Protein AF-A0A1I4JPI0-F1 (afdb_monomer)

Sequence (564 aa):
MGVPRERIRWLVPDWEQPRIEQIPATRKHGFILDLTDHGSLPESFYSGLSGYQKEAGEKEAVLIILATPGAWDPGHLASVPHVRLVRPAATEVARAHLQCLAPDRVDWLSGTPLEELLAAATHASDAARLARLVAESESDDRDTVKEEFTGWKRYLQGWFEKHSSAEDLRERALLVAAALLEDVPADVVMEAADQFFKEVGGVLPPGGALAGRDLCQRLDTIEASQIGENISLEAKRHGLPGAVLMHVWQQRPQLRQALLEWASKISAPNGVAERHLRRIAESLVRLSLLPGGATVRSVVSDWIDKGHTRHRRLAVEILESMALHPATGAGVRKQLYDWAHQKNTSEALAAAVAEICAGRLGREYPRVALTRLRLLASRSDGKAREAVASAARTLVGRPEQRVLVLSEIIDWSSSADGSVRQAGASIFLALTDITDQDLLPSLMAGETPDDSASTLARQLLVRGWRAALLEPAVAEAALTSLAAWLDSSELPDDTVLPVVAAVIRGHLGQQGVARLLVGSSNSTELGRARRHKLVDQLIYTQAAPPTELGTGREPTGEETRSAA

Nearest PDB structures (foldseek):
  4wzs-assembly1_C  TM=3.077E-01  e=9.689E-02  Encephalitozoon cuniculi GB-M1
  8rbz-assembly1_g  TM=2.415E-01  e=5.210E-02  Homo sapiens
  5mu7-assembly1_A  TM=1.962E-01  e=9.320E-02  Thermochaetoides thermophila DSM 1495
  8rc4-assembly1_g  TM=1.673E-01  e=7.678E-02  Homo sapiens
  7tdz-assembly1_C  TM=1.644E-01  e=6.231E-01  Xenopus laevis

Solvent-accessible surface area (backbone atoms only — not comparable to full-atom values): 31298 Å² total; per-residue (Å²): 139,78,58,55,76,90,42,50,41,79,53,81,81,90,61,97,62,77,59,54,90,78,56,86,71,50,68,53,25,28,36,37,40,75,41,60,90,46,65,72,66,54,69,68,31,33,50,37,46,56,60,48,51,53,55,16,56,79,31,56,27,46,80,44,77,45,61,38,82,82,28,60,76,47,77,90,51,37,94,72,95,80,79,88,83,75,84,71,57,12,56,58,44,16,42,58,46,14,58,74,72,30,59,88,55,45,65,59,55,65,45,86,65,48,37,73,66,42,36,93,84,35,49,55,68,54,23,42,47,49,25,48,49,65,54,70,48,89,61,99,48,58,63,59,52,47,34,47,71,61,42,36,50,68,61,51,51,53,51,53,59,75,49,61,52,83,83,35,43,59,54,54,24,34,44,53,27,38,29,51,41,58,70,32,46,46,70,45,32,50,54,47,10,56,51,44,25,41,75,76,70,49,77,82,58,85,67,52,92,79,42,79,77,56,68,69,61,51,30,59,71,59,50,36,39,75,60,88,64,19,33,24,35,46,82,66,36,67,66,41,28,63,25,51,53,52,49,49,48,66,78,36,66,85,46,48,61,59,53,51,54,44,56,48,53,33,38,22,86,93,21,74,39,43,91,46,45,68,52,46,32,56,50,49,48,57,51,40,76,40,88,71,15,66,55,51,56,51,53,39,49,47,26,33,71,73,41,56,79,60,34,29,51,50,30,36,55,34,51,38,54,36,38,70,32,86,91,46,8,68,65,42,47,48,52,48,41,51,46,29,65,42,88,82,51,49,56,51,46,38,33,41,47,21,49,33,28,34,38,68,48,20,69,79,37,44,68,61,23,47,56,32,39,48,41,33,41,35,41,91,80,57,68,26,43,66,38,35,36,53,19,50,44,54,40,44,67,37,78,96,38,23,66,60,51,53,51,53,38,40,50,29,25,67,40,89,51,64,48,41,15,53,26,18,27,54,44,50,50,61,60,66,41,79,88,48,78,70,50,48,58,59,72,65,60,45,98,44,100,83,40,69,67,44,55,49,44,53,53,49,50,32,53,36,52,43,35,17,54,72,35,82,93,40,20,68,61,43,51,51,50,54,42,48,57,48,41,39,86,89,58,55,67,91,56,49,52,59,42,53,51,57,40,47,58,92,45,83,83,46,88,60,51,61,51,53,54,73,50,58,98,84,54,36,74,65,19,51,54,48,31,50,54,48,50,53,51,56,54,53,64,70,69,55,73,83,75,78,74,76,82,77,80,76,82,87,84,87,87,82,88,88,84,135

Foldseek 3Di:
DAQPPVQEEEDDDLDPADDLVPDDQAASHEYEYECAVPQAHDLNNLLCVVVVVVSNVVRVYYYHYHYDPRHDDSDPNHDDDDDDDDADQLLVLLLVLLCVQPVPQSCVCPDPPNVVCRDRPHHSVLSNVLSVLSSPDPDPDPVLSVCVSVLVQVVVVVLCVVQVDPVSLLLLLLLLLCLLQAFHFPVLSNVLSVLLCVLVPHDADPPHPNDDDDPVVSCVSSVWDDDPRTIHNCVRGNSNSLSSLQNCVVVPVVCLLSSLVSLLQLCAVVHSCVVVLVSNLVSLLSSLLDVVVVSSVVSLLCCQVPNDPSSLVSSLVSLLVLCPDPRRNSVSLVVLQCLLQDLPRDLSSLLSSLVSLLPVCCVSPVVSSLSSLLSNLLHPVCSNLVSSLVSLLSQCLDPVRNLVSLVSLLVQCVDPDLSSVQSSLSSLLSQLAVVPPRRNCVLQDDVDPPDPSNVSSLVSLLSSLLSQCVNVVRNLVSLVSLLCLLQDPSDDLVRSLVSLLSNCVVVVPPPSVVCSLCDDPPGHPSSVVSSVVSVVVNVVVVVDDPDDPDDPDDDDDDDDDDDD

Mean predicted aligned error: 11.68 Å

Secondary structure (DSSP, 8-state):
----GGGEEEE----SS--GGGS---TT-EEEEE-TT-S---HHHHHHHHHHHHHHHHTT-EEEEE--TTT---TTT-------PPPPPHHHHHHHHHHHH-GGGGGGGSSTTHHHHT-TTS-HHHHHHHHHHHHH-SSS-HHHHHHHHTTSHHHHHHHHHHT-SSTTHHHHHHHHHHHHTTTEEHHHHHHHHHHHHHHTT--PPTTGGGSSS-HHHHHHHHT-EEETTEEESTTTSTTHHHHHHHHHHHH-GGGHHHHHHHHHHHTSTT-TTGGGHHHHHHHHHHHHTSTTTHHHHHHHHHHHHHS-HHHHHHHHHHHHHHHHSTTTHHHHHHHHHHHHH-TT--HHHHHHHHHHHHTHHHHH-HHHHHHHHHHHHT-TT-TTHHHHHHHHHHHHTSHHHHHHHHHHHHHHTT-SSHHHHHHHHHHHHHHS-TT-TTHHHHHH--SSTT-HHHHHHHHHHHHHHHHHHHSTTTHHHHHHHHHHHHH-SSS-HHHHHHHHHHHHTT-TTSTTHHHHHH--TT--HHHHHHHHHHHHHHHHHHSSPPP-----------------

Structure (mmCIF, N/CA/C/O backbone):
data_AF-A0A1I4JPI0-F1
#
_entry.id   AF-A0A1I4JPI0-F1
#
loop_
_atom_site.group_PDB
_atom_site.id
_atom_site.type_symbol
_atom_site.label_atom_id
_atom_site.label_alt_id
_atom_site.label_comp_id
_atom_site.label_asym_id
_atom_site.label_entity_id
_atom_site.label_seq_id
_atom_site.pdbx_PDB_ins_code
_atom_site.Cartn_x
_atom_site.Cartn_y
_atom_site.Cartn_z
_atom_site.occupancy
_atom_site.B_iso_or_equiv
_atom_site.auth_seq_id
_atom_site.auth_comp_id
_atom_site.auth_asym_id
_atom_site.auth_atom_id
_atom_site.pdbx_PDB_model_num
ATOM 1 N N . MET A 1 1 ? -14.418 -27.716 -25.518 1.00 46.41 1 MET A N 1
ATOM 2 C CA . MET A 1 1 ? -13.478 -26.583 -25.651 1.00 46.41 1 MET A CA 1
ATOM 3 C C . MET A 1 1 ? -13.613 -25.752 -24.395 1.00 46.41 1 MET A C 1
ATOM 5 O O . MET A 1 1 ? -14.694 -25.244 -24.146 1.00 46.41 1 MET A O 1
ATOM 9 N N . GLY A 1 2 ? -12.589 -25.715 -23.552 1.00 65.44 2 GLY A N 1
ATOM 10 C CA . GLY A 1 2 ? -12.637 -24.979 -22.294 1.00 65.44 2 GLY A CA 1
ATOM 11 C C . GLY A 1 2 ? -11.237 -24.536 -21.922 1.00 65.44 2 GLY A C 1
ATOM 12 O O . GLY A 1 2 ? -10.284 -25.301 -22.073 1.00 65.44 2 GLY A O 1
ATOM 13 N N . VAL A 1 3 ? -11.111 -23.291 -21.480 1.00 79.06 3 VAL A N 1
ATOM 14 C CA . VAL A 1 3 ? -9.872 -22.801 -20.886 1.00 79.06 3 VAL A CA 1
ATOM 15 C C . VAL A 1 3 ? -9.720 -23.473 -19.512 1.00 79.06 3 VAL A C 1
ATOM 17 O O . VAL A 1 3 ? -10.672 -23.441 -18.729 1.00 79.06 3 VAL A O 1
ATOM 20 N N . PRO A 1 4 ? -8.566 -24.088 -19.190 1.00 79.69 4 PRO A N 1
ATOM 21 C CA . PRO A 1 4 ? -8.313 -24.629 -17.856 1.00 79.69 4 PRO A CA 1
ATOM 22 C C . PRO A 1 4 ? -8.467 -23.544 -16.787 1.00 79.69 4 PRO A C 1
ATOM 24 O O . PRO A 1 4 ? -8.013 -22.419 -16.994 1.00 79.69 4 PRO A O 1
ATOM 27 N N . ARG A 1 5 ? -9.040 -23.878 -15.622 1.00 77.69 5 ARG A N 1
ATOM 28 C CA . ARG A 1 5 ? -9.262 -22.923 -14.516 1.00 77.69 5 ARG A CA 1
ATOM 29 C C . ARG A 1 5 ? -7.992 -22.155 -14.128 1.00 77.69 5 ARG A C 1
ATOM 31 O O . ARG A 1 5 ? -8.055 -20.964 -13.859 1.00 77.69 5 ARG A O 1
ATOM 38 N N . GLU A 1 6 ? -6.846 -22.825 -14.168 1.00 78.25 6 GLU A N 1
ATOM 39 C CA . GLU A 1 6 ? -5.517 -22.274 -13.864 1.00 78.25 6 GLU A CA 1
ATOM 40 C C . GLU A 1 6 ? -5.066 -21.164 -14.829 1.00 78.25 6 GLU A C 1
ATOM 42 O O . GLU A 1 6 ? -4.166 -20.387 -14.525 1.00 78.25 6 GLU A O 1
ATOM 47 N N . ARG A 1 7 ? -5.686 -21.076 -16.010 1.00 80.88 7 ARG A N 1
ATOM 48 C CA . ARG A 1 7 ? -5.367 -20.090 -17.052 1.00 80.88 7 ARG A CA 1
ATOM 49 C C . ARG A 1 7 ? -6.367 -18.939 -17.107 1.00 80.88 7 ARG A C 1
ATOM 51 O O . ARG A 1 7 ? -6.319 -18.146 -18.048 1.00 80.88 7 ARG A O 1
ATOM 58 N N . ILE A 1 8 ? -7.260 -18.847 -16.120 1.00 84.25 8 ILE A N 1
ATOM 59 C CA . ILE A 1 8 ? -8.192 -17.732 -15.954 1.00 84.25 8 ILE A CA 1
ATOM 60 C C . ILE A 1 8 ? -7.549 -16.690 -15.034 1.00 84.25 8 ILE A C 1
ATOM 62 O O . ILE A 1 8 ? -7.144 -17.011 -13.919 1.00 84.25 8 ILE A O 1
ATOM 66 N N . ARG A 1 9 ? -7.447 -15.441 -15.494 1.00 78.69 9 ARG A N 1
ATOM 67 C CA . ARG A 1 9 ? -6.799 -14.340 -14.769 1.00 78.69 9 ARG A CA 1
ATOM 68 C C . ARG A 1 9 ? -7.752 -13.168 -14.577 1.00 78.69 9 ARG A C 1
ATOM 70 O O . ARG A 1 9 ? -8.455 -12.789 -15.507 1.00 78.69 9 ARG A O 1
ATOM 77 N N . TRP A 1 10 ? -7.732 -12.562 -13.396 1.00 78.69 10 TRP A N 1
ATOM 78 C CA . TRP A 1 10 ? -8.411 -11.290 -13.158 1.00 78.69 10 TRP A CA 1
ATOM 79 C C . TRP A 1 10 ? -7.623 -10.156 -13.809 1.00 78.69 10 TRP A C 1
ATOM 81 O O . TRP A 1 10 ? -6.410 -10.042 -13.627 1.00 78.69 10 TRP A O 1
ATOM 91 N N . LEU A 1 11 ? -8.313 -9.337 -14.593 1.00 79.19 11 LEU A N 1
ATOM 92 C CA . LEU A 1 11 ? -7.779 -8.109 -15.149 1.00 79.19 11 LEU A CA 1
ATOM 93 C C . LEU A 1 11 ? -7.974 -6.998 -14.132 1.00 79.19 11 LEU A C 1
ATOM 95 O O . LEU A 1 11 ? -9.080 -6.773 -13.648 1.00 79.19 11 LEU A O 1
ATOM 99 N N . VAL A 1 12 ? -6.891 -6.282 -13.851 1.00 68.19 12 VAL A N 1
ATOM 100 C CA . VAL A 1 12 ? -6.936 -5.051 -13.068 1.00 68.19 12 VAL A CA 1
ATOM 101 C C . VAL A 1 12 ? -6.657 -3.897 -14.013 1.00 68.19 12 VAL A C 1
ATOM 103 O O . VAL A 1 12 ? -5.492 -3.613 -14.304 1.00 68.19 12 VAL A O 1
ATOM 106 N N . PRO A 1 13 ? -7.720 -3.288 -14.560 1.00 64.75 13 PRO A N 1
ATOM 107 C CA . PRO A 1 13 ? -7.566 -2.226 -15.532 1.00 64.75 13 PRO A CA 1
ATOM 108 C C . PRO A 1 13 ? -6.918 -0.977 -14.923 1.00 64.75 13 PRO A C 1
ATOM 110 O O . PRO A 1 13 ? -7.083 -0.665 -13.738 1.00 64.75 13 PRO A O 1
ATOM 113 N N . ASP A 1 14 ? -6.165 -0.262 -15.755 1.00 59.16 14 ASP A N 1
ATOM 114 C CA . ASP A 1 14 ? -5.460 0.983 -15.436 1.00 59.16 14 ASP A CA 1
ATOM 115 C C . ASP A 1 14 ? -6.141 2.229 -16.029 1.00 59.16 14 ASP A C 1
ATOM 117 O O . ASP A 1 14 ? -5.550 3.309 -16.042 1.00 59.16 14 ASP A O 1
ATOM 121 N N . TRP A 1 15 ? -7.392 2.090 -16.471 1.00 62.09 15 TRP A N 1
ATOM 122 C CA . TRP A 1 15 ? -8.182 3.130 -17.122 1.00 62.09 15 TRP A CA 1
ATOM 123 C C . TRP A 1 15 ? -9.325 3.662 -16.243 1.00 62.09 15 TRP A C 1
ATOM 125 O O . TRP A 1 15 ? -9.904 2.930 -15.446 1.00 62.09 15 TRP A O 1
ATOM 135 N N . GLU A 1 16 ? -9.685 4.941 -16.422 1.00 53.06 16 GLU A N 1
ATOM 136 C CA . GLU A 1 16 ? -10.901 5.530 -15.823 1.00 53.06 16 GLU A CA 1
ATOM 137 C C . GLU A 1 16 ? -12.191 5.092 -16.527 1.00 53.06 16 GLU A C 1
ATOM 139 O O . GLU A 1 16 ? -13.260 5.088 -15.924 1.00 53.06 16 GLU A O 1
ATOM 144 N N . GLN A 1 17 ? -12.096 4.753 -17.814 1.00 63.03 17 GLN A N 1
ATOM 145 C CA . GLN A 1 17 ? -13.205 4.262 -18.627 1.00 63.03 17 GLN A CA 1
ATOM 146 C C . GLN A 1 17 ? -12.768 3.010 -19.386 1.00 63.03 17 GLN A C 1
ATOM 148 O O . GLN A 1 17 ? -11.661 3.019 -19.929 1.00 63.03 17 GLN A O 1
ATOM 153 N N . PRO A 1 18 ? -13.609 1.965 -19.470 1.00 74.62 18 PRO A N 1
ATOM 154 C CA . PRO A 1 18 ? -13.253 0.719 -20.135 1.00 74.62 18 PRO A CA 1
ATOM 155 C C . PRO A 1 18 ? -12.833 0.868 -21.592 1.00 74.62 18 PRO A C 1
ATOM 157 O O . PRO A 1 18 ? -13.533 1.487 -22.390 1.00 74.62 18 PRO A O 1
ATOM 160 N N . ARG A 1 19 ? -11.674 0.284 -21.923 1.00 75.44 19 ARG A N 1
ATOM 161 C CA . ARG A 1 19 ? -11.062 0.284 -23.260 1.00 75.44 19 ARG A CA 1
ATOM 162 C C . ARG A 1 19 ? -10.804 -1.145 -23.706 1.00 75.44 19 ARG A C 1
ATOM 164 O O . ARG A 1 19 ? -10.116 -1.892 -23.013 1.00 75.44 19 ARG A O 1
ATOM 171 N N . ILE A 1 20 ? -11.362 -1.533 -24.851 1.00 79.88 20 ILE A N 1
ATOM 172 C CA . ILE A 1 20 ? -11.249 -2.913 -25.332 1.00 79.88 20 ILE A CA 1
ATOM 173 C C . ILE A 1 20 ? -9.824 -3.231 -25.795 1.00 79.88 20 ILE A C 1
ATOM 175 O O . ILE A 1 20 ? -9.351 -4.351 -25.638 1.00 79.88 20 ILE A O 1
ATOM 179 N N . GLU A 1 21 ? -9.117 -2.231 -26.321 1.00 71.25 21 GLU A N 1
ATOM 180 C CA . GLU A 1 21 ? -7.818 -2.377 -26.985 1.00 71.25 21 GLU A CA 1
ATOM 181 C C . GLU A 1 21 ? -6.717 -2.796 -26.009 1.00 71.25 21 GLU A C 1
ATOM 183 O O . GLU A 1 21 ? -5.661 -3.284 -26.401 1.00 71.25 21 GLU A O 1
ATOM 188 N N . GLN A 1 22 ? -6.961 -2.579 -24.720 1.00 70.06 22 GLN A N 1
ATOM 189 C CA . GLN A 1 22 ? -6.036 -2.888 -23.643 1.00 70.06 22 GLN A CA 1
ATOM 190 C C . GLN A 1 22 ? -6.381 -4.223 -22.953 1.00 70.06 22 GLN A C 1
ATOM 192 O O . GLN A 1 22 ? -5.655 -4.662 -22.057 1.00 70.06 22 GLN A O 1
ATOM 197 N N . ILE A 1 23 ? -7.453 -4.904 -23.382 1.00 81.19 23 ILE A N 1
ATOM 198 C CA . ILE A 1 23 ? -7.786 -6.256 -22.929 1.00 81.19 23 ILE A CA 1
ATOM 199 C C . ILE A 1 23 ? -6.935 -7.262 -23.718 1.00 81.19 23 ILE A C 1
ATOM 201 O O . ILE A 1 23 ? -7.002 -7.305 -24.945 1.00 81.19 23 ILE A O 1
ATOM 205 N N . PRO A 1 24 ? -6.146 -8.121 -23.053 1.00 79.56 24 PRO A N 1
ATOM 206 C CA . PRO A 1 24 ? -5.359 -9.130 -23.745 1.00 79.56 24 PRO A CA 1
ATOM 207 C C . PRO A 1 24 ? -6.247 -10.232 -24.339 1.00 79.56 24 PRO A C 1
ATOM 209 O O . PRO A 1 24 ? -7.188 -10.698 -23.702 1.00 79.56 24 PRO A O 1
ATOM 212 N N . ALA A 1 25 ? -5.887 -10.721 -25.524 1.00 81.31 25 ALA A N 1
ATOM 213 C CA . ALA A 1 25 ? -6.398 -11.964 -26.098 1.00 81.31 25 ALA A CA 1
ATOM 214 C C . ALA A 1 25 ? -5.221 -12.936 -26.275 1.00 81.31 25 ALA A C 1
ATOM 216 O O . ALA A 1 25 ? -4.560 -12.965 -27.315 1.00 81.31 25 ALA A O 1
ATOM 217 N N . THR A 1 26 ? -4.900 -13.694 -25.223 1.00 81.06 26 THR A N 1
ATOM 218 C CA . THR A 1 26 ? -3.818 -14.696 -25.228 1.00 81.06 26 THR A CA 1
ATOM 219 C C . THR A 1 26 ? -4.377 -16.081 -25.531 1.00 81.06 26 THR A C 1
ATOM 221 O O . THR A 1 26 ? -5.420 -16.463 -25.001 1.00 81.06 26 THR A O 1
ATOM 224 N N . ARG A 1 27 ? -3.667 -16.868 -26.350 1.00 83.38 27 ARG A N 1
ATOM 225 C CA . ARG A 1 27 ? -4.142 -18.186 -26.791 1.00 83.38 27 ARG A CA 1
ATOM 226 C C . ARG A 1 27 ? -4.451 -19.116 -25.610 1.00 83.38 27 ARG A C 1
ATOM 228 O O . ARG A 1 27 ? -3.600 -19.274 -24.733 1.00 83.38 27 ARG A O 1
ATOM 235 N N . LYS A 1 28 ? -5.632 -19.750 -25.593 1.00 82.31 28 LYS A N 1
ATOM 236 C CA . LYS A 1 28 ? -6.088 -20.682 -24.533 1.00 82.31 28 LYS A CA 1
ATOM 237 C C . LYS A 1 28 ? -6.049 -20.098 -23.108 1.00 82.31 28 LYS A C 1
ATOM 239 O O . LYS A 1 28 ? -5.741 -20.827 -22.159 1.00 82.31 28 LYS A O 1
ATOM 244 N N . HIS A 1 29 ? -6.318 -18.801 -22.960 1.00 84.50 29 HIS A N 1
ATOM 245 C CA . HIS A 1 29 ? -6.417 -18.112 -21.669 1.00 84.50 29 HIS A CA 1
ATOM 246 C C . HIS A 1 29 ? -7.798 -17.492 -21.460 1.00 84.50 29 HIS A C 1
ATOM 248 O O . HIS A 1 29 ? -8.523 -17.204 -22.411 1.00 84.50 29 HIS A O 1
ATOM 254 N N . GLY A 1 30 ? -8.144 -17.301 -20.191 1.00 87.88 30 GLY A N 1
ATOM 255 C CA . GLY A 1 30 ? -9.387 -16.691 -19.752 1.00 87.88 30 GLY A CA 1
ATOM 256 C C . GLY A 1 30 ? -9.087 -15.406 -18.998 1.00 87.88 30 GLY A C 1
ATOM 257 O O . GLY A 1 30 ? -8.129 -15.354 -18.227 1.00 87.88 30 GLY A O 1
ATOM 258 N N . PHE A 1 31 ? -9.905 -14.386 -19.187 1.00 87.88 31 PHE A N 1
ATOM 259 C CA . PHE A 1 31 ? -9.761 -13.107 -18.510 1.00 87.88 31 PHE A CA 1
ATOM 260 C C . PHE A 1 31 ? -11.073 -12.728 -17.837 1.00 87.88 31 PHE A C 1
ATOM 262 O O . PHE A 1 31 ? -12.127 -12.837 -18.452 1.00 87.88 31 PHE A O 1
ATOM 269 N N . ILE A 1 32 ? -11.013 -12.304 -16.577 1.00 88.12 32 ILE A N 1
ATOM 270 C CA . ILE A 1 32 ? -12.153 -11.752 -15.843 1.00 88.12 32 ILE A CA 1
ATOM 271 C C . ILE A 1 32 ? -11.940 -10.248 -15.752 1.00 88.12 32 ILE A C 1
ATOM 273 O O . ILE A 1 32 ? -10.983 -9.804 -15.126 1.00 88.12 32 ILE A O 1
ATOM 277 N N . LEU A 1 33 ? -12.808 -9.476 -16.390 1.00 87.56 33 LEU A N 1
ATOM 278 C CA . LEU A 1 33 ? -12.839 -8.027 -16.298 1.00 87.56 33 LEU A CA 1
ATOM 279 C C . LEU A 1 33 ? -13.955 -7.622 -15.340 1.00 87.56 33 LEU A C 1
ATOM 281 O O . LEU A 1 33 ? -15.131 -7.836 -15.635 1.00 87.56 33 LEU A O 1
ATOM 285 N N . ASP A 1 34 ? -13.580 -7.031 -14.211 1.00 83.50 34 ASP A N 1
ATOM 286 C CA . ASP A 1 34 ? -14.545 -6.509 -13.253 1.00 83.50 34 ASP A CA 1
ATOM 287 C C . ASP A 1 34 ? -14.873 -5.043 -13.547 1.00 83.50 34 ASP A C 1
ATOM 289 O O . ASP A 1 34 ? -14.021 -4.159 -13.439 1.00 83.50 34 ASP A O 1
ATOM 293 N N . LEU A 1 35 ? -16.112 -4.800 -13.963 1.00 83.44 35 LEU A N 1
ATOM 294 C CA . LEU A 1 35 ? -16.676 -3.487 -14.244 1.00 83.44 35 LEU A CA 1
ATOM 295 C C . LEU A 1 35 ? -17.792 -3.125 -13.256 1.00 83.44 35 LEU A C 1
ATOM 297 O O . LEU A 1 35 ? -18.526 -2.173 -13.519 1.00 83.44 35 LEU A O 1
ATOM 301 N N . THR A 1 36 ? -17.952 -3.831 -12.128 1.00 76.06 36 THR A N 1
ATOM 302 C CA . THR A 1 36 ? -19.062 -3.556 -11.195 1.00 76.06 36 THR A CA 1
ATOM 303 C C . THR A 1 36 ? -19.030 -2.150 -10.604 1.00 76.06 36 THR A C 1
ATOM 305 O O . THR A 1 36 ? -20.088 -1.607 -10.298 1.00 76.06 36 THR A O 1
ATOM 308 N N . ASP A 1 37 ? -17.846 -1.546 -10.500 1.00 68.62 37 ASP A N 1
ATOM 309 C CA . ASP A 1 37 ? -17.661 -0.183 -9.986 1.00 68.62 37 ASP A CA 1
ATOM 310 C C . ASP A 1 37 ? -17.885 0.913 -11.047 1.00 68.62 37 ASP A C 1
ATOM 312 O O . ASP A 1 37 ? -17.774 2.103 -10.749 1.00 68.62 37 ASP A O 1
ATOM 316 N N . HIS A 1 38 ? -18.197 0.542 -12.293 1.00 71.75 38 HIS A N 1
ATOM 317 C CA . HIS A 1 38 ? -18.444 1.499 -13.370 1.00 71.75 38 HIS A CA 1
ATOM 318 C C . HIS A 1 38 ? -19.934 1.831 -13.462 1.00 71.75 38 HIS A C 1
ATOM 320 O O . HIS A 1 38 ? -20.784 0.948 -13.391 1.00 71.75 38 HIS A O 1
ATOM 326 N N . GLY A 1 39 ? -20.249 3.119 -13.627 1.00 70.44 39 GLY A N 1
ATOM 327 C CA . GLY A 1 39 ? -21.628 3.598 -13.743 1.00 70.44 39 GLY A CA 1
ATOM 328 C C . GLY A 1 39 ? -22.233 3.324 -15.118 1.00 70.44 39 GLY A C 1
ATOM 329 O O . GLY A 1 39 ? -23.225 2.617 -15.219 1.00 70.44 39 GLY A O 1
ATOM 330 N N . SER A 1 40 ? -21.626 3.869 -16.173 1.00 77.12 40 SER A N 1
ATOM 331 C CA . SER A 1 40 ? -21.989 3.605 -17.568 1.00 77.12 40 SER A CA 1
ATOM 332 C C . SER A 1 40 ? -20.735 3.331 -18.391 1.00 77.12 40 SER A C 1
ATOM 334 O O . SER A 1 40 ? -19.667 3.898 -18.140 1.00 77.12 40 SER A O 1
ATOM 336 N N . LEU A 1 41 ? -20.855 2.424 -19.358 1.00 82.94 41 LEU A N 1
ATOM 337 C CA . LEU A 1 41 ? -19.761 2.068 -20.256 1.00 82.94 41 LEU A CA 1
ATOM 338 C C . LEU A 1 41 ? -19.842 2.897 -21.544 1.00 82.94 41 LEU A C 1
ATOM 340 O O . LEU A 1 41 ? -20.946 3.143 -22.037 1.00 82.94 41 LEU A O 1
ATOM 344 N N . PRO A 1 42 ? -18.701 3.336 -22.102 1.00 82.88 42 PRO A N 1
ATOM 345 C CA . PRO A 1 42 ? -18.699 4.116 -23.332 1.00 82.88 42 PRO A CA 1
ATOM 346 C C . PRO A 1 42 ? -19.121 3.255 -24.530 1.00 82.88 42 PRO A C 1
ATOM 348 O O . PRO A 1 42 ? -18.778 2.076 -24.614 1.00 82.88 42 PRO A O 1
ATOM 351 N N . GLU A 1 43 ? -19.804 3.850 -25.510 1.00 83.38 43 GLU A N 1
ATOM 352 C CA . GLU A 1 43 ? -20.221 3.149 -26.739 1.00 83.38 43 GLU A CA 1
ATOM 353 C C . GLU A 1 43 ? -19.040 2.537 -27.513 1.00 83.38 43 GLU A C 1
ATOM 355 O O . GLU A 1 43 ? -19.167 1.475 -28.131 1.00 83.38 43 GLU A O 1
ATOM 360 N N . SER A 1 44 ? -17.864 3.173 -27.441 1.00 82.94 44 SER A N 1
ATOM 361 C CA . SER A 1 44 ? -16.618 2.657 -28.020 1.00 82.94 44 SER A CA 1
ATOM 362 C C . SER A 1 44 ? -16.211 1.303 -27.433 1.00 82.94 44 SER A C 1
ATOM 364 O O . SER A 1 44 ? -15.695 0.450 -28.151 1.00 82.94 44 SER A O 1
ATOM 366 N N . PHE A 1 45 ? -16.484 1.067 -26.148 1.00 87.25 45 PHE A N 1
ATOM 367 C CA . PHE A 1 45 ? -16.221 -0.222 -25.517 1.00 87.25 45 PHE A CA 1
ATOM 368 C C . PHE A 1 45 ? -17.123 -1.312 -26.100 1.00 87.25 45 PHE A C 1
ATOM 370 O O . PHE A 1 45 ? -16.635 -2.373 -26.484 1.00 87.25 45 PHE A O 1
ATOM 377 N N . TYR A 1 46 ? -18.426 -1.036 -26.223 1.00 87.88 46 TYR A N 1
ATOM 378 C CA . TYR A 1 46 ? -19.387 -2.001 -26.757 1.00 87.88 46 TYR A CA 1
ATOM 379 C C . TYR A 1 46 ? -19.123 -2.339 -28.221 1.00 87.88 46 TYR A C 1
ATOM 381 O O . TYR A 1 46 ? -19.013 -3.511 -28.570 1.00 87.88 46 TYR A O 1
ATOM 389 N N . SER A 1 47 ? -18.959 -1.324 -29.069 1.00 85.56 47 SER A N 1
ATOM 390 C CA . SER A 1 47 ? -18.614 -1.521 -30.485 1.00 85.56 47 SER A CA 1
ATOM 391 C C . SER A 1 47 ? -17.305 -2.305 -30.659 1.00 85.56 47 SER A C 1
ATOM 393 O O . SER A 1 47 ? -17.205 -3.174 -31.528 1.00 85.56 47 SER A O 1
ATOM 395 N N . GLY A 1 48 ? -16.333 -2.069 -29.777 1.00 85.69 48 GLY A N 1
ATOM 396 C CA . GLY A 1 48 ? -15.060 -2.777 -29.739 1.00 85.69 48 GLY A CA 1
ATOM 397 C C . GLY A 1 48 ? -15.149 -4.271 -29.388 1.00 85.69 48 GLY A C 1
ATOM 398 O O . GLY A 1 48 ? -14.324 -5.059 -29.863 1.00 85.69 48 GLY A O 1
ATOM 399 N N . LEU A 1 49 ? -16.161 -4.699 -28.619 1.00 90.00 49 LEU A N 1
ATOM 400 C CA . LEU A 1 49 ? -16.320 -6.100 -28.191 1.00 90.00 49 LEU A CA 1
ATOM 401 C C . LEU A 1 49 ? -16.453 -7.068 -29.367 1.00 90.00 49 LEU A C 1
ATOM 403 O O . LEU A 1 49 ? -15.952 -8.186 -29.287 1.00 90.00 49 LEU A O 1
ATOM 407 N N . SER A 1 50 ? -17.085 -6.646 -30.463 1.00 86.31 50 SER A N 1
ATOM 408 C CA . SER A 1 50 ? -17.248 -7.489 -31.653 1.00 86.31 50 SER A CA 1
ATOM 409 C C . SER A 1 50 ? -15.897 -7.830 -32.297 1.00 86.31 50 SER A C 1
ATOM 411 O O . SER A 1 50 ? -15.660 -8.973 -32.692 1.00 86.31 50 SER A O 1
ATOM 413 N N . GLY A 1 51 ? -14.982 -6.854 -32.355 1.00 85.69 51 GLY A N 1
ATOM 414 C CA . GLY A 1 51 ? -13.612 -7.068 -32.830 1.00 85.69 51 GLY A CA 1
ATOM 415 C C . GLY A 1 51 ? -12.838 -8.006 -31.906 1.00 85.69 51 GLY A C 1
ATOM 416 O O . GLY A 1 51 ? -12.233 -8.976 -32.367 1.00 85.69 51 GLY A O 1
ATOM 417 N N . TYR A 1 52 ? -12.951 -7.779 -30.596 1.00 88.12 52 TYR A N 1
ATOM 418 C CA . TYR A 1 52 ? -12.321 -8.634 -29.594 1.00 88.12 52 TYR A CA 1
ATOM 419 C C . TYR A 1 52 ? -12.860 -10.072 -29.625 1.00 88.12 52 TYR A C 1
ATOM 421 O O . TYR A 1 52 ? -12.085 -11.015 -29.523 1.00 88.12 52 TYR A O 1
ATOM 429 N N . GLN A 1 53 ? -14.167 -10.278 -29.815 1.00 88.31 53 GLN A N 1
ATOM 430 C CA . GLN A 1 53 ? -14.771 -11.613 -29.888 1.00 88.31 53 GLN A CA 1
ATOM 431 C C . GLN A 1 53 ? -14.195 -12.434 -31.046 1.00 88.31 53 GLN A C 1
ATOM 433 O O . GLN A 1 53 ? -13.939 -13.629 -30.886 1.00 88.31 53 GLN A O 1
ATOM 438 N N . LYS A 1 54 ? -13.953 -11.794 -32.197 1.00 86.94 54 LYS A N 1
ATOM 439 C CA . LYS A 1 54 ? -13.311 -12.439 -33.345 1.00 86.94 54 LYS A CA 1
ATOM 440 C C . LYS A 1 54 ? -11.867 -12.833 -33.026 1.00 86.94 54 LYS A C 1
ATOM 442 O O . LYS A 1 54 ? -11.502 -13.992 -33.210 1.00 86.94 54 LYS A O 1
ATOM 447 N N . GLU A 1 55 ? -11.078 -11.901 -32.491 1.00 86.94 55 GLU A N 1
ATOM 448 C CA . GLU A 1 55 ? -9.683 -12.152 -32.106 1.00 86.94 55 GLU A CA 1
ATOM 449 C C . GLU A 1 55 ? -9.570 -13.247 -31.029 1.00 86.94 55 GLU A C 1
ATOM 451 O O . GLU A 1 55 ? -8.736 -14.152 -31.118 1.00 86.94 55 GLU A O 1
ATOM 456 N N . ALA A 1 56 ? -10.433 -13.201 -30.015 1.00 88.00 56 ALA A N 1
ATOM 457 C CA . ALA A 1 56 ? -10.494 -14.199 -28.959 1.00 88.00 56 ALA A CA 1
ATOM 458 C C . ALA A 1 56 ? -10.902 -15.574 -29.508 1.00 88.00 56 ALA A C 1
ATOM 460 O O . ALA A 1 56 ? -10.327 -16.581 -29.098 1.00 88.00 56 ALA A O 1
ATOM 461 N N . GLY A 1 57 ? -11.825 -15.623 -30.475 1.00 86.94 57 GLY A N 1
ATOM 462 C CA . GLY A 1 57 ? -12.223 -16.848 -31.167 1.00 86.94 57 GLY A CA 1
ATOM 463 C C . GLY A 1 57 ? -11.059 -17.521 -31.900 1.00 86.94 57 GLY A C 1
ATOM 464 O O . GLY A 1 57 ? -10.820 -18.710 -31.696 1.00 86.94 57 GLY A O 1
ATOM 465 N N . GLU A 1 58 ? -10.281 -16.757 -32.675 1.00 88.50 58 GLU A N 1
ATOM 466 C CA . GLU A 1 58 ? -9.078 -17.250 -33.375 1.00 88.50 58 GLU A CA 1
ATOM 467 C C . GLU A 1 58 ? -8.026 -17.810 -32.404 1.00 88.50 58 GLU A C 1
ATOM 469 O O . GLU A 1 58 ? -7.288 -18.748 -32.718 1.00 88.50 58 GLU A O 1
ATOM 474 N N . LYS A 1 59 ? -7.970 -17.251 -31.193 1.00 85.75 59 LYS A N 1
ATOM 475 C CA . LYS A 1 59 ? -7.006 -17.618 -30.153 1.00 85.75 59 LYS A CA 1
ATOM 476 C C . LYS A 1 59 ? -7.563 -18.606 -29.119 1.00 85.75 59 LYS A C 1
ATOM 478 O O . LYS A 1 59 ? -6.839 -18.973 -28.195 1.00 85.75 59 LYS A O 1
ATOM 483 N N . GLU A 1 60 ? -8.803 -19.075 -29.245 1.00 87.69 60 GLU A N 1
ATOM 484 C CA . GLU A 1 60 ? -9.474 -19.895 -28.218 1.00 87.69 60 GLU A CA 1
ATOM 485 C C . GLU A 1 60 ? -9.414 -19.251 -26.809 1.00 87.69 60 GLU A C 1
ATOM 487 O O . GLU A 1 60 ? -9.217 -19.934 -25.800 1.00 87.69 60 GLU A O 1
ATOM 492 N N . ALA A 1 61 ? -9.498 -17.921 -26.744 1.00 88.31 61 ALA A N 1
ATOM 493 C CA . ALA A 1 61 ? -9.494 -17.141 -25.511 1.00 88.31 61 ALA A CA 1
ATOM 494 C C . ALA A 1 61 ? -10.926 -16.839 -25.044 1.00 88.31 61 ALA A C 1
ATOM 496 O O . ALA A 1 61 ? -11.862 -16.817 -25.844 1.00 88.31 61 ALA A O 1
ATOM 497 N N . VAL A 1 62 ? -11.103 -16.591 -23.744 1.00 89.75 62 VAL A N 1
ATOM 498 C CA . VAL A 1 62 ? -12.409 -16.266 -23.147 1.00 89.75 62 VAL A CA 1
ATOM 499 C C . VAL A 1 62 ? -12.301 -14.987 -22.325 1.00 89.75 62 VAL A C 1
ATOM 501 O O . VAL A 1 62 ? -11.388 -14.849 -21.517 1.00 89.75 62 VAL A O 1
ATOM 504 N N . LEU A 1 63 ? -13.258 -14.077 -22.487 1.00 89.75 63 LEU A N 1
ATOM 505 C CA . LEU A 1 63 ? -13.423 -12.901 -21.636 1.00 89.75 63 LEU A CA 1
ATOM 506 C C . LEU A 1 63 ? -14.743 -13.018 -20.873 1.00 89.75 63 LEU A C 1
ATOM 508 O O . LEU A 1 63 ? -15.799 -13.216 -21.469 1.00 89.75 63 LEU A O 1
ATOM 512 N N . ILE A 1 64 ? -14.669 -12.900 -19.553 1.00 90.81 64 ILE A N 1
ATOM 513 C CA . ILE A 1 64 ? -15.801 -12.842 -18.634 1.00 90.81 64 ILE A CA 1
ATOM 514 C C . ILE A 1 64 ? -15.868 -11.408 -18.128 1.00 90.81 64 ILE A C 1
ATOM 516 O O . ILE A 1 64 ? -14.893 -10.913 -17.571 1.00 90.81 64 ILE A O 1
ATOM 520 N N . ILE A 1 65 ? -17.003 -10.745 -18.317 1.00 90.25 65 ILE A N 1
ATOM 521 C CA . ILE A 1 65 ? -17.213 -9.374 -17.851 1.00 90.25 65 ILE A CA 1
ATOM 522 C C . ILE A 1 65 ? -18.200 -9.418 -16.688 1.00 90.25 65 ILE A C 1
ATOM 524 O O . ILE A 1 65 ? -19.304 -9.944 -16.834 1.00 90.25 65 ILE A O 1
ATOM 528 N N . LEU A 1 66 ? -17.803 -8.880 -15.538 1.00 89.19 66 LEU A N 1
ATOM 529 C CA . LEU A 1 66 ? -18.693 -8.652 -14.404 1.00 89.19 66 LEU A CA 1
ATOM 530 C C . LEU A 1 66 ? -19.173 -7.206 -14.473 1.00 89.19 66 LEU A C 1
ATOM 532 O O . LEU A 1 66 ? -18.362 -6.292 -14.533 1.00 89.19 66 LEU A O 1
ATOM 536 N N . ALA A 1 67 ? -20.481 -6.984 -14.496 1.00 87.69 67 ALA A N 1
ATOM 537 C CA . ALA A 1 67 ? -21.058 -5.646 -14.553 1.00 87.69 67 ALA A CA 1
ATOM 538 C C . ALA A 1 67 ? -22.377 -5.612 -13.779 1.00 87.69 67 ALA A C 1
ATOM 540 O O . ALA A 1 67 ? -23.053 -6.634 -13.624 1.00 87.69 67 ALA A O 1
ATOM 541 N N . THR A 1 68 ? -22.754 -4.432 -13.288 1.00 84.88 68 THR A N 1
ATOM 542 C CA . THR A 1 68 ? -24.080 -4.247 -12.690 1.00 84.88 68 THR A CA 1
ATOM 543 C C . THR A 1 68 ? -25.143 -4.130 -13.790 1.00 84.88 68 THR A C 1
ATOM 545 O O . THR A 1 68 ? -24.837 -3.663 -14.889 1.00 84.88 68 THR A O 1
ATOM 548 N N . PRO A 1 69 ? -26.413 -4.492 -13.519 1.00 80.38 69 PRO A N 1
ATOM 549 C CA . PRO A 1 69 ? -27.486 -4.362 -14.508 1.00 80.38 69 PRO A CA 1
ATOM 550 C C . PRO A 1 69 ? -27.700 -2.931 -15.021 1.00 80.38 69 PRO A C 1
ATOM 552 O O . PRO A 1 69 ? -28.219 -2.762 -16.113 1.00 80.38 69 PRO A O 1
ATOM 555 N N . GLY A 1 70 ? -27.329 -1.913 -14.235 1.00 78.56 70 GLY A N 1
ATOM 556 C CA . GLY A 1 70 ? -27.414 -0.511 -14.654 1.00 78.56 70 GLY A CA 1
ATOM 557 C C . GLY A 1 70 ? -26.244 -0.053 -15.528 1.00 78.56 70 GLY A C 1
ATOM 558 O O . GLY A 1 70 ? -26.411 0.876 -16.309 1.00 78.56 70 GLY A O 1
ATOM 559 N N . ALA A 1 71 ? -25.083 -0.706 -15.416 1.00 79.62 71 ALA A N 1
ATOM 560 C CA . ALA A 1 71 ? -23.889 -0.366 -16.186 1.00 79.62 71 ALA A CA 1
ATOM 561 C C . ALA A 1 71 ? -23.813 -1.079 -17.538 1.00 79.62 71 ALA A C 1
ATOM 563 O O . ALA A 1 71 ? -23.139 -0.596 -18.448 1.00 79.62 71 ALA A O 1
ATOM 564 N N . TRP A 1 72 ? -24.485 -2.228 -17.658 1.00 86.38 72 TRP A N 1
ATOM 565 C CA . TRP A 1 72 ? -24.467 -3.071 -18.846 1.00 86.38 72 TRP A CA 1
ATOM 566 C C . TRP A 1 72 ? -25.710 -2.860 -19.716 1.00 86.38 72 TRP A C 1
ATOM 568 O O . TRP A 1 72 ? -26.750 -3.476 -19.489 1.00 86.38 72 TRP A O 1
ATOM 578 N N . ASP A 1 73 ? -25.566 -2.033 -20.748 1.00 84.06 73 ASP A N 1
ATOM 579 C CA . ASP A 1 73 ? -26.566 -1.818 -21.796 1.00 84.06 73 ASP A CA 1
ATOM 580 C C . ASP A 1 73 ? -25.888 -1.776 -23.177 1.00 84.06 73 ASP A C 1
ATOM 582 O O . ASP A 1 73 ? -25.600 -0.706 -23.715 1.00 84.06 73 ASP A O 1
ATOM 586 N N . PRO A 1 74 ? -25.558 -2.945 -23.755 1.00 80.56 74 PRO A N 1
ATOM 587 C CA . PRO A 1 74 ? -24.915 -3.008 -25.062 1.00 80.56 74 PRO A CA 1
ATOM 588 C C . PRO A 1 74 ? -25.861 -2.650 -26.219 1.00 80.56 74 PRO A C 1
ATOM 590 O O . PRO A 1 74 ? -25.391 -2.502 -27.350 1.00 80.56 74 PRO A O 1
ATOM 593 N N . GLY A 1 75 ? -27.176 -2.537 -25.982 1.00 81.94 75 GLY A N 1
ATOM 594 C CA . GLY A 1 75 ? -28.176 -2.283 -27.017 1.00 81.94 75 GLY A CA 1
ATOM 595 C C . GLY A 1 75 ? -27.995 -3.175 -28.253 1.00 81.94 75 GLY A C 1
ATOM 596 O O . GLY A 1 75 ? -28.030 -4.401 -28.172 1.00 81.94 75 GLY A O 1
ATOM 597 N N . HIS A 1 76 ? -27.785 -2.542 -29.410 1.00 78.44 76 HIS A N 1
ATOM 598 C CA . HIS A 1 76 ? -27.502 -3.205 -30.690 1.00 78.44 76 HIS A CA 1
ATOM 599 C C . HIS A 1 76 ? -26.001 -3.259 -31.038 1.00 78.44 76 HIS A C 1
ATOM 601 O O . HIS A 1 76 ? -25.637 -3.805 -32.077 1.00 78.44 76 HIS A O 1
ATOM 607 N N . LEU A 1 77 ? -25.129 -2.684 -30.202 1.00 78.12 77 LEU A N 1
ATOM 608 C CA . LEU A 1 77 ? -23.697 -2.524 -30.476 1.00 78.12 77 LEU A CA 1
ATOM 609 C C . LEU A 1 77 ? -22.895 -3.811 -30.232 1.00 78.12 77 LEU A C 1
ATOM 611 O O . LEU A 1 77 ? -21.849 -4.004 -30.852 1.00 78.12 77 LEU A O 1
ATOM 615 N N . ALA A 1 78 ? -23.375 -4.693 -29.351 1.00 79.69 78 ALA A N 1
ATOM 616 C CA . ALA A 1 78 ? -22.752 -5.986 -29.079 1.00 79.69 78 ALA A CA 1
ATOM 617 C C . ALA A 1 78 ? -23.786 -7.051 -28.684 1.00 79.69 78 ALA A C 1
ATOM 619 O O . ALA A 1 78 ? -24.693 -6.792 -27.897 1.00 79.69 78 ALA A O 1
ATOM 620 N N . SER A 1 79 ? -23.613 -8.281 -29.181 1.00 82.12 79 SER A N 1
ATOM 621 C CA . SER A 1 79 ? -24.412 -9.442 -28.769 1.00 82.12 79 SER A CA 1
ATOM 622 C C . SER A 1 79 ? -23.571 -10.356 -27.881 1.00 82.12 79 SER A C 1
ATOM 624 O O . SER A 1 79 ? -22.764 -11.148 -28.366 1.00 82.12 79 SER A O 1
ATOM 626 N N . VAL A 1 80 ? -23.733 -10.218 -26.562 1.00 83.12 80 VAL A N 1
ATOM 627 C CA . VAL A 1 80 ? -22.958 -10.969 -25.564 1.00 83.12 80 VAL A CA 1
ATOM 628 C C . VAL A 1 80 ? -23.909 -11.789 -24.685 1.00 83.12 80 VAL A C 1
ATOM 630 O O . VAL A 1 80 ? -24.826 -11.215 -24.088 1.00 83.12 80 VAL A O 1
ATOM 633 N N . PRO A 1 81 ? -23.719 -13.118 -24.571 1.00 84.56 81 PRO A N 1
ATOM 634 C CA . PRO A 1 81 ? -24.465 -13.933 -23.618 1.00 84.56 81 PRO A CA 1
ATOM 635 C C . PRO A 1 81 ? -24.242 -13.432 -22.189 1.00 84.56 81 PRO A C 1
ATOM 637 O O . PRO A 1 81 ? -23.103 -13.224 -21.777 1.00 84.56 81 PRO A O 1
ATOM 640 N N . HIS A 1 82 ? -25.316 -13.271 -21.417 1.00 85.00 82 HIS A N 1
ATOM 641 C CA . HIS A 1 82 ? -25.235 -12.823 -20.029 1.00 85.00 82 HIS A CA 1
ATOM 642 C C . HIS A 1 82 ? -25.924 -13.814 -19.092 1.00 85.00 82 HIS A C 1
ATOM 644 O O . HIS A 1 82 ? -26.925 -14.441 -19.439 1.00 85.00 82 HIS A O 1
ATOM 650 N N . VAL A 1 83 ? -25.388 -13.935 -17.880 1.00 87.50 83 VAL A N 1
ATOM 651 C CA . VAL A 1 83 ? -25.986 -14.706 -16.789 1.00 87.50 83 VAL A CA 1
ATOM 652 C C . VAL A 1 83 ? -26.245 -13.746 -15.643 1.00 87.50 83 VAL A C 1
ATOM 654 O O . VAL A 1 83 ? -25.329 -13.080 -15.162 1.00 87.50 83 VAL A O 1
ATOM 657 N N . ARG A 1 84 ? -27.498 -13.666 -15.192 1.00 84.81 84 ARG A N 1
ATOM 658 C CA . ARG A 1 84 ? -27.847 -12.850 -14.032 1.00 84.81 84 ARG A CA 1
ATOM 659 C C . ARG A 1 84 ? -27.524 -13.620 -12.758 1.00 84.81 84 ARG A C 1
ATOM 661 O O . ARG A 1 84 ? -28.211 -14.579 -12.419 1.00 84.81 84 ARG A O 1
ATOM 668 N 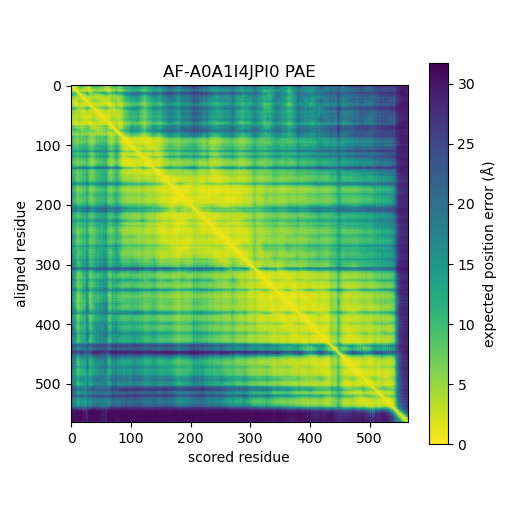N . LEU A 1 85 ? -26.503 -13.170 -12.038 1.00 83.25 85 LEU A N 1
ATOM 669 C CA . LEU A 1 85 ? -26.210 -13.675 -10.701 1.00 83.25 85 LEU A CA 1
ATOM 670 C C . LEU A 1 85 ? -27.224 -13.089 -9.715 1.00 83.25 85 LEU A C 1
ATOM 672 O O . LEU A 1 85 ? -27.341 -11.871 -9.570 1.00 83.25 85 LEU A O 1
ATOM 676 N N . VAL A 1 86 ? -27.986 -13.963 -9.059 1.00 82.25 86 VAL A N 1
ATOM 677 C CA . VAL A 1 86 ? -28.875 -13.574 -7.962 1.00 82.25 86 VAL A CA 1
ATOM 678 C C . VAL A 1 86 ? -28.078 -13.635 -6.670 1.00 82.25 86 VAL A C 1
ATOM 680 O O . VAL A 1 86 ? -27.322 -14.575 -6.431 1.00 82.25 86 VAL A O 1
ATOM 683 N N . ARG A 1 87 ? -28.235 -12.608 -5.840 1.00 82.25 87 ARG A N 1
ATOM 684 C CA . ARG A 1 87 ? -27.596 -12.560 -4.532 1.00 82.25 87 ARG A CA 1
ATOM 685 C C . ARG A 1 87 ? -28.203 -13.643 -3.627 1.00 82.25 87 ARG A C 1
ATOM 687 O O . ARG A 1 87 ? -29.422 -13.629 -3.454 1.00 82.25 87 ARG A O 1
ATOM 694 N N . PRO A 1 88 ? -27.391 -14.549 -3.054 1.00 88.81 88 PRO A N 1
ATOM 695 C CA . PRO A 1 88 ? -27.888 -15.557 -2.121 1.00 88.81 88 PRO A CA 1
ATOM 696 C C . PRO A 1 88 ? -28.422 -14.899 -0.844 1.00 88.81 88 PRO A C 1
ATOM 698 O O . PRO A 1 88 ? -28.000 -13.792 -0.486 1.00 88.81 88 PRO A O 1
ATOM 701 N N . ALA A 1 89 ? -29.341 -15.575 -0.152 1.00 90.56 89 ALA A N 1
ATOM 702 C CA . ALA A 1 89 ? -29.882 -15.070 1.102 1.00 90.56 89 ALA A CA 1
ATOM 703 C C . ALA A 1 89 ? -28.776 -14.989 2.167 1.00 90.56 89 ALA A C 1
ATOM 705 O O . ALA A 1 89 ? -27.968 -15.906 2.316 1.00 90.56 89 ALA A O 1
ATOM 706 N N . ALA A 1 90 ? -28.740 -13.892 2.930 1.00 91.94 90 ALA A N 1
ATOM 707 C CA . ALA A 1 90 ? -27.723 -13.669 3.960 1.00 91.94 90 ALA A CA 1
ATOM 708 C C . ALA A 1 90 ? -27.684 -14.812 4.989 1.00 91.94 90 ALA A C 1
ATOM 710 O O . ALA A 1 90 ? -26.614 -15.277 5.372 1.00 91.94 90 ALA A O 1
ATOM 711 N N . THR A 1 91 ? -28.854 -15.315 5.380 1.00 92.56 91 THR A N 1
ATOM 712 C CA . THR A 1 91 ? -29.005 -16.453 6.292 1.00 92.56 91 THR A CA 1
ATOM 713 C C . THR A 1 91 ? -28.374 -17.734 5.751 1.00 92.56 91 THR A C 1
ATOM 715 O O . THR A 1 91 ? -27.688 -18.433 6.493 1.00 92.56 91 THR A O 1
ATOM 718 N N . GLU A 1 92 ? -28.549 -18.030 4.461 1.00 93.00 92 GLU A N 1
ATOM 719 C CA . GLU A 1 92 ? -27.953 -19.202 3.808 1.00 93.00 92 GLU A CA 1
ATOM 720 C C . GLU A 1 92 ? -26.431 -19.089 3.743 1.00 93.00 92 GLU A C 1
ATOM 722 O O . GLU A 1 92 ? -25.731 -20.052 4.048 1.00 93.00 92 GLU A O 1
ATOM 727 N N . VAL A 1 93 ? -25.915 -17.900 3.414 1.00 94.38 93 VAL A N 1
ATOM 728 C CA . VAL A 1 93 ? -24.471 -17.635 3.389 1.00 94.38 93 VAL A CA 1
ATOM 729 C C . VAL A 1 93 ? -23.869 -17.812 4.782 1.00 94.38 93 VAL A C 1
ATOM 731 O O . VAL A 1 93 ? -22.912 -18.567 4.940 1.00 94.38 93 VAL A O 1
ATOM 734 N N . ALA A 1 94 ? -24.436 -17.162 5.803 1.00 94.12 94 ALA A N 1
ATOM 735 C CA . ALA A 1 94 ? -23.941 -17.266 7.175 1.00 94.12 94 ALA A CA 1
ATOM 736 C C . ALA A 1 94 ? -23.980 -18.716 7.682 1.00 94.12 94 ALA A C 1
ATOM 738 O O . ALA A 1 94 ? -23.001 -19.203 8.247 1.00 94.12 94 ALA A O 1
ATOM 739 N N . ARG A 1 95 ? -25.078 -19.434 7.412 1.00 94.56 95 ARG A N 1
ATOM 740 C CA . ARG A 1 95 ? -25.233 -20.848 7.769 1.00 94.56 95 ARG A CA 1
ATOM 741 C C . ARG A 1 95 ? -24.183 -21.724 7.092 1.00 94.56 95 ARG A C 1
ATOM 743 O O . ARG A 1 95 ? -23.551 -22.519 7.776 1.00 94.56 95 ARG A O 1
ATOM 750 N N . ALA A 1 96 ? -23.982 -21.578 5.783 1.00 94.12 96 ALA A N 1
ATOM 751 C CA . ALA A 1 96 ? -23.002 -22.369 5.041 1.00 94.12 96 ALA A CA 1
ATOM 752 C C . ALA A 1 96 ? -21.569 -22.132 5.549 1.00 94.12 96 ALA A C 1
ATOM 754 O O . ALA A 1 96 ? -20.790 -23.075 5.668 1.00 94.12 96 ALA A O 1
ATOM 755 N N . HIS A 1 97 ? -21.228 -20.887 5.901 1.00 94.38 97 HIS A N 1
ATOM 756 C CA . HIS A 1 97 ? -19.941 -20.574 6.523 1.00 94.38 97 HIS A CA 1
ATOM 757 C C . HIS A 1 97 ? -19.804 -21.203 7.917 1.00 94.38 97 HIS A C 1
ATOM 759 O O . HIS A 1 97 ? -18.789 -21.846 8.183 1.00 94.38 97 HIS A O 1
ATOM 765 N N . LEU A 1 98 ? -20.815 -21.079 8.786 1.00 94.38 98 LEU A N 1
ATOM 766 C CA . LEU A 1 98 ? -20.784 -21.693 10.120 1.00 94.38 98 LEU A CA 1
ATOM 767 C C . LEU A 1 98 ? -20.718 -23.217 10.069 1.00 94.38 98 LEU A C 1
ATOM 769 O O . LEU A 1 98 ? -19.969 -23.805 10.833 1.00 94.38 98 LEU A O 1
ATOM 773 N N . GLN A 1 99 ? -21.412 -23.861 9.132 1.00 94.69 99 GLN A N 1
ATOM 774 C CA . GLN A 1 99 ? -21.322 -25.313 8.937 1.00 94.69 99 GLN A CA 1
ATOM 775 C C . GLN A 1 99 ? -19.897 -25.798 8.641 1.00 94.69 99 GLN A C 1
ATOM 777 O O . GLN A 1 99 ? -19.593 -26.959 8.887 1.00 94.69 99 GLN A O 1
ATOM 782 N N . CYS A 1 100 ? -19.033 -24.938 8.099 1.00 94.12 100 CYS A N 1
ATOM 783 C CA . CYS A 1 100 ? -17.629 -25.257 7.855 1.00 94.12 100 CYS A CA 1
ATOM 784 C C . CYS A 1 100 ? -16.739 -24.907 9.059 1.00 94.12 100 CYS A C 1
ATOM 786 O O . CYS A 1 100 ? -15.801 -25.637 9.361 1.00 94.12 100 CYS A O 1
ATOM 788 N N . LEU A 1 101 ? -17.025 -23.787 9.731 1.00 93.62 101 LEU A N 1
ATOM 789 C CA . LEU A 1 101 ? -16.172 -23.226 10.783 1.00 93.62 101 LEU A CA 1
ATOM 790 C C . LEU A 1 101 ? -16.488 -23.773 12.184 1.00 93.62 101 LEU A C 1
ATOM 792 O O . LEU A 1 101 ? -15.574 -24.140 12.911 1.00 93.62 101 LEU A O 1
ATOM 796 N N . ALA A 1 102 ? -17.769 -23.809 12.552 1.00 92.31 102 ALA A N 1
ATOM 797 C CA . ALA A 1 102 ? -18.279 -24.217 13.862 1.00 92.31 102 ALA A CA 1
ATOM 798 C C . ALA A 1 102 ? -19.709 -24.789 13.705 1.00 92.31 102 ALA A C 1
ATOM 800 O O . ALA A 1 102 ? -20.699 -24.068 13.898 1.00 92.31 102 ALA A O 1
ATOM 801 N N . PRO A 1 103 ? -19.849 -26.066 13.283 1.00 91.69 103 PRO A N 1
ATOM 802 C CA . PRO A 1 103 ? -21.148 -26.679 12.985 1.00 91.69 103 PRO A CA 1
ATOM 803 C C . PRO A 1 103 ? -22.118 -26.693 14.175 1.00 91.69 103 PRO A C 1
ATOM 805 O O . PRO A 1 103 ? -23.331 -26.637 13.991 1.00 91.69 103 PRO A O 1
ATOM 808 N N . ASP A 1 104 ? -21.581 -26.753 15.389 1.00 92.19 104 ASP A N 1
ATOM 809 C CA . ASP A 1 104 ? -22.285 -26.735 16.671 1.00 92.19 104 ASP A CA 1
ATOM 810 C C . ASP A 1 104 ? -22.949 -25.384 16.984 1.00 92.19 104 ASP A C 1
ATOM 812 O O . ASP A 1 104 ? -23.910 -25.328 17.750 1.00 92.19 104 ASP A O 1
ATOM 816 N N . ARG A 1 105 ? -22.500 -24.295 16.348 1.00 90.44 105 ARG A N 1
ATOM 817 C CA . ARG A 1 105 ? -23.026 -22.938 16.565 1.00 90.44 105 ARG A CA 1
ATOM 818 C C . ARG A 1 105 ? -24.004 -22.469 15.493 1.00 90.44 105 ARG A C 1
ATOM 820 O O . ARG A 1 105 ? -24.429 -21.318 15.510 1.00 90.44 105 ARG A O 1
ATOM 827 N N . VAL A 1 106 ? -24.424 -23.333 14.570 1.00 91.12 106 VAL A N 1
ATOM 828 C CA . VAL A 1 106 ? -25.370 -22.958 13.499 1.00 91.12 106 VAL A CA 1
ATOM 829 C C . VAL A 1 106 ? -26.701 -22.433 14.056 1.00 91.12 106 VAL A C 1
ATOM 831 O O . VAL A 1 106 ? -27.260 -21.473 13.517 1.00 91.12 106 VAL A O 1
ATOM 834 N N . ASP A 1 107 ? -27.177 -23.001 15.164 1.00 90.00 107 ASP A N 1
ATOM 835 C CA . ASP A 1 107 ? -28.444 -22.614 15.794 1.00 90.00 107 ASP A CA 1
ATOM 836 C C . ASP A 1 107 ? -28.411 -21.209 16.410 1.00 90.00 107 ASP A C 1
ATOM 838 O O . ASP A 1 107 ? -29.460 -20.606 16.632 1.00 90.00 107 ASP A O 1
ATOM 842 N N . TRP A 1 108 ? -27.226 -20.630 16.619 1.00 90.06 108 TRP A N 1
ATOM 843 C CA . TRP A 1 108 ? -27.091 -19.258 17.108 1.00 90.06 108 TRP A CA 1
ATOM 844 C C . TRP A 1 108 ? -27.633 -18.208 16.148 1.00 90.06 108 TRP A C 1
ATOM 846 O O . TRP A 1 108 ? -28.049 -17.137 16.588 1.00 90.06 108 TRP A O 1
ATOM 856 N N . LEU A 1 109 ? -27.646 -18.510 14.847 1.00 87.75 109 LEU A N 1
ATOM 857 C CA . LEU A 1 109 ? -28.224 -17.620 13.842 1.00 87.75 109 LEU A CA 1
ATOM 858 C C . LEU A 1 109 ? -29.749 -17.521 13.962 1.00 87.75 109 LEU A C 1
ATOM 860 O O . LEU A 1 109 ? -30.341 -16.599 13.405 1.00 87.75 109 LEU A O 1
ATOM 864 N N . SER A 1 110 ? -30.373 -18.474 14.661 1.00 82.38 110 SER A N 1
ATOM 865 C CA . SER A 1 110 ? -31.807 -18.503 14.921 1.00 82.38 110 SER A CA 1
ATOM 866 C C . SER A 1 110 ? -32.055 -17.883 16.303 1.00 82.38 110 SER A C 1
ATOM 868 O O . SER A 1 110 ? -31.708 -18.455 17.343 1.00 82.38 110 SER A O 1
ATOM 870 N N . GLY A 1 111 ? -32.612 -16.672 16.324 1.00 80.38 111 GLY A N 1
ATOM 871 C CA . GLY A 1 111 ? -32.926 -15.930 17.543 1.00 80.38 111 GLY A CA 1
ATOM 872 C C . GLY A 1 111 ? -32.248 -14.563 17.661 1.00 80.38 111 GLY A C 1
ATOM 873 O O . GLY A 1 111 ? -31.207 -14.269 17.063 1.00 80.38 111 GLY A O 1
ATOM 874 N N . THR A 1 112 ? -32.857 -13.712 18.485 1.00 79.81 112 THR A N 1
ATOM 875 C CA . THR A 1 112 ? -32.339 -12.381 18.791 1.00 79.81 112 THR A CA 1
ATOM 876 C C . THR A 1 112 ? -31.029 -12.469 19.586 1.00 79.81 112 THR A C 1
ATOM 878 O O . THR A 1 112 ? -30.818 -13.419 20.346 1.00 79.81 112 THR A O 1
ATOM 881 N N . PRO A 1 113 ? -30.118 -11.499 19.409 1.00 85.38 113 PRO A N 1
ATOM 882 C CA . PRO A 1 113 ? -30.164 -10.388 18.451 1.00 85.38 113 PRO A CA 1
ATOM 883 C C . PRO A 1 113 ? -29.621 -10.699 17.039 1.00 85.38 113 PRO A C 1
ATOM 885 O O . PRO A 1 113 ? -29.667 -9.821 16.179 1.00 85.38 113 PRO A O 1
ATOM 888 N N . LEU A 1 114 ? -29.050 -11.882 16.791 1.00 87.62 114 LEU A N 1
ATOM 889 C CA . LEU A 1 114 ? -28.254 -12.143 15.579 1.00 87.62 114 LEU A CA 1
ATOM 890 C C . LEU A 1 114 ? -29.106 -12.308 14.316 1.00 87.62 114 LEU A C 1
ATOM 892 O O . LEU A 1 114 ? -28.681 -11.909 13.233 1.00 87.62 114 LEU A O 1
ATOM 896 N N . GLU A 1 115 ? -30.325 -12.824 14.460 1.00 89.12 115 GLU A N 1
ATOM 897 C CA . GLU A 1 115 ? -31.284 -12.950 13.360 1.00 89.12 115 GLU A CA 1
ATOM 898 C C . GLU A 1 115 ? -31.605 -11.591 12.711 1.00 89.12 115 GLU A C 1
ATOM 900 O O . GLU A 1 115 ? -31.671 -11.484 11.486 1.00 89.12 115 GLU A O 1
ATOM 905 N N . GLU A 1 116 ? -31.701 -10.523 13.514 1.00 89.06 116 GLU A N 1
ATOM 906 C CA . GLU A 1 116 ? -31.966 -9.155 13.037 1.00 89.06 116 GLU A CA 1
ATOM 907 C C . GLU A 1 116 ? -30.860 -8.639 12.102 1.00 89.06 116 GLU A C 1
ATOM 909 O O . GLU A 1 116 ? -31.118 -7.829 11.209 1.00 89.06 116 GLU A O 1
ATOM 914 N N . LEU A 1 117 ? -29.622 -9.111 12.290 1.00 87.75 117 LEU A N 1
ATOM 915 C CA . LEU A 1 117 ? -28.467 -8.721 11.480 1.00 87.75 117 LEU A CA 1
ATOM 916 C C . LEU A 1 117 ? -28.465 -9.401 10.103 1.00 87.75 117 LEU A C 1
ATOM 918 O O . LEU A 1 117 ? -27.801 -8.919 9.185 1.00 87.75 117 LEU A O 1
ATOM 922 N N . LEU A 1 118 ? -29.218 -10.491 9.928 1.00 89.69 118 LEU A N 1
ATOM 923 C CA . LEU A 1 118 ? -29.293 -11.287 8.697 1.00 89.69 118 LEU A CA 1
ATOM 924 C C . LEU A 1 118 ? -30.541 -10.969 7.858 1.00 89.69 118 LEU A C 1
ATOM 926 O O . LEU A 1 118 ? -31.133 -11.847 7.229 1.00 89.69 118 LEU A O 1
ATOM 930 N N . ALA A 1 119 ? -30.924 -9.694 7.807 1.00 87.50 119 ALA A N 1
ATOM 931 C CA . ALA A 1 119 ? -32.018 -9.221 6.969 1.00 87.50 119 ALA A CA 1
ATOM 932 C C . ALA A 1 119 ? -31.766 -9.456 5.464 1.00 87.50 119 ALA A C 1
ATOM 934 O O . ALA A 1 119 ? -30.632 -9.599 5.001 1.00 87.50 119 ALA A O 1
ATOM 935 N N . ALA A 1 120 ? -32.832 -9.399 4.656 1.00 82.56 120 ALA A N 1
ATOM 936 C CA . ALA A 1 120 ? -32.750 -9.569 3.199 1.00 82.56 120 ALA A CA 1
ATOM 937 C C . ALA A 1 120 ? -31.781 -8.577 2.512 1.00 82.56 120 ALA A C 1
ATOM 939 O O . ALA A 1 120 ? -31.218 -8.877 1.460 1.00 82.56 120 ALA A O 1
ATOM 940 N N . ALA A 1 121 ? -31.557 -7.407 3.118 1.00 83.31 121 ALA A N 1
ATOM 941 C CA . ALA A 1 121 ? -30.636 -6.386 2.625 1.00 83.31 121 ALA A CA 1
ATOM 942 C C . ALA A 1 121 ? -29.162 -6.600 3.042 1.00 83.31 121 ALA A C 1
ATOM 944 O O . ALA A 1 121 ? -28.290 -5.916 2.502 1.00 83.31 121 ALA A O 1
ATOM 945 N N . THR A 1 122 ? -28.847 -7.549 3.934 1.00 86.81 122 THR A N 1
ATOM 946 C CA . THR A 1 122 ? -27.495 -7.777 4.493 1.00 86.81 122 THR A CA 1
ATOM 947 C C . THR A 1 122 ? -26.544 -8.414 3.487 1.00 86.81 122 THR A C 1
ATOM 949 O O . THR A 1 122 ? -26.874 -9.444 2.887 1.00 86.81 122 THR A O 1
ATOM 952 N N . HIS A 1 123 ? -25.387 -7.789 3.222 1.00 86.69 123 HIS A N 1
ATOM 953 C CA . HIS A 1 123 ? -24.449 -8.246 2.185 1.00 86.69 123 HIS A CA 1
ATOM 954 C C . HIS A 1 123 ? -23.921 -9.651 2.483 1.00 86.69 123 HIS A C 1
ATOM 956 O O . HIS A 1 123 ? -23.726 -10.019 3.636 1.00 86.69 123 HIS A O 1
ATOM 962 N N . ALA A 1 124 ? -23.656 -10.445 1.440 1.00 87.88 124 ALA A N 1
ATOM 963 C CA . ALA A 1 124 ? -23.107 -11.793 1.613 1.00 87.88 124 ALA A CA 1
ATOM 964 C C . ALA A 1 124 ? -21.764 -11.770 2.373 1.00 87.88 124 ALA A C 1
ATOM 966 O O . ALA A 1 124 ? -21.496 -12.647 3.189 1.00 87.88 124 ALA A O 1
ATOM 967 N N . SER A 1 125 ? -20.952 -10.728 2.167 1.00 85.06 125 SER A N 1
ATOM 968 C CA . SER A 1 125 ? -19.721 -10.483 2.927 1.00 85.06 125 SER A CA 1
ATOM 969 C C . SER A 1 125 ? -19.976 -10.256 4.416 1.00 85.06 125 SER A C 1
ATOM 971 O O . SER A 1 125 ? -19.228 -10.771 5.245 1.00 85.06 125 SER A O 1
ATOM 973 N N . ASP A 1 126 ? -21.034 -9.519 4.755 1.00 89.12 126 ASP A N 1
ATOM 974 C CA . ASP A 1 126 ? -21.425 -9.245 6.136 1.00 89.12 126 ASP A CA 1
ATOM 975 C C . ASP A 1 126 ? -21.984 -10.498 6.804 1.00 89.12 126 ASP A C 1
ATOM 977 O O . ASP A 1 126 ? -21.605 -10.811 7.926 1.00 89.12 126 ASP A O 1
ATOM 981 N N . ALA A 1 127 ? -22.797 -11.277 6.091 1.00 92.06 127 ALA A N 1
ATOM 982 C CA . ALA A 1 127 ? -23.269 -12.575 6.560 1.00 92.06 127 ALA A CA 1
ATOM 983 C C . ALA A 1 127 ? -22.107 -13.540 6.854 1.00 92.06 127 ALA A C 1
ATOM 985 O O . ALA A 1 127 ? -22.050 -14.151 7.921 1.00 92.06 127 ALA A O 1
ATOM 986 N N . ALA A 1 128 ? -21.138 -13.632 5.939 1.00 92.75 128 ALA A N 1
ATOM 987 C CA . ALA A 1 128 ? -19.931 -14.429 6.138 1.00 92.75 128 ALA A CA 1
ATOM 988 C C . ALA A 1 128 ? -19.062 -13.895 7.289 1.00 92.75 128 ALA A C 1
ATOM 990 O O . ALA A 1 128 ? -18.427 -14.676 7.996 1.00 92.75 128 ALA A O 1
ATOM 991 N N . ARG A 1 129 ? -19.019 -12.570 7.492 1.00 91.81 129 ARG A N 1
ATOM 992 C CA . ARG A 1 129 ? -18.325 -11.956 8.631 1.00 91.81 129 ARG A CA 1
ATOM 993 C C . ARG A 1 129 ? -19.006 -12.314 9.944 1.00 91.81 129 ARG A C 1
ATOM 995 O O . ARG A 1 129 ? -18.311 -12.746 10.850 1.00 91.81 129 ARG A O 1
ATOM 1002 N N . LEU A 1 130 ? -20.330 -12.192 10.031 1.00 92.44 130 LEU A N 1
ATOM 1003 C CA . LEU A 1 130 ? -21.083 -12.566 11.227 1.00 92.44 130 LEU A CA 1
ATOM 1004 C C . LEU A 1 130 ? -20.851 -14.036 11.589 1.00 92.44 130 LEU A C 1
ATOM 1006 O O . LEU A 1 130 ? -20.588 -14.340 12.744 1.00 92.44 130 LEU A O 1
ATOM 1010 N N . ALA A 1 131 ? -20.877 -14.929 10.597 1.00 93.38 131 ALA A N 1
ATOM 1011 C CA . ALA A 1 131 ? -20.564 -16.342 10.792 1.00 93.38 131 ALA A CA 1
ATOM 1012 C C . ALA A 1 131 ? -19.163 -16.564 11.387 1.00 93.38 131 ALA A C 1
ATOM 1014 O O . ALA A 1 131 ? -19.018 -17.362 12.305 1.00 93.38 131 ALA A O 1
ATOM 1015 N N . ARG A 1 132 ? -18.140 -15.840 10.910 1.00 92.62 132 ARG A N 1
ATOM 1016 C CA . ARG A 1 132 ? -16.792 -15.907 11.500 1.00 92.62 132 ARG A CA 1
ATOM 1017 C C . ARG A 1 132 ? -16.770 -15.417 12.945 1.00 92.62 132 ARG A C 1
ATOM 1019 O O . ARG A 1 132 ? -16.245 -16.126 13.786 1.00 92.62 132 ARG A O 1
ATOM 1026 N N . LEU A 1 133 ? -17.416 -14.286 13.241 1.00 91.44 133 LEU A N 1
ATOM 1027 C CA . LEU A 1 133 ? -17.489 -13.763 14.611 1.00 91.44 133 LEU A CA 1
ATOM 1028 C C . LEU A 1 133 ? -18.166 -14.749 15.567 1.00 91.44 133 LEU A C 1
ATOM 1030 O O . LEU A 1 133 ? -17.680 -14.979 16.666 1.00 91.44 133 LEU A O 1
ATOM 1034 N N . VAL A 1 134 ? -19.260 -15.381 15.135 1.00 92.00 134 VAL A N 1
ATOM 1035 C CA . VAL A 1 134 ? -19.933 -16.423 15.924 1.00 92.00 134 VAL A CA 1
ATOM 1036 C C . VAL A 1 134 ? -19.030 -17.646 16.122 1.00 92.00 134 VAL A C 1
ATOM 1038 O O . VAL A 1 134 ? -19.044 -18.235 17.198 1.00 92.00 134 VAL A O 1
ATOM 1041 N N . ALA A 1 135 ? -18.245 -18.043 15.118 1.00 91.06 135 ALA A N 1
ATOM 1042 C CA . ALA A 1 135 ? -17.324 -19.174 15.239 1.00 91.06 135 ALA A CA 1
ATOM 1043 C C . ALA A 1 135 ? -16.133 -18.876 16.167 1.00 91.06 135 ALA A C 1
ATOM 1045 O O . ALA A 1 135 ? -15.734 -19.743 16.935 1.00 91.06 135 ALA A O 1
ATOM 1046 N N . GLU A 1 136 ? -15.585 -17.662 16.103 1.00 88.94 136 GLU A N 1
ATOM 1047 C CA . GLU A 1 136 ? -14.387 -17.235 16.842 1.00 88.94 136 GLU A CA 1
ATOM 1048 C C . GLU A 1 136 ? -14.697 -16.752 18.268 1.00 88.94 136 GLU A C 1
ATOM 1050 O O . GLU A 1 136 ? -13.792 -16.651 19.090 1.00 88.94 136 GLU A O 1
ATOM 1055 N N . SER A 1 137 ? -15.964 -16.464 18.585 1.00 86.00 137 SER A N 1
ATOM 1056 C CA . SER A 1 137 ? -16.352 -15.942 19.896 1.00 86.00 137 SER A CA 1
ATOM 1057 C C . SER A 1 137 ? -16.039 -16.927 21.031 1.00 86.00 137 SER A C 1
ATOM 1059 O O . SER A 1 137 ? -16.563 -18.039 21.078 1.00 86.00 137 SER A O 1
ATOM 1061 N N . GLU A 1 138 ? -15.208 -16.523 21.988 1.00 79.56 138 GLU A N 1
ATOM 1062 C CA . GLU A 1 138 ? -14.933 -17.337 23.180 1.00 79.56 138 GLU A CA 1
ATOM 1063 C C . GLU A 1 138 ? -16.081 -17.292 24.201 1.00 79.56 138 GLU A C 1
ATOM 1065 O O . GLU A 1 138 ? -16.210 -18.194 25.029 1.00 79.56 138 GLU A O 1
ATOM 1070 N N . SER A 1 139 ? -16.927 -16.257 24.150 1.00 74.94 139 SER A N 1
ATOM 1071 C CA . SER A 1 139 ? -18.067 -16.097 25.048 1.00 74.94 139 SER A CA 1
ATOM 1072 C C . SER A 1 139 ? -19.346 -16.669 24.439 1.00 74.94 139 SER A C 1
ATOM 1074 O O . SER A 1 139 ? -19.644 -16.470 23.266 1.00 74.94 139 SER A O 1
ATOM 1076 N N . ASP A 1 140 ? -20.176 -17.308 25.266 1.00 80.12 140 ASP A N 1
ATOM 1077 C CA . ASP A 1 140 ? -21.509 -17.767 24.851 1.00 80.12 140 ASP A CA 1
ATOM 1078 C C . ASP A 1 140 ? -22.556 -16.620 24.807 1.00 80.12 140 ASP A C 1
ATOM 1080 O O . ASP A 1 140 ? -23.756 -16.833 24.986 1.00 80.12 140 ASP A O 1
ATOM 1084 N N . ASP A 1 141 ? -22.107 -15.376 24.582 1.00 86.94 141 ASP A N 1
ATOM 1085 C CA . ASP A 1 141 ? -22.936 -14.167 24.617 1.00 86.94 141 ASP A CA 1
ATOM 1086 C C . ASP A 1 141 ? -23.199 -13.587 23.217 1.00 86.94 141 ASP A C 1
ATOM 1088 O O . ASP A 1 141 ? -22.342 -12.966 22.579 1.00 86.94 141 ASP A O 1
ATOM 1092 N N . ARG A 1 142 ? -24.449 -13.723 22.761 1.00 87.56 142 ARG A N 1
ATOM 1093 C CA . ARG A 1 142 ? -24.906 -13.213 21.461 1.00 87.56 142 ARG A CA 1
ATOM 1094 C C . ARG A 1 142 ? -24.916 -11.682 21.381 1.00 87.56 142 ARG A C 1
ATOM 1096 O O . ARG A 1 142 ? -24.758 -11.146 20.282 1.00 87.56 142 ARG A O 1
ATOM 1103 N N . ASP A 1 143 ? -25.106 -10.972 22.495 1.00 87.88 143 ASP A N 1
ATOM 1104 C CA . ASP A 1 143 ? -25.118 -9.503 22.503 1.00 87.88 143 ASP A CA 1
ATOM 1105 C C . ASP A 1 143 ? -23.714 -8.940 22.276 1.00 87.88 143 ASP A C 1
ATOM 1107 O O . ASP A 1 143 ? -23.548 -7.984 21.515 1.00 87.88 143 ASP A O 1
ATOM 1111 N N . THR A 1 144 ? -22.695 -9.578 22.854 1.00 87.25 144 THR A N 1
ATOM 1112 C CA . THR A 1 144 ? -21.289 -9.260 22.574 1.00 87.25 144 THR A CA 1
ATOM 1113 C C . THR A 1 144 ? -20.967 -9.415 21.087 1.00 87.25 144 THR A C 1
ATOM 1115 O O . THR A 1 144 ? -20.429 -8.489 20.478 1.00 87.25 144 THR A O 1
ATOM 1118 N N . VAL A 1 145 ? -21.387 -10.520 20.459 1.00 89.81 145 VAL A N 1
ATOM 1119 C CA . VAL A 1 145 ? -21.193 -10.725 19.012 1.00 89.81 145 VAL A CA 1
ATOM 1120 C C . VAL A 1 145 ? -21.941 -9.673 18.184 1.00 89.81 145 VAL A C 1
ATOM 1122 O O . VAL A 1 145 ? -21.415 -9.189 17.179 1.00 89.81 145 VAL A O 1
ATOM 1125 N N . LYS A 1 146 ? -23.152 -9.266 18.600 1.00 90.19 146 LYS A N 1
ATOM 1126 C CA . LYS A 1 146 ? -23.899 -8.175 17.948 1.00 90.19 146 LYS A CA 1
ATOM 1127 C C . LYS A 1 146 ? -23.127 -6.858 18.019 1.00 90.19 146 LYS A C 1
ATOM 1129 O O . LYS A 1 146 ? -22.984 -6.176 17.002 1.00 90.19 146 LYS A O 1
ATOM 1134 N N . GLU A 1 147 ? -22.645 -6.483 19.203 1.00 90.06 147 GLU A N 1
ATOM 1135 C CA . GLU A 1 147 ? -21.880 -5.248 19.393 1.00 90.06 147 GLU A CA 1
ATOM 1136 C C . GLU A 1 147 ? -20.630 -5.250 18.525 1.00 90.06 147 GLU A C 1
ATOM 1138 O O . GLU A 1 147 ? -20.432 -4.315 17.749 1.00 90.06 147 GLU A O 1
ATOM 1143 N N . GLU A 1 148 ? -19.850 -6.325 18.565 1.00 89.56 148 GLU A N 1
ATOM 1144 C CA . GLU A 1 148 ? -18.653 -6.465 17.749 1.00 89.56 148 GLU A CA 1
ATOM 1145 C C . GLU A 1 148 ? -18.966 -6.381 16.250 1.00 89.56 148 GLU A C 1
ATOM 1147 O O . GLU A 1 148 ? -18.332 -5.626 15.502 1.00 89.56 148 GLU A O 1
ATOM 1152 N N . PHE A 1 149 ? -20.015 -7.077 15.802 1.00 87.44 149 PHE A N 1
ATOM 1153 C CA . PHE A 1 149 ? -20.475 -6.989 14.425 1.00 87.44 149 PHE A CA 1
ATOM 1154 C C . PHE A 1 149 ? -20.801 -5.541 14.042 1.00 87.44 149 PHE A C 1
ATOM 1156 O O . PHE A 1 149 ? -20.403 -5.076 12.975 1.00 87.44 149 PHE A O 1
ATOM 1163 N N . THR A 1 150 ? -21.458 -4.784 14.913 1.00 88.44 150 THR A N 1
ATOM 1164 C CA . THR A 1 150 ? -21.774 -3.367 14.664 1.00 88.44 150 THR A CA 1
ATOM 1165 C C . THR A 1 150 ? -20.603 -2.407 14.907 1.00 88.44 150 THR A C 1
ATOM 1167 O O . THR A 1 150 ? -20.785 -1.189 14.830 1.00 88.44 150 THR A O 1
ATOM 1170 N N . GLY A 1 151 ? -19.398 -2.926 15.165 1.00 88.44 151 GLY A N 1
ATOM 1171 C CA . GLY A 1 151 ? -18.203 -2.129 15.427 1.00 88.44 151 GLY A CA 1
ATOM 1172 C C . GLY A 1 151 ? -18.276 -1.399 16.765 1.00 88.44 151 GLY A C 1
ATOM 1173 O O . GLY A 1 151 ? -17.910 -0.228 16.837 1.00 88.44 151 GLY A O 1
ATOM 1174 N N . TRP A 1 152 ? -18.812 -2.060 17.794 1.00 93.25 152 TRP A N 1
ATOM 1175 C CA . TRP A 1 152 ? -18.925 -1.563 19.168 1.00 93.25 152 TRP A CA 1
ATOM 1176 C C . TRP A 1 152 ? -19.612 -0.196 19.277 1.00 93.25 152 TRP A C 1
ATOM 1178 O O . TRP A 1 152 ? -19.304 0.606 20.160 1.00 93.25 152 TRP A O 1
ATOM 1188 N N . LYS A 1 153 ? -20.527 0.118 18.351 1.00 90.62 153 LYS A N 1
ATOM 1189 C CA . LYS A 1 153 ? -21.050 1.478 18.178 1.00 90.62 153 LYS A CA 1
ATOM 1190 C C . LYS A 1 153 ? -21.761 1.991 19.428 1.00 90.62 153 LYS A C 1
ATOM 1192 O O . LYS A 1 153 ? -21.500 3.124 19.833 1.00 90.62 153 LYS A O 1
ATOM 1197 N N . ARG A 1 154 ? -22.640 1.184 20.030 1.00 91.50 154 ARG A N 1
ATOM 1198 C CA . ARG A 1 154 ? -23.402 1.578 21.225 1.00 91.50 154 ARG A CA 1
ATOM 1199 C C . ARG A 1 154 ? -22.482 1.678 22.437 1.00 91.50 154 ARG A C 1
ATOM 1201 O O . ARG A 1 154 ? -22.562 2.662 23.168 1.00 91.50 154 ARG A O 1
ATOM 1208 N N . TYR A 1 155 ? -21.586 0.705 22.610 1.00 93.12 155 TYR A N 1
ATOM 1209 C CA . TYR A 1 155 ? -20.561 0.749 23.654 1.00 93.12 155 TYR A CA 1
ATOM 1210 C C . TYR A 1 155 ? -19.723 2.036 23.574 1.00 93.12 155 TYR A C 1
ATOM 1212 O O . TYR A 1 155 ? -19.654 2.783 24.547 1.00 93.12 155 TYR A O 1
ATOM 1220 N N . LEU A 1 156 ? -19.154 2.350 22.405 1.00 96.12 156 LEU A N 1
ATOM 1221 C CA . LEU A 1 156 ? -18.304 3.529 22.220 1.00 96.12 156 LEU A CA 1
ATOM 1222 C C . LEU A 1 156 ? -19.076 4.840 22.380 1.00 96.12 156 LEU A C 1
ATOM 1224 O O . LEU A 1 156 ? -18.537 5.784 22.949 1.00 96.12 156 LEU A O 1
ATOM 1228 N N . GLN A 1 157 ? -20.331 4.907 21.923 1.00 94.19 157 GLN A N 1
ATOM 1229 C CA . GLN A 1 157 ? -21.196 6.064 22.178 1.00 94.19 157 GLN A CA 1
ATOM 1230 C C . GLN A 1 157 ? -21.361 6.308 23.680 1.00 94.19 157 GLN A C 1
ATOM 1232 O O . GLN A 1 157 ? -21.066 7.407 24.144 1.00 94.19 157 GLN A O 1
ATOM 1237 N N . GLY A 1 158 ? -21.738 5.275 24.440 1.00 95.00 158 GLY A N 1
ATOM 1238 C CA . GLY A 1 158 ? -21.882 5.380 25.891 1.00 95.00 158 GLY A CA 1
ATOM 1239 C C . GLY A 1 158 ? -20.563 5.708 26.595 1.00 95.00 158 GLY A C 1
ATOM 1240 O O . GLY A 1 158 ? -20.534 6.552 27.489 1.00 95.00 158 GLY A O 1
ATOM 1241 N N . TRP A 1 159 ? -19.450 5.106 26.164 1.00 96.56 159 TRP A N 1
ATOM 1242 C CA . TRP A 1 159 ? -18.132 5.377 26.740 1.00 96.56 159 TRP A CA 1
ATOM 1243 C C . TRP A 1 159 ? -17.706 6.834 26.514 1.00 96.56 159 TRP A C 1
ATOM 1245 O O . TRP A 1 159 ? -17.278 7.500 27.455 1.00 96.56 159 TRP A O 1
ATOM 1255 N N . PHE A 1 160 ? -17.859 7.362 25.295 1.00 95.25 160 PHE A N 1
ATOM 1256 C CA . PHE A 1 160 ? -17.476 8.738 24.960 1.00 95.25 160 PHE A CA 1
ATOM 1257 C C . PHE A 1 160 ? -18.435 9.809 25.495 1.00 95.25 160 PHE A C 1
ATOM 1259 O O . PHE A 1 160 ? -18.022 10.969 25.600 1.00 95.25 160 PHE A O 1
ATOM 1266 N N . GLU A 1 161 ? -19.684 9.444 25.786 1.00 94.00 161 GLU A N 1
ATOM 1267 C CA . GLU A 1 161 ? -20.652 10.279 26.503 1.00 94.00 161 GLU A CA 1
ATOM 1268 C C . GLU A 1 161 ? -20.317 10.338 27.996 1.00 94.00 161 GLU A C 1
ATOM 1270 O O . GLU A 1 161 ? -20.233 11.424 28.560 1.00 94.00 161 GLU A O 1
ATOM 1275 N N . LYS A 1 162 ? -20.022 9.189 28.617 1.00 95.19 162 LYS A N 1
ATOM 1276 C CA . LYS A 1 162 ? -19.586 9.115 30.017 1.00 95.19 162 LYS A CA 1
ATOM 1277 C C . LYS A 1 162 ? -18.284 9.887 30.263 1.00 95.19 162 LYS A C 1
ATOM 1279 O O . LYS A 1 162 ? -18.157 10.535 31.294 1.00 95.19 162 LYS A O 1
ATOM 1284 N N . HIS A 1 163 ? -17.350 9.834 29.314 1.00 93.50 163 HIS A N 1
ATOM 1285 C CA . HIS A 1 163 ? -16.044 10.498 29.378 1.00 93.50 163 HIS A CA 1
ATOM 1286 C C . HIS A 1 163 ? -16.012 11.759 28.500 1.00 93.50 163 HIS A C 1
ATOM 1288 O O . HIS A 1 163 ? -15.146 11.930 27.634 1.00 93.50 163 HIS A O 1
ATOM 1294 N N . SER A 1 164 ? -17.021 12.623 28.639 1.00 89.88 164 SER A N 1
ATOM 1295 C CA . SER A 1 164 ? -17.145 13.842 27.834 1.00 89.88 164 SER A CA 1
ATOM 1296 C C . SER A 1 164 ? -16.479 15.071 28.451 1.00 89.88 164 SER A C 1
ATOM 1298 O O . SER A 1 164 ? -16.430 16.107 27.783 1.00 89.88 164 SER A O 1
ATOM 1300 N N . SER A 1 165 ? -16.018 14.993 29.702 1.00 88.12 165 SER A N 1
ATOM 1301 C CA . SER A 1 165 ? -15.480 16.145 30.426 1.00 88.12 165 SER A CA 1
ATOM 1302 C C . SER A 1 165 ? -14.081 16.539 29.931 1.00 88.12 165 SER A C 1
ATOM 1304 O O . SER A 1 165 ? -13.416 15.790 29.213 1.00 88.12 165 SER A O 1
ATOM 1306 N N . ALA A 1 166 ? -13.627 17.736 30.312 1.00 84.00 166 ALA A N 1
ATOM 1307 C CA . ALA A 1 166 ? -12.268 18.187 30.010 1.00 84.00 166 ALA A CA 1
ATOM 1308 C C . ALA A 1 166 ? -11.200 17.368 30.758 1.00 84.00 166 ALA A C 1
ATOM 1310 O O . ALA A 1 166 ? -10.093 17.203 30.248 1.00 84.00 166 ALA A O 1
ATOM 1311 N N . GLU A 1 167 ? -11.537 16.835 31.935 1.00 83.50 167 GLU A N 1
ATOM 1312 C CA . GLU A 1 167 ? -10.630 16.026 32.755 1.00 83.50 167 GLU A CA 1
ATOM 1313 C C . GLU A 1 167 ? -10.372 14.652 32.126 1.00 83.50 167 GLU A C 1
ATOM 1315 O O . GLU A 1 167 ? -9.258 14.148 32.218 1.00 83.50 167 GLU A O 1
ATOM 1320 N N . ASP A 1 168 ? -11.350 14.104 31.394 1.00 89.75 168 ASP A N 1
ATOM 1321 C CA . ASP A 1 168 ? -11.240 12.802 30.719 1.00 89.75 168 ASP A CA 1
ATOM 1322 C C . ASP A 1 168 ? -10.460 12.857 29.397 1.00 89.75 168 ASP A C 1
ATOM 1324 O O . ASP A 1 168 ? -10.252 11.838 28.731 1.00 89.75 168 ASP A O 1
ATOM 1328 N N . LEU A 1 169 ? -10.060 14.049 28.941 1.00 91.25 169 LEU A N 1
ATOM 1329 C CA . LEU A 1 169 ? -9.420 14.213 27.635 1.00 91.25 169 LEU A CA 1
ATOM 1330 C C . LEU A 1 169 ? -8.112 13.408 27.536 1.00 91.25 169 LEU A C 1
ATOM 1332 O O . LEU A 1 169 ? -7.771 12.922 26.455 1.00 91.25 169 LEU A O 1
ATOM 1336 N N . ARG A 1 170 ? -7.415 13.210 28.659 1.00 92.38 170 ARG A N 1
ATOM 1337 C CA . ARG A 1 170 ? -6.176 12.427 28.732 1.00 92.38 170 ARG A CA 1
ATOM 1338 C C . ARG A 1 170 ? -6.439 10.926 28.557 1.00 92.38 170 ARG A C 1
ATOM 1340 O O . ARG A 1 170 ? -5.672 10.238 27.886 1.00 92.38 170 ARG A O 1
ATOM 1347 N N . GLU A 1 171 ? -7.539 10.418 29.101 1.00 94.56 171 GLU A N 1
ATOM 1348 C CA . GLU A 1 171 ? -8.013 9.041 28.943 1.00 94.56 171 GLU A CA 1
ATOM 1349 C C . GLU A 1 171 ? -8.551 8.800 27.530 1.00 94.56 171 GLU A C 1
ATOM 1351 O O . GLU A 1 171 ? -8.268 7.763 26.935 1.00 94.56 171 GLU A O 1
ATOM 1356 N N . ARG A 1 172 ? -9.248 9.776 26.931 1.00 96.12 172 ARG A N 1
ATOM 1357 C CA . ARG A 1 172 ? -9.661 9.704 25.516 1.00 96.12 172 ARG A CA 1
ATOM 1358 C C . ARG A 1 172 ? -8.457 9.657 24.581 1.00 96.12 172 ARG A C 1
ATOM 1360 O O . ARG A 1 172 ? -8.462 8.878 23.630 1.00 96.12 172 ARG A O 1
ATOM 1367 N N . ALA A 1 173 ? -7.435 10.473 24.845 1.00 96.50 173 ALA A N 1
ATOM 1368 C CA . ALA A 1 173 ? -6.196 10.446 24.077 1.00 96.50 173 ALA A CA 1
ATOM 1369 C C . ALA A 1 173 ? -5.474 9.099 24.229 1.00 96.50 173 ALA A C 1
ATOM 1371 O O . ALA A 1 173 ? -5.018 8.544 23.231 1.00 96.50 173 ALA A O 1
ATOM 1372 N N . LEU A 1 174 ? -5.452 8.533 25.442 1.00 97.12 174 LEU A N 1
ATOM 1373 C CA . LEU A 1 174 ? -4.903 7.200 25.691 1.00 97.12 174 LEU A CA 1
ATOM 1374 C C . LEU A 1 174 ? -5.671 6.101 24.952 1.00 97.12 174 LEU A C 1
ATOM 1376 O O . LEU A 1 174 ? -5.038 5.252 24.335 1.00 97.12 174 LEU A O 1
ATOM 1380 N N . LEU A 1 175 ? -7.006 6.134 24.952 1.00 98.06 175 LEU A N 1
ATOM 1381 C CA . LEU A 1 175 ? -7.823 5.170 24.211 1.00 98.06 175 LEU A CA 1
ATOM 1382 C C . LEU A 1 175 ? -7.508 5.212 22.706 1.00 98.06 175 LEU A C 1
ATOM 1384 O O . LEU A 1 175 ? -7.359 4.168 22.078 1.00 98.06 175 LEU A O 1
ATOM 1388 N N . VAL A 1 176 ? -7.364 6.409 22.125 1.00 97.94 176 VAL A N 1
ATOM 1389 C CA . VAL A 1 176 ? -6.995 6.571 20.706 1.00 97.94 176 VAL A CA 1
ATOM 1390 C C . VAL A 1 176 ? -5.569 6.091 20.432 1.00 97.94 176 VAL A C 1
ATOM 1392 O O . VAL A 1 176 ? -5.337 5.434 19.418 1.00 97.94 176 VAL A O 1
ATOM 1395 N N . ALA A 1 177 ? -4.623 6.382 21.327 1.00 98.06 177 ALA A N 1
ATOM 1396 C CA . ALA A 1 177 ? -3.242 5.932 21.194 1.00 98.06 177 ALA A CA 1
ATOM 1397 C C . ALA A 1 177 ? -3.119 4.409 21.280 1.00 98.06 177 ALA A C 1
ATOM 1399 O O . ALA A 1 177 ? -2.510 3.813 20.396 1.00 98.06 177 ALA A O 1
ATOM 1400 N N . ALA A 1 178 ? -3.756 3.786 22.274 1.00 97.81 178 ALA A N 1
ATOM 1401 C CA . ALA A 1 178 ? -3.815 2.333 22.415 1.00 97.81 178 ALA A CA 1
ATOM 1402 C C . ALA A 1 178 ? -4.482 1.679 21.196 1.00 97.81 178 ALA A C 1
ATOM 1404 O O . ALA A 1 178 ? -4.003 0.667 20.702 1.00 97.81 178 ALA A O 1
ATOM 1405 N N . ALA A 1 179 ? -5.528 2.300 20.642 1.00 97.44 179 ALA A N 1
ATOM 1406 C CA . ALA A 1 179 ? -6.190 1.800 19.443 1.00 97.44 179 ALA A CA 1
ATOM 1407 C C . ALA A 1 179 ? -5.320 1.888 18.176 1.00 97.44 179 ALA A C 1
ATOM 1409 O O . ALA A 1 179 ? -5.358 0.988 17.337 1.00 97.44 179 ALA A O 1
ATOM 1410 N N . LEU A 1 180 ? -4.536 2.963 18.012 1.00 96.38 180 LEU A N 1
ATOM 1411 C CA . LEU A 1 180 ? -3.604 3.089 16.886 1.00 96.38 180 LEU A CA 1
ATOM 1412 C C . LEU A 1 180 ? -2.406 2.142 17.031 1.00 96.38 180 LEU A C 1
ATOM 1414 O O . LEU A 1 180 ? -1.940 1.597 16.031 1.00 96.38 180 LEU A O 1
ATOM 1418 N N . LEU A 1 181 ? -1.920 1.970 18.259 1.00 96.44 181 LEU A N 1
ATOM 1419 C CA . LEU A 1 181 ? -0.722 1.221 18.627 1.00 96.44 181 LEU A CA 1
ATOM 1420 C C . LEU A 1 181 ? -1.093 -0.066 19.380 1.00 96.44 181 LEU A C 1
ATOM 1422 O O . LEU A 1 181 ? -0.539 -0.357 20.434 1.00 96.44 181 LEU A O 1
ATOM 1426 N N . GLU A 1 182 ? -2.040 -0.832 18.841 1.00 95.94 182 GLU A N 1
ATOM 1427 C CA . GLU A 1 182 ? -2.469 -2.091 19.456 1.00 95.94 182 GLU A CA 1
ATOM 1428 C C . GLU A 1 182 ? -1.311 -3.098 19.528 1.00 95.94 182 GLU A C 1
ATOM 1430 O O . GLU A 1 182 ? -0.629 -3.336 18.517 1.00 95.94 182 GLU A O 1
ATOM 1435 N N . ASP A 1 183 ? -1.154 -3.721 20.701 1.00 95.12 183 ASP A N 1
ATOM 1436 C CA . ASP A 1 183 ? -0.095 -4.684 21.027 1.00 95.12 183 ASP A CA 1
ATOM 1437 C C . ASP A 1 183 ? 1.320 -4.074 20.936 1.00 95.12 183 ASP A C 1
ATOM 1439 O O . ASP A 1 183 ? 2.248 -4.627 20.344 1.00 95.12 183 ASP A O 1
ATOM 1443 N N . VAL A 1 184 ? 1.474 -2.871 21.499 1.00 96.75 184 VAL A N 1
ATOM 1444 C CA . VAL A 1 184 ? 2.738 -2.116 21.573 1.00 96.75 184 VAL A CA 1
ATOM 1445 C C . VAL A 1 184 ? 3.104 -1.857 23.044 1.00 96.75 184 VAL A C 1
ATOM 1447 O O . VAL A 1 184 ? 2.190 -1.721 23.867 1.00 96.75 184 VAL A O 1
ATOM 1450 N N . PRO A 1 185 ? 4.406 -1.769 23.397 1.00 97.38 185 PRO A N 1
ATOM 1451 C CA . PRO A 1 185 ? 4.853 -1.482 24.757 1.00 97.38 185 PRO A CA 1
ATOM 1452 C C . PRO A 1 185 ? 4.196 -0.256 25.402 1.00 97.38 185 PRO A C 1
ATOM 1454 O O . PRO A 1 185 ? 3.956 0.770 24.757 1.00 97.38 185 PRO A O 1
ATOM 1457 N N . ALA A 1 186 ? 3.909 -0.367 26.700 1.00 96.25 186 ALA A N 1
ATOM 1458 C CA . ALA A 1 186 ? 3.152 0.627 27.450 1.00 96.25 186 ALA A CA 1
ATOM 1459 C C . ALA A 1 186 ? 3.821 2.007 27.474 1.00 96.25 186 ALA A C 1
ATOM 1461 O O . ALA A 1 186 ? 3.130 3.018 27.382 1.00 96.25 186 ALA A O 1
ATOM 1462 N N . ASP A 1 187 ? 5.148 2.069 27.562 1.00 95.19 187 ASP A N 1
ATOM 1463 C CA . ASP A 1 187 ? 5.913 3.318 27.531 1.00 95.19 187 ASP A CA 1
ATOM 1464 C C . ASP A 1 187 ? 5.714 4.077 26.209 1.00 95.19 187 ASP A C 1
ATOM 1466 O O . ASP A 1 187 ? 5.424 5.276 26.221 1.00 95.19 187 ASP A O 1
ATOM 1470 N N . VAL A 1 188 ? 5.760 3.366 25.077 1.00 97.44 188 VAL A N 1
ATOM 1471 C CA . VAL A 1 188 ? 5.530 3.927 23.739 1.00 97.44 188 VAL A CA 1
ATOM 1472 C C . VAL A 1 188 ? 4.100 4.445 23.595 1.00 97.44 188 VAL A C 1
ATOM 1474 O O . VAL A 1 188 ? 3.892 5.568 23.133 1.00 97.44 188 VAL A O 1
ATOM 1477 N N . VAL A 1 189 ? 3.107 3.650 24.003 1.00 97.62 189 VAL A N 1
ATOM 1478 C CA . VAL A 1 189 ? 1.684 4.021 23.908 1.00 97.62 189 VAL A CA 1
ATOM 1479 C C . VAL A 1 189 ? 1.366 5.225 24.793 1.00 97.62 189 VAL A C 1
ATOM 1481 O O . VAL A 1 189 ? 0.644 6.129 24.371 1.00 97.62 189 VAL A O 1
ATOM 1484 N N . MET A 1 190 ? 1.908 5.263 26.010 1.00 95.25 190 MET A N 1
ATOM 1485 C CA . MET A 1 190 ? 1.645 6.327 26.980 1.00 95.25 190 MET A CA 1
ATOM 1486 C C . MET A 1 190 ? 2.266 7.655 26.549 1.00 95.25 190 MET A C 1
ATOM 1488 O O . MET A 1 190 ? 1.593 8.684 26.595 1.00 95.25 190 MET A O 1
ATOM 1492 N N . GLU A 1 191 ? 3.504 7.638 26.061 1.00 95.56 191 GLU A N 1
ATOM 1493 C CA . GLU A 1 191 ? 4.146 8.832 25.507 1.00 95.56 191 GLU A CA 1
ATOM 1494 C C . GLU A 1 191 ? 3.441 9.292 24.216 1.00 95.56 191 GLU A C 1
ATOM 1496 O O . GLU A 1 191 ? 3.184 10.484 24.038 1.00 95.56 191 GLU A O 1
ATOM 1501 N N . ALA A 1 192 ? 3.023 8.368 23.342 1.00 97.31 192 ALA A N 1
ATOM 1502 C CA . ALA A 1 192 ? 2.227 8.710 22.162 1.00 97.31 192 ALA A CA 1
ATOM 1503 C C . ALA A 1 192 ? 0.872 9.343 22.536 1.00 97.31 192 ALA A C 1
ATOM 1505 O O . ALA A 1 192 ? 0.449 10.305 21.886 1.00 97.31 192 ALA A O 1
ATOM 1506 N N . ALA A 1 193 ? 0.214 8.854 23.593 1.00 96.75 193 ALA A N 1
ATOM 1507 C CA . ALA A 1 193 ? -1.024 9.421 24.126 1.00 96.75 193 ALA A CA 1
ATOM 1508 C C . ALA A 1 193 ? -0.828 10.846 24.650 1.00 96.75 193 ALA A C 1
ATOM 1510 O O . ALA A 1 193 ? -1.629 11.729 24.341 1.00 96.75 193 ALA A O 1
ATOM 1511 N N . ASP A 1 194 ? 0.247 11.092 25.399 1.00 94.69 194 ASP A N 1
ATOM 1512 C CA . ASP A 1 194 ? 0.568 12.418 25.925 1.00 94.69 194 ASP A CA 1
ATOM 1513 C C . ASP A 1 194 ? 0.920 13.403 24.796 1.00 94.69 194 ASP A C 1
ATOM 1515 O O . ASP A 1 194 ? 0.556 14.582 24.862 1.00 94.69 194 ASP A O 1
ATOM 1519 N N . GLN A 1 195 ? 1.572 12.935 23.725 1.00 95.50 195 GLN A N 1
ATOM 1520 C CA . GLN A 1 195 ? 1.788 13.732 22.513 1.00 95.50 195 GLN A CA 1
ATOM 1521 C C . GLN A 1 195 ? 0.469 14.070 21.809 1.00 95.50 195 GLN A C 1
ATOM 1523 O O . GLN A 1 195 ? 0.264 15.228 21.449 1.00 95.50 195 GLN A O 1
ATOM 1528 N N . PHE A 1 196 ? -0.451 13.109 21.663 1.00 96.62 196 PHE A N 1
ATOM 1529 C CA . PHE A 1 196 ? -1.761 13.374 21.058 1.00 96.62 196 PHE A CA 1
ATOM 1530 C C . PHE A 1 196 ? -2.589 14.349 21.893 1.00 96.62 196 PHE A C 1
ATOM 1532 O O . PHE A 1 196 ? -3.203 15.270 21.360 1.00 96.62 196 PHE A O 1
ATOM 1539 N N . PHE A 1 197 ? -2.569 14.176 23.214 1.00 94.75 197 PHE A N 1
ATOM 1540 C CA . PHE A 1 197 ? -3.238 15.058 24.161 1.00 94.75 197 PHE A CA 1
ATOM 1541 C C . PHE A 1 197 ? -2.763 16.511 24.016 1.00 94.75 197 PHE A C 1
ATOM 1543 O O . PHE A 1 197 ? -3.589 17.421 23.955 1.00 94.75 197 PHE A O 1
ATOM 1550 N N . LYS A 1 198 ? -1.449 16.735 23.887 1.00 93.44 198 LYS A N 1
ATOM 1551 C CA . LYS A 1 198 ? -0.881 18.066 23.614 1.00 93.44 198 LYS A CA 1
ATOM 1552 C C . LYS A 1 198 ? -1.272 18.594 22.233 1.00 93.44 198 LYS A C 1
ATOM 1554 O O . LYS A 1 198 ? -1.585 19.776 22.116 1.00 93.44 198 LYS A O 1
ATOM 1559 N N . GLU A 1 199 ? -1.288 17.737 21.209 1.00 92.81 199 GLU A N 1
ATOM 1560 C CA . GLU A 1 199 ? -1.673 18.108 19.837 1.00 92.81 199 GLU A CA 1
ATOM 1561 C C . GLU A 1 199 ? -3.083 18.710 19.782 1.00 92.81 199 GLU A C 1
ATOM 1563 O O . GLU A 1 199 ? -3.333 19.667 19.054 1.00 92.81 199 GLU A O 1
ATOM 1568 N N . VAL A 1 200 ? -4.001 18.189 20.600 1.00 92.00 200 VAL A N 1
ATOM 1569 C CA . VAL A 1 200 ? -5.381 18.687 20.697 1.00 92.00 200 VAL A CA 1
ATOM 1570 C C . VAL A 1 200 ? -5.556 19.824 21.715 1.00 92.00 200 VAL A C 1
ATOM 1572 O O . VAL A 1 200 ? -6.684 20.166 22.068 1.00 92.00 200 VAL A O 1
ATOM 1575 N N . GLY A 1 201 ? -4.457 20.428 22.181 1.00 90.31 201 GLY A N 1
ATOM 1576 C CA . GLY A 1 201 ? -4.456 21.585 23.082 1.00 90.31 201 GLY A CA 1
ATOM 1577 C C . GLY A 1 201 ? -4.523 21.251 24.575 1.00 90.31 201 GLY A C 1
ATOM 1578 O O . GLY A 1 201 ? -4.744 22.145 25.391 1.00 90.31 201 GLY A O 1
ATOM 1579 N N . GLY A 1 202 ? -4.342 19.985 24.953 1.00 90.69 202 GLY A N 1
ATOM 1580 C CA . GLY A 1 202 ? -4.261 19.563 26.346 1.00 90.69 202 GLY A CA 1
ATOM 1581 C C . GLY A 1 202 ? -2.977 20.043 27.033 1.00 90.69 202 GLY A C 1
ATOM 1582 O O . GLY A 1 202 ? -1.898 20.065 26.439 1.00 90.69 202 GLY A O 1
ATOM 1583 N N . VAL A 1 203 ? -3.081 20.394 28.316 1.00 90.19 203 VAL A N 1
ATOM 1584 C CA . VAL A 1 203 ? -1.939 20.779 29.161 1.00 90.19 203 VAL A CA 1
ATOM 1585 C C . VAL A 1 203 ? -1.717 19.694 30.206 1.00 90.19 203 VAL A C 1
ATOM 1587 O O . VAL A 1 203 ? -2.628 19.373 30.968 1.00 90.19 203 VAL A O 1
ATOM 1590 N N . LEU A 1 204 ? -0.525 19.089 30.220 1.00 86.00 204 LEU A N 1
ATOM 1591 C CA . LEU A 1 204 ? -0.208 18.046 31.198 1.00 86.00 204 LEU A CA 1
ATOM 1592 C C . LEU A 1 204 ? -0.209 18.623 32.625 1.00 86.00 204 LEU A C 1
ATOM 1594 O O . LEU A 1 204 ? 0.233 19.758 32.823 1.00 86.00 204 LEU A O 1
ATOM 1598 N N . PRO A 1 205 ? -0.665 17.849 33.626 1.00 84.12 205 PRO A N 1
ATOM 1599 C CA . PRO A 1 205 ? -0.663 18.299 35.011 1.00 84.12 205 PRO A CA 1
ATOM 1600 C C . PRO A 1 205 ? 0.766 18.550 35.533 1.00 84.12 205 PRO A C 1
ATOM 1602 O O . PRO A 1 205 ? 1.715 17.879 35.103 1.00 84.12 205 PRO A O 1
ATOM 1605 N N . PRO A 1 206 ? 0.942 19.478 36.497 1.00 82.94 206 PRO A N 1
ATOM 1606 C CA . PRO A 1 206 ? 2.213 19.656 37.193 1.00 82.94 206 PRO A CA 1
ATOM 1607 C C . PRO A 1 206 ? 2.700 18.332 37.794 1.00 82.94 206 PRO A C 1
ATOM 1609 O O . PRO A 1 206 ? 1.935 17.640 38.459 1.00 82.94 206 PRO A O 1
ATOM 1612 N N . GLY A 1 207 ? 3.967 17.980 37.558 1.00 83.12 207 GLY A N 1
ATOM 1613 C CA . GLY A 1 207 ? 4.543 16.679 37.936 1.00 83.12 207 GLY A CA 1
ATOM 1614 C C . GLY A 1 207 ? 4.693 15.685 36.775 1.00 83.12 207 GLY A C 1
ATOM 1615 O O . GLY A 1 207 ? 5.371 14.672 36.934 1.00 83.12 207 GLY A O 1
ATOM 1616 N N . GLY A 1 208 ? 4.146 15.987 35.590 1.00 79.69 208 GLY A N 1
ATOM 1617 C CA . GLY A 1 208 ? 4.375 15.199 34.375 1.00 79.69 208 GLY A CA 1
ATOM 1618 C C . GLY A 1 208 ? 3.915 13.747 34.526 1.00 79.69 208 GLY A C 1
ATOM 1619 O O . GLY A 1 208 ? 2.786 13.499 34.939 1.00 79.69 208 GLY A O 1
ATOM 1620 N N . ALA A 1 209 ? 4.795 12.788 34.223 1.00 77.56 209 ALA A N 1
ATOM 1621 C CA . ALA A 1 209 ? 4.491 11.357 34.316 1.00 77.56 209 ALA A CA 1
ATOM 1622 C C . ALA A 1 209 ? 4.168 10.878 35.746 1.00 77.56 209 ALA A C 1
ATOM 1624 O O . ALA A 1 209 ? 3.466 9.885 35.904 1.00 77.56 209 ALA A O 1
ATOM 1625 N N . LEU A 1 210 ? 4.637 11.590 36.781 1.00 83.88 210 LEU A N 1
ATOM 1626 C CA . LEU A 1 210 ? 4.319 11.279 38.182 1.00 83.88 210 LEU A CA 1
ATOM 1627 C C . LEU A 1 210 ? 2.922 11.763 38.600 1.00 83.88 210 LEU A C 1
ATOM 1629 O O . LEU A 1 210 ? 2.484 11.479 39.711 1.00 83.88 210 LEU A O 1
ATOM 1633 N N . ALA A 1 211 ? 2.235 12.528 37.748 1.00 83.06 211 ALA A N 1
ATOM 1634 C CA . ALA A 1 211 ? 0.953 13.132 38.067 1.00 83.06 211 ALA A CA 1
ATOM 1635 C C . ALA A 1 211 ? -0.239 12.373 37.454 1.00 83.06 211 ALA A C 1
ATOM 1637 O O . ALA A 1 211 ? -0.272 12.005 36.272 1.00 83.06 211 ALA A O 1
ATOM 1638 N N . GLY A 1 212 ? -1.298 12.237 38.252 1.00 82.44 212 GLY A N 1
ATOM 1639 C CA . GLY A 1 212 ? -2.538 11.558 37.876 1.00 82.44 212 GLY A CA 1
ATOM 1640 C C . GLY A 1 212 ? -2.588 10.106 38.345 1.00 82.44 212 GLY A C 1
ATOM 1641 O O . GLY A 1 212 ? -1.905 9.729 39.290 1.00 82.44 212 GLY A O 1
ATOM 1642 N N . ARG A 1 213 ? -3.460 9.318 37.710 1.00 87.38 213 ARG A N 1
ATOM 1643 C CA . ARG A 1 213 ? -3.707 7.912 38.057 1.00 87.38 213 ARG A CA 1
ATOM 1644 C C . ARG A 1 213 ? -2.578 7.008 37.561 1.00 87.38 213 ARG A C 1
ATOM 1646 O O . ARG A 1 213 ? -2.022 7.252 36.486 1.00 87.38 213 ARG A O 1
ATOM 1653 N N . ASP A 1 214 ? -2.324 5.933 38.302 1.00 90.50 214 ASP A N 1
ATOM 1654 C CA . ASP A 1 214 ? -1.379 4.883 37.915 1.00 90.50 214 ASP A CA 1
ATOM 1655 C C . ASP A 1 214 ? -1.797 4.188 36.612 1.00 90.50 214 ASP A C 1
ATOM 1657 O O . ASP A 1 214 ? -2.974 4.189 36.234 1.00 90.50 214 ASP A O 1
ATOM 1661 N N . LEU A 1 215 ? -0.832 3.547 35.940 1.00 91.31 215 LEU A N 1
ATOM 1662 C CA . LEU A 1 215 ? -1.052 2.853 34.667 1.00 91.31 215 LEU A CA 1
ATOM 1663 C C . LEU A 1 215 ? -2.245 1.891 34.736 1.00 91.31 215 LEU A C 1
ATOM 1665 O O . LEU A 1 215 ? -3.138 2.005 33.904 1.00 91.31 215 LEU A O 1
ATOM 1669 N N . CYS A 1 216 ? -2.315 1.017 35.747 1.00 92.44 216 CYS A N 1
ATOM 1670 C CA . CYS A 1 216 ? -3.409 0.047 35.880 1.00 92.44 216 CYS A CA 1
ATOM 1671 C C . CYS A 1 216 ? -4.787 0.723 35.901 1.00 92.44 216 CYS A C 1
ATOM 1673 O O . CYS A 1 216 ? -5.667 0.339 35.142 1.00 92.44 216 CYS A O 1
ATOM 1675 N N . GLN A 1 217 ? -4.953 1.796 36.681 1.00 93.44 217 GLN A N 1
ATOM 1676 C CA . GLN A 1 217 ? -6.222 2.530 36.757 1.00 93.44 217 GLN A CA 1
ATOM 1677 C C . GLN A 1 217 ? -6.581 3.216 35.431 1.00 93.44 217 GLN A C 1
ATOM 1679 O O . GLN A 1 217 ? -7.757 3.313 35.068 1.00 93.44 217 GLN A O 1
ATOM 1684 N N . ARG A 1 218 ? -5.578 3.718 34.699 1.00 94.19 218 ARG A N 1
ATOM 1685 C CA . ARG A 1 218 ? -5.787 4.297 33.365 1.00 94.19 218 ARG A CA 1
ATOM 1686 C C . ARG A 1 218 ? -6.202 3.224 32.356 1.00 94.19 218 ARG A C 1
ATOM 1688 O O . ARG A 1 218 ? -7.144 3.466 31.606 1.00 94.19 218 ARG A O 1
ATOM 1695 N N . LEU A 1 219 ? -5.557 2.054 32.370 1.00 95.69 219 LEU A N 1
ATOM 1696 C CA . LEU A 1 219 ? -5.911 0.913 31.516 1.00 95.69 219 LEU A CA 1
ATOM 1697 C C . LEU A 1 219 ? -7.309 0.379 31.833 1.00 95.69 219 LEU A C 1
ATOM 1699 O O . LEU A 1 219 ? -8.087 0.164 30.909 1.00 95.69 219 LEU A O 1
ATOM 1703 N N . ASP A 1 220 ? -7.670 0.275 33.112 1.00 94.50 220 ASP A N 1
ATOM 1704 C CA . ASP A 1 220 ? -9.021 -0.104 33.534 1.00 94.50 220 ASP A CA 1
ATOM 1705 C C . ASP A 1 220 ? -10.073 0.884 33.003 1.00 94.50 220 ASP A C 1
ATOM 1707 O O . ASP A 1 220 ? -11.152 0.478 32.578 1.00 94.50 220 ASP A O 1
ATOM 1711 N N . THR A 1 221 ? -9.754 2.184 32.964 1.00 95.19 221 THR A N 1
ATOM 1712 C CA . THR A 1 221 ? -10.674 3.227 32.469 1.00 95.19 221 THR A CA 1
ATOM 1713 C C . THR A 1 221 ? -10.934 3.116 30.963 1.00 95.19 221 THR A C 1
ATOM 1715 O O . THR A 1 221 ? -12.068 3.292 30.509 1.00 95.19 221 THR A O 1
ATOM 1718 N N . ILE A 1 222 ? -9.891 2.833 30.176 1.00 95.75 222 ILE A N 1
ATOM 1719 C CA . ILE A 1 222 ? -10.012 2.640 28.720 1.00 95.75 222 ILE A CA 1
ATOM 1720 C C . ILE A 1 222 ? -10.383 1.202 28.338 1.00 95.75 222 ILE A C 1
ATOM 1722 O O . ILE A 1 222 ? -10.505 0.898 27.155 1.00 95.75 222 ILE A O 1
ATOM 1726 N N . GLU A 1 223 ? -10.566 0.338 29.337 1.00 94.12 223 GLU A N 1
ATOM 1727 C CA . GLU A 1 223 ? -10.841 -1.086 29.191 1.00 94.12 223 GLU A CA 1
ATOM 1728 C C . GLU A 1 223 ? -9.798 -1.802 28.316 1.00 94.12 223 GLU A C 1
ATOM 1730 O O . GLU A 1 223 ? -10.134 -2.545 27.396 1.00 94.12 223 GLU A O 1
ATOM 1735 N N . ALA A 1 224 ? -8.520 -1.577 28.628 1.00 96.00 224 ALA A N 1
ATOM 1736 C CA . ALA A 1 224 ? -7.375 -2.267 28.042 1.00 96.00 224 ALA A CA 1
ATOM 1737 C C . ALA A 1 224 ? -6.750 -3.257 29.037 1.00 96.00 224 ALA A C 1
ATOM 1739 O O . ALA A 1 224 ? -6.876 -3.116 30.254 1.00 96.00 224 ALA A O 1
ATOM 1740 N N . SER A 1 225 ? -6.042 -4.255 28.516 1.00 95.50 225 SER A N 1
ATOM 1741 C CA . SER A 1 225 ? -5.200 -5.166 29.295 1.00 95.50 225 SER A CA 1
ATOM 1742 C C . SER A 1 225 ? -3.725 -4.870 29.055 1.00 95.50 225 SER A C 1
ATOM 1744 O O . SER A 1 225 ? -3.333 -4.466 27.961 1.00 95.50 225 SER A O 1
ATOM 1746 N N . GLN A 1 226 ? -2.898 -5.148 30.060 1.00 94.88 226 GLN A N 1
ATOM 1747 C CA . GLN A 1 226 ? -1.453 -5.242 29.890 1.00 94.88 226 GLN A CA 1
ATOM 1748 C C . GLN A 1 226 ? -1.060 -6.716 29.711 1.00 94.88 226 GLN A C 1
ATOM 1750 O O . GLN A 1 226 ? -1.341 -7.539 30.584 1.00 94.88 226 GLN A O 1
ATOM 1755 N N . ILE A 1 227 ? -0.426 -7.053 28.586 1.00 93.12 227 ILE A N 1
ATOM 1756 C CA . ILE A 1 227 ? 0.094 -8.393 28.279 1.00 93.12 227 ILE A CA 1
ATOM 1757 C C . ILE A 1 227 ? 1.618 -8.296 28.214 1.00 93.12 227 ILE A C 1
ATOM 1759 O O . ILE A 1 227 ? 2.190 -7.826 27.232 1.00 93.12 227 ILE A O 1
ATOM 1763 N N . GLY A 1 228 ? 2.289 -8.714 29.289 1.00 92.88 228 GLY A N 1
ATOM 1764 C CA . GLY A 1 228 ? 3.724 -8.472 29.446 1.00 92.88 228 GLY A CA 1
ATOM 1765 C C . GLY A 1 228 ? 4.013 -6.970 29.513 1.00 92.88 228 GLY A C 1
ATOM 1766 O O . GLY A 1 228 ? 3.523 -6.280 30.405 1.00 92.88 228 GLY A O 1
ATOM 1767 N N . GLU A 1 229 ? 4.791 -6.457 28.563 1.00 93.00 229 GLU A N 1
ATOM 1768 C CA . GLU A 1 229 ? 5.068 -5.018 28.443 1.00 93.00 229 GLU A CA 1
ATOM 1769 C C . GLU A 1 229 ? 4.061 -4.287 27.541 1.00 93.00 229 GLU A C 1
ATOM 1771 O O . GLU A 1 229 ? 4.015 -3.059 27.562 1.00 93.00 229 GLU A O 1
ATOM 1776 N N . ASN A 1 230 ? 3.225 -5.015 26.792 1.00 96.12 230 ASN A N 1
ATOM 1777 C CA . ASN A 1 230 ? 2.353 -4.451 25.765 1.00 96.12 230 ASN A CA 1
ATOM 1778 C C . ASN A 1 230 ? 0.966 -4.085 26.300 1.00 96.12 230 ASN A C 1
ATOM 1780 O O . ASN A 1 230 ? 0.442 -4.733 27.208 1.00 96.12 230 ASN A O 1
ATOM 1784 N N . ILE A 1 231 ? 0.340 -3.078 25.690 1.00 96.62 231 ILE A N 1
ATOM 1785 C CA . ILE A 1 231 ? -1.067 -2.727 25.911 1.00 96.62 231 ILE A CA 1
ATOM 1786 C C . ILE A 1 231 ? -1.917 -3.323 24.788 1.00 96.62 231 ILE A C 1
ATOM 1788 O O . ILE A 1 231 ? -1.594 -3.166 23.610 1.00 96.62 231 ILE A O 1
ATOM 1792 N N . SER A 1 232 ? -3.024 -3.967 25.160 1.00 96.50 232 SER A N 1
ATOM 1793 C CA . SER A 1 232 ? -3.983 -4.541 24.220 1.00 96.50 232 SER A CA 1
ATOM 1794 C C . SER A 1 232 ? -5.426 -4.215 24.606 1.00 96.50 232 SER A C 1
ATOM 1796 O O . SER A 1 232 ? -5.887 -4.562 25.697 1.00 96.50 232 SER A O 1
ATOM 1798 N N . LEU A 1 233 ? -6.152 -3.562 23.697 1.00 96.00 233 LEU A N 1
ATOM 1799 C CA . LEU A 1 233 ? -7.610 -3.427 23.762 1.00 96.00 233 LEU A CA 1
ATOM 1800 C C . LEU A 1 233 ? -8.300 -4.707 23.274 1.00 96.00 233 LEU A C 1
ATOM 1802 O O . LEU A 1 233 ? -9.359 -5.071 23.791 1.00 96.00 233 LEU A O 1
ATOM 1806 N N . GLU A 1 234 ? -7.676 -5.411 22.325 1.00 92.69 234 GLU A N 1
ATOM 1807 C CA . GLU A 1 234 ? -8.188 -6.656 21.743 1.00 92.69 234 GLU A CA 1
ATOM 1808 C C . GLU A 1 234 ? -8.414 -7.727 22.818 1.00 92.69 234 GLU A C 1
ATOM 1810 O O . GLU A 1 234 ? -9.436 -8.408 22.832 1.00 92.69 234 GLU A O 1
ATOM 18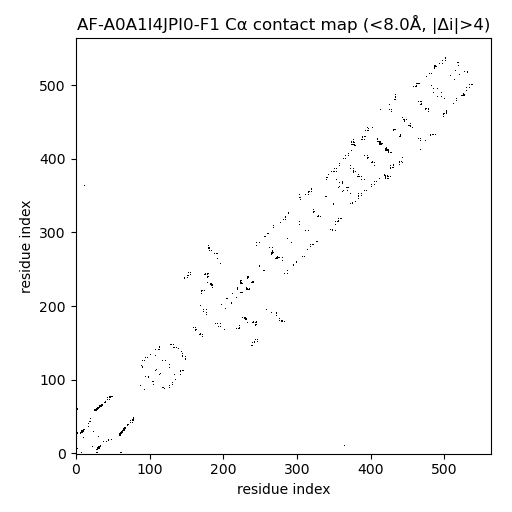15 N N . ALA A 1 235 ? -7.499 -7.802 23.787 1.00 90.75 235 ALA A N 1
ATOM 1816 C CA . ALA A 1 235 ? -7.546 -8.737 24.905 1.00 90.75 235 ALA A CA 1
ATOM 1817 C C . ALA A 1 235 ? -8.747 -8.549 25.845 1.00 90.75 235 ALA A C 1
ATOM 1819 O O . ALA A 1 235 ? -9.061 -9.445 26.627 1.00 90.75 235 ALA A O 1
ATOM 1820 N N . LYS A 1 236 ? -9.388 -7.374 25.836 1.00 89.81 236 LYS A N 1
ATOM 1821 C CA . LYS A 1 236 ? -10.652 -7.155 26.552 1.00 89.81 236 LYS A CA 1
ATOM 1822 C C . LYS A 1 236 ? -11.842 -7.349 25.628 1.00 89.81 236 LYS A C 1
ATOM 1824 O O . LYS A 1 236 ? -12.840 -7.926 26.053 1.00 89.81 236 LYS A O 1
ATOM 1829 N N . ARG A 1 237 ? -11.760 -6.819 24.405 1.00 90.56 237 ARG A N 1
ATOM 1830 C CA . ARG A 1 237 ? -12.820 -6.862 23.394 1.00 90.56 237 ARG A CA 1
ATOM 1831 C C . ARG A 1 237 ? -12.218 -6.976 22.007 1.00 90.56 237 ARG A C 1
ATOM 1833 O O . ARG A 1 237 ? -11.605 -6.029 21.515 1.00 90.56 237 ARG A O 1
ATOM 1840 N N . HIS A 1 238 ? -12.483 -8.103 21.363 1.00 90.25 238 HIS A N 1
ATOM 1841 C CA . HIS A 1 238 ? -12.073 -8.345 19.989 1.00 90.25 238 HIS A CA 1
ATOM 1842 C C . HIS A 1 238 ? -12.622 -7.252 19.050 1.00 90.25 238 HIS A C 1
ATOM 1844 O O . HIS A 1 238 ? -13.757 -6.785 19.186 1.00 90.25 238 HIS A O 1
ATOM 1850 N N . GLY A 1 239 ? -11.788 -6.756 18.140 1.00 88.69 239 GLY A N 1
ATOM 1851 C CA . GLY A 1 239 ? -12.103 -5.687 17.194 1.00 88.69 239 GLY A CA 1
ATOM 1852 C C . GLY A 1 239 ? -12.234 -4.272 17.780 1.00 88.69 239 GLY A C 1
ATOM 1853 O O . GLY A 1 239 ? -12.493 -3.328 17.020 1.00 88.69 239 GLY A O 1
ATOM 1854 N N . LEU A 1 240 ? -12.051 -4.075 19.092 1.00 94.19 240 LEU A N 1
ATOM 1855 C CA . LEU A 1 240 ? -12.173 -2.761 19.733 1.00 94.19 240 LEU A CA 1
ATOM 1856 C C . LEU A 1 240 ? -11.186 -1.694 19.204 1.00 94.19 240 LEU A C 1
ATOM 1858 O O . LEU A 1 240 ? -11.647 -0.574 18.956 1.00 94.19 240 LEU A O 1
ATOM 1862 N N . PRO A 1 241 ? -9.887 -1.975 18.955 1.00 94.88 241 PRO A N 1
ATOM 1863 C CA . PRO A 1 241 ? -8.946 -0.980 18.429 1.00 94.88 241 PRO A CA 1
ATOM 1864 C C . PRO A 1 241 ? -9.447 -0.337 17.126 1.00 94.88 241 PRO A C 1
ATOM 1866 O O . PRO A 1 241 ? -9.549 0.886 16.997 1.00 94.88 241 PRO A O 1
ATOM 1869 N N . GLY A 1 242 ? -9.851 -1.168 16.159 1.00 92.56 242 GLY A N 1
ATOM 1870 C CA . GLY A 1 242 ? -10.377 -0.690 14.880 1.00 92.56 242 GLY A CA 1
ATOM 1871 C C . GLY A 1 242 ? -11.679 0.099 15.038 1.00 92.56 242 GLY A C 1
ATOM 1872 O O . GLY A 1 242 ? -11.867 1.126 14.380 1.00 92.56 242 GLY A O 1
ATOM 1873 N N . ALA A 1 243 ? -12.558 -0.348 15.938 1.00 94.56 243 ALA A N 1
ATOM 1874 C CA . ALA A 1 243 ? -13.821 0.317 16.234 1.00 94.56 243 ALA A CA 1
ATOM 1875 C C . ALA A 1 243 ? -13.628 1.715 16.845 1.00 94.56 243 ALA A C 1
ATOM 1877 O O . ALA A 1 243 ? -14.298 2.659 16.420 1.00 94.56 243 ALA A O 1
ATOM 1878 N N . VAL A 1 244 ? -12.683 1.878 17.779 1.00 96.94 244 VAL A N 1
ATOM 1879 C CA . VAL A 1 244 ? -12.332 3.176 18.383 1.00 96.94 244 VAL A CA 1
ATOM 1880 C C . VAL A 1 244 ? -11.897 4.168 17.308 1.00 96.94 244 VAL A C 1
ATOM 1882 O O . VAL A 1 244 ? -12.454 5.266 17.219 1.00 96.94 244 VAL A O 1
ATOM 1885 N N . LEU A 1 245 ? -10.934 3.782 16.463 1.00 96.25 245 LEU A N 1
ATOM 1886 C CA . LEU A 1 245 ? -10.418 4.658 15.408 1.00 96.25 245 LEU A CA 1
ATOM 1887 C C . LEU A 1 245 ? -11.522 5.047 14.420 1.00 96.25 245 LEU A C 1
ATOM 1889 O O . LEU A 1 245 ? -11.661 6.223 14.082 1.00 96.25 245 LEU A O 1
ATOM 1893 N N . MET A 1 246 ? -12.349 4.084 14.001 1.00 94.00 246 MET A N 1
ATOM 1894 C CA . MET A 1 246 ? -13.491 4.336 13.121 1.00 94.00 246 MET A CA 1
ATOM 1895 C C . MET A 1 246 ? -14.502 5.298 13.757 1.00 94.00 246 MET A C 1
ATOM 1897 O O . MET A 1 246 ? -14.951 6.239 13.098 1.00 94.00 246 MET A O 1
ATOM 1901 N N . HIS A 1 247 ? -14.843 5.094 15.032 1.00 95.12 247 HIS A N 1
ATOM 1902 C CA . HIS A 1 247 ? -15.771 5.953 15.759 1.00 95.12 247 HIS A CA 1
ATOM 1903 C C . HIS A 1 247 ? -15.254 7.391 15.816 1.00 95.12 247 HIS A C 1
ATOM 1905 O O . HIS A 1 247 ? -15.962 8.319 15.423 1.00 95.12 247 HIS A O 1
ATOM 1911 N N . VAL A 1 248 ? -14.007 7.587 16.250 1.00 95.38 248 VAL A N 1
ATOM 1912 C CA . VAL A 1 248 ? -13.394 8.919 16.349 1.00 95.38 248 VAL A CA 1
ATOM 1913 C C . VAL A 1 248 ? -13.328 9.589 14.976 1.00 95.38 248 VAL A C 1
ATOM 1915 O O . VAL A 1 248 ? -13.718 10.749 14.836 1.00 95.38 248 VAL A O 1
ATOM 1918 N N . TRP A 1 249 ? -12.936 8.846 13.940 1.00 95.25 249 TRP A N 1
ATOM 1919 C CA . TRP A 1 249 ? -12.851 9.345 12.568 1.00 95.25 249 TRP A CA 1
ATOM 1920 C C . TRP A 1 249 ? -14.195 9.819 11.996 1.00 95.25 249 TRP A C 1
ATOM 1922 O O . TRP A 1 249 ? -14.262 10.817 11.264 1.00 95.25 249 TRP A O 1
ATOM 1932 N N . GLN A 1 250 ? -15.278 9.103 12.303 1.00 93.06 250 GLN A N 1
ATOM 1933 C CA . GLN A 1 250 ? -16.624 9.424 11.826 1.00 93.06 250 GLN A CA 1
ATOM 1934 C C . GLN A 1 250 ? -17.272 10.547 12.640 1.00 93.06 250 GLN A C 1
ATOM 1936 O O . GLN A 1 250 ? -17.846 11.462 12.055 1.00 93.06 250 GLN A O 1
ATOM 1941 N N . GLN A 1 251 ? -17.165 10.494 13.970 1.00 94.00 251 GLN A N 1
ATOM 1942 C CA . GLN A 1 251 ? -17.857 11.416 14.876 1.00 94.00 251 GLN A CA 1
ATOM 1943 C C . GLN A 1 251 ? -17.120 12.748 15.073 1.00 94.00 251 GLN A C 1
ATOM 1945 O O . GLN A 1 251 ? -17.732 13.726 15.499 1.00 94.00 251 GLN A O 1
ATOM 1950 N N . ARG A 1 252 ? -15.816 12.820 14.765 1.00 92.31 252 ARG A N 1
ATOM 1951 C CA . ARG A 1 252 ? -14.999 14.039 14.908 1.00 92.31 252 ARG A CA 1
ATOM 1952 C C . ARG A 1 252 ? -14.258 14.393 13.607 1.00 92.31 252 ARG A C 1
ATOM 1954 O O . ARG A 1 252 ? -13.029 14.332 13.576 1.00 92.31 252 ARG A O 1
ATOM 1961 N N . PRO A 1 253 ? -14.952 14.794 12.521 1.00 92.31 253 PRO A N 1
ATOM 1962 C CA . PRO A 1 253 ? -14.305 15.137 11.249 1.00 92.31 253 PRO A CA 1
ATOM 1963 C C . PRO A 1 253 ? -13.193 16.192 11.357 1.00 92.31 253 PRO A C 1
ATOM 1965 O O . PRO A 1 253 ? -12.196 16.099 10.646 1.00 92.31 253 PRO A O 1
ATOM 1968 N N . GLN A 1 254 ? -13.331 17.154 12.273 1.00 91.19 254 GLN A N 1
ATOM 1969 C CA . GLN A 1 254 ? -12.336 18.195 12.549 1.00 91.19 254 GLN A CA 1
ATOM 1970 C C . GLN A 1 254 ? -11.024 17.657 13.143 1.00 91.19 254 GLN A C 1
ATOM 1972 O O . GLN A 1 254 ? -9.999 18.322 13.056 1.00 91.19 254 GLN A O 1
ATOM 1977 N N . LEU A 1 255 ? -11.040 16.455 13.731 1.00 91.75 255 LEU A N 1
ATOM 1978 C CA . LEU A 1 255 ? -9.869 15.833 14.352 1.00 91.75 255 LEU A CA 1
ATOM 1979 C C . LEU A 1 255 ? -9.029 15.033 13.348 1.00 91.75 255 LEU A C 1
ATOM 1981 O O . LEU A 1 255 ? -7.899 14.675 13.654 1.00 91.75 255 LEU A O 1
ATOM 1985 N N . ARG A 1 256 ? -9.546 14.757 12.142 1.00 92.75 256 ARG A N 1
ATOM 1986 C CA . ARG A 1 256 ? -8.872 13.902 11.147 1.00 92.75 256 ARG A CA 1
ATOM 1987 C C . ARG A 1 256 ? -7.476 14.405 10.797 1.00 92.75 256 ARG A C 1
ATOM 1989 O O . ARG A 1 256 ? -6.543 13.615 10.777 1.00 92.75 256 ARG A O 1
ATOM 1996 N N . GLN A 1 257 ? -7.341 15.709 10.556 1.00 87.75 257 GLN A N 1
ATOM 1997 C CA . GLN A 1 257 ? -6.058 16.343 10.248 1.00 87.75 257 GLN A CA 1
ATOM 1998 C C . GLN A 1 257 ? -5.065 16.139 11.403 1.00 87.75 257 GLN A C 1
ATOM 2000 O O . GLN A 1 257 ? -4.012 15.545 11.200 1.00 87.75 257 GLN A O 1
ATOM 2005 N N . ALA A 1 258 ? -5.447 16.536 12.621 1.00 91.12 258 ALA A N 1
ATOM 2006 C CA . ALA A 1 258 ? -4.603 16.417 13.809 1.00 91.12 258 ALA A CA 1
ATOM 2007 C C . ALA A 1 258 ? -4.244 14.958 14.136 1.00 91.12 258 ALA A C 1
ATOM 2009 O O . ALA A 1 258 ? -3.112 14.679 14.511 1.00 91.12 258 ALA A O 1
ATOM 2010 N N . LEU A 1 259 ? -5.168 14.009 13.944 1.00 93.81 259 LEU A N 1
ATOM 2011 C CA . LEU A 1 259 ? -4.904 12.577 14.116 1.00 93.81 259 LEU A CA 1
ATOM 2012 C C . LEU A 1 259 ? -3.827 12.087 13.141 1.00 93.81 259 LEU A C 1
ATOM 2014 O O . LEU A 1 259 ? -2.923 11.359 13.539 1.00 93.81 259 LEU A O 1
ATOM 2018 N N . LEU A 1 260 ? -3.911 12.480 11.868 1.00 89.69 260 LEU A N 1
ATOM 2019 C CA . LEU A 1 260 ? -2.923 12.085 10.866 1.00 89.69 260 LEU A CA 1
ATOM 2020 C C . LEU A 1 260 ? -1.574 12.772 11.103 1.00 89.69 260 LEU A C 1
ATOM 2022 O O . LEU A 1 260 ? -0.538 12.120 11.029 1.00 89.69 260 LEU A O 1
ATOM 2026 N N . GLU A 1 261 ? -1.564 14.061 11.429 1.00 86.88 261 GLU A N 1
ATOM 2027 C CA . GLU A 1 261 ? -0.339 14.799 11.755 1.00 86.88 261 GLU A CA 1
ATOM 2028 C C . GLU A 1 261 ? 0.347 14.230 13.001 1.00 86.88 261 GLU A C 1
ATOM 2030 O O . GLU A 1 261 ? 1.557 14.012 12.989 1.00 86.88 261 GLU A O 1
ATOM 2035 N N . TRP A 1 262 ? -0.415 13.894 14.042 1.00 93.44 262 TRP A N 1
ATOM 2036 C CA . TRP A 1 262 ? 0.106 13.190 15.210 1.00 93.44 262 TRP A CA 1
ATOM 2037 C C . TRP A 1 262 ? 0.666 11.808 14.845 1.00 93.44 262 TRP A C 1
ATOM 2039 O O . TRP A 1 262 ? 1.803 11.509 15.212 1.00 93.44 262 TRP A O 1
ATOM 2049 N N . ALA A 1 263 ? -0.061 11.003 14.059 1.00 91.12 263 ALA A N 1
ATOM 2050 C CA . ALA A 1 263 ? 0.426 9.705 13.583 1.00 91.12 263 ALA A CA 1
ATOM 2051 C C . ALA A 1 263 ? 1.738 9.841 12.783 1.00 91.12 263 ALA A C 1
ATOM 2053 O O . ALA A 1 263 ? 2.627 8.996 12.898 1.00 91.12 263 ALA A O 1
ATOM 2054 N N . SER A 1 264 ? 1.900 10.931 12.022 1.00 83.75 264 SER A N 1
ATOM 2055 C CA . SER A 1 264 ? 3.163 11.281 11.359 1.00 83.75 264 SER A CA 1
ATOM 2056 C C . SER A 1 264 ? 4.277 11.568 12.362 1.00 83.75 264 SER A C 1
ATOM 2058 O O . SER A 1 264 ? 5.375 11.030 12.239 1.00 83.75 264 SER A O 1
ATOM 2060 N N . LYS A 1 265 ? 4.017 12.403 13.375 1.00 87.19 265 LYS A N 1
ATOM 2061 C CA . LYS A 1 265 ? 5.025 12.808 14.366 1.00 87.19 265 LYS A CA 1
ATOM 2062 C C . LYS A 1 265 ? 5.552 11.613 15.155 1.00 87.19 265 LYS A C 1
ATOM 2064 O O . LYS A 1 265 ? 6.765 11.441 15.245 1.00 87.19 265 LYS A O 1
ATOM 2069 N N . ILE A 1 266 ? 4.669 10.744 15.649 1.00 91.00 266 ILE A N 1
ATOM 2070 C CA . ILE A 1 266 ? 5.088 9.565 16.424 1.00 91.00 266 ILE A CA 1
ATOM 2071 C C . ILE A 1 266 ? 5.853 8.542 15.576 1.00 91.00 266 ILE A C 1
ATOM 2073 O O . ILE A 1 266 ? 6.662 7.798 16.120 1.00 91.00 266 ILE A O 1
ATOM 2077 N N . SER A 1 267 ? 5.628 8.511 14.260 1.00 85.44 267 SER A N 1
ATOM 2078 C CA . SER A 1 267 ? 6.295 7.598 13.321 1.00 85.44 267 SER A CA 1
ATOM 2079 C C . SER A 1 267 ? 7.537 8.197 12.646 1.00 85.44 267 SER A C 1
ATOM 2081 O O . SER A 1 267 ? 8.175 7.539 11.823 1.00 85.44 267 SER A O 1
ATOM 2083 N N . ALA A 1 268 ? 7.889 9.443 12.974 1.00 79.00 268 ALA A N 1
ATOM 2084 C CA . ALA A 1 268 ? 9.050 10.140 12.430 1.00 79.00 268 ALA A CA 1
ATOM 2085 C C . ALA A 1 268 ? 10.381 9.503 12.850 1.00 79.00 268 ALA A C 1
ATOM 2087 O O . ALA A 1 268 ? 10.415 8.746 13.819 1.00 79.00 268 ALA A O 1
ATOM 2088 N N . PRO A 1 269 ? 11.504 9.837 12.180 1.00 74.44 269 PRO A N 1
ATOM 2089 C CA . PRO A 1 269 ? 12.827 9.574 12.736 1.00 74.44 269 PRO A CA 1
ATOM 2090 C C . PRO A 1 269 ? 12.941 10.098 14.172 1.00 74.44 269 PRO A C 1
ATOM 2092 O O . PRO A 1 269 ? 12.666 11.275 14.410 1.00 74.44 269 PRO A O 1
ATOM 2095 N N . ASN A 1 270 ? 13.358 9.243 15.110 1.00 82.00 270 ASN A N 1
ATOM 2096 C CA . ASN A 1 270 ? 13.382 9.515 16.555 1.00 82.00 270 ASN A CA 1
ATOM 2097 C C . ASN A 1 270 ? 11.998 9.752 17.195 1.00 82.00 270 ASN A C 1
ATOM 2099 O O . ASN A 1 270 ? 11.915 10.207 18.336 1.00 82.00 270 ASN A O 1
ATOM 2103 N N . GLY A 1 271 ? 10.914 9.467 16.474 1.00 87.50 271 GLY A N 1
ATOM 2104 C CA . GLY A 1 271 ? 9.562 9.442 17.014 1.00 87.50 271 GLY A CA 1
ATOM 2105 C C . GLY A 1 271 ? 9.365 8.235 17.929 1.00 87.50 271 GLY A C 1
ATOM 2106 O O . GLY A 1 271 ? 9.975 7.181 17.739 1.00 87.50 271 GLY A O 1
ATOM 2107 N N . VAL A 1 272 ? 8.488 8.376 18.922 1.00 94.06 272 VAL A N 1
ATOM 2108 C CA . VAL A 1 272 ? 8.275 7.346 19.953 1.00 94.06 272 VAL A CA 1
ATOM 2109 C C . VAL A 1 272 ? 7.844 5.990 19.370 1.00 94.06 272 VAL A C 1
ATOM 2111 O O . VAL A 1 272 ? 8.236 4.942 19.871 1.00 94.06 272 VAL A O 1
ATOM 2114 N N . ALA A 1 273 ? 7.097 5.998 18.265 1.00 91.44 273 ALA A N 1
ATOM 2115 C CA . ALA A 1 273 ? 6.568 4.811 17.600 1.00 91.44 273 ALA A CA 1
ATOM 2116 C C . ALA A 1 273 ? 7.305 4.479 16.287 1.00 91.44 273 ALA A C 1
ATOM 2118 O O . ALA A 1 273 ? 6.778 3.755 15.440 1.00 91.44 273 ALA A O 1
ATOM 2119 N N . GLU A 1 274 ? 8.537 4.966 16.105 1.00 85.88 274 GLU A N 1
ATOM 2120 C CA . GLU A 1 274 ? 9.339 4.763 14.889 1.00 85.88 274 GLU A CA 1
ATOM 2121 C C . GLU A 1 274 ? 9.533 3.280 14.519 1.00 85.88 274 GLU A C 1
ATOM 2123 O O . GLU A 1 274 ? 9.687 2.939 13.348 1.00 85.88 274 GLU A O 1
ATOM 2128 N N . ARG A 1 275 ? 9.513 2.371 15.499 1.00 88.75 275 ARG A N 1
ATOM 2129 C CA . ARG A 1 275 ? 9.659 0.921 15.272 1.00 88.75 275 ARG A CA 1
ATOM 2130 C C . ARG A 1 275 ? 8.342 0.213 14.927 1.00 88.75 275 ARG A C 1
ATOM 2132 O O . ARG A 1 275 ? 8.369 -0.959 14.568 1.00 88.75 275 ARG A O 1
ATOM 2139 N N . HIS A 1 276 ? 7.210 0.916 14.983 1.00 89.31 276 HIS A N 1
ATOM 2140 C CA . HIS A 1 276 ? 5.858 0.357 14.842 1.00 89.31 276 HIS A CA 1
ATOM 2141 C C . HIS A 1 276 ? 5.126 0.865 13.584 1.00 89.31 276 HIS A C 1
ATOM 2143 O O . HIS A 1 276 ? 3.897 0.892 13.526 1.00 89.31 276 HIS A O 1
ATOM 2149 N N . LEU A 1 277 ? 5.885 1.231 12.544 1.00 80.12 277 LEU A N 1
ATOM 2150 C CA . LEU A 1 277 ? 5.379 1.798 11.284 1.00 80.12 277 LEU A CA 1
ATOM 2151 C C . LEU A 1 277 ? 4.276 0.958 10.637 1.00 80.12 277 LEU A C 1
ATOM 2153 O O . LEU A 1 277 ? 3.252 1.497 10.228 1.00 80.12 277 LEU A O 1
ATOM 2157 N N . ARG A 1 278 ? 4.462 -0.365 10.591 1.00 81.06 278 ARG A N 1
ATOM 2158 C CA . ARG A 1 278 ? 3.513 -1.288 9.959 1.00 81.06 278 ARG A CA 1
ATOM 2159 C C . ARG A 1 278 ? 2.127 -1.221 10.599 1.00 81.06 278 ARG A C 1
ATOM 2161 O O . ARG A 1 278 ? 1.127 -1.160 9.893 1.00 81.06 278 ARG A O 1
ATOM 2168 N N . ARG A 1 279 ? 2.073 -1.171 11.933 1.00 86.69 279 ARG A N 1
ATOM 2169 C CA . ARG A 1 279 ? 0.817 -1.069 12.686 1.00 86.69 279 ARG A CA 1
ATOM 2170 C C . ARG A 1 279 ? 0.099 0.244 12.373 1.00 86.69 279 ARG A C 1
ATOM 2172 O O . ARG A 1 279 ? -1.097 0.242 12.091 1.00 86.69 279 ARG A O 1
ATOM 2179 N N . ILE A 1 280 ? 0.840 1.352 12.362 1.00 88.44 280 ILE A N 1
ATOM 2180 C CA . ILE A 1 280 ? 0.299 2.667 12.000 1.00 88.44 280 ILE A CA 1
ATOM 2181 C C . ILE A 1 280 ? -0.227 2.633 10.559 1.00 88.44 280 ILE A C 1
ATOM 2183 O O . ILE A 1 280 ? -1.354 3.060 10.311 1.00 88.44 280 ILE A O 1
ATOM 2187 N N . ALA A 1 281 ? 0.537 2.068 9.619 1.00 82.75 281 ALA A N 1
ATOM 2188 C CA . ALA A 1 281 ? 0.134 1.943 8.223 1.00 82.75 281 ALA A CA 1
ATOM 2189 C C . ALA A 1 281 ? -1.186 1.177 8.064 1.00 82.75 281 ALA A C 1
ATOM 2191 O O . ALA A 1 281 ? -2.099 1.667 7.402 1.00 82.75 281 ALA A O 1
ATOM 2192 N N . GLU A 1 282 ? -1.321 0.012 8.702 1.00 84.06 282 GLU A N 1
ATOM 2193 C CA . GLU A 1 282 ? -2.539 -0.809 8.664 1.00 84.06 282 GLU A CA 1
ATOM 2194 C C . GLU A 1 282 ? -3.771 -0.036 9.154 1.00 84.06 282 GLU A C 1
ATOM 2196 O O . GLU A 1 282 ? -4.825 -0.054 8.510 1.00 84.06 282 GLU A O 1
ATOM 2201 N N . SER A 1 283 ? -3.632 0.696 10.259 1.00 89.12 283 SER A N 1
ATOM 2202 C CA . SER A 1 283 ? -4.699 1.532 10.811 1.00 89.12 283 SER A CA 1
ATOM 2203 C C . SER A 1 283 ? -5.080 2.679 9.870 1.00 89.12 283 SER A C 1
ATOM 2205 O O . SER A 1 283 ? -6.265 2.913 9.621 1.00 89.12 283 SER A O 1
ATOM 2207 N N . LEU A 1 284 ? -4.099 3.362 9.274 1.00 87.69 284 LEU A N 1
ATOM 2208 C CA . LEU A 1 284 ? -4.346 4.447 8.319 1.00 87.69 284 LEU A CA 1
ATOM 2209 C C . LEU A 1 284 ? -4.995 3.950 7.023 1.00 87.69 284 LEU A C 1
ATOM 2211 O O . LEU A 1 284 ? -5.893 4.610 6.496 1.00 87.69 284 LEU A O 1
ATOM 2215 N N . VAL A 1 285 ? -4.612 2.763 6.544 1.00 84.75 285 VAL A N 1
ATOM 2216 C CA . VAL A 1 285 ? -5.276 2.107 5.410 1.00 84.75 285 VAL A CA 1
ATOM 2217 C C . VAL A 1 285 ? -6.748 1.870 5.737 1.00 84.75 285 VAL A C 1
ATOM 2219 O O . VAL A 1 285 ? -7.595 2.249 4.932 1.00 84.75 285 VAL A O 1
ATOM 2222 N N . ARG A 1 286 ? -7.086 1.339 6.921 1.00 85.25 286 ARG A N 1
ATOM 2223 C CA . ARG A 1 286 ? -8.492 1.146 7.330 1.00 85.25 286 ARG A CA 1
ATOM 2224 C C . ARG A 1 286 ? -9.269 2.462 7.366 1.00 85.25 286 ARG A C 1
ATOM 2226 O O . ARG A 1 286 ? -10.375 2.525 6.835 1.00 85.25 286 ARG A O 1
ATOM 2233 N N . LEU A 1 287 ? -8.683 3.525 7.920 1.00 89.19 287 LEU A N 1
ATOM 2234 C CA . LEU A 1 287 ? -9.308 4.854 7.945 1.00 89.19 287 LEU A CA 1
ATOM 2235 C C . LEU A 1 287 ? -9.515 5.435 6.540 1.00 89.19 287 LEU A C 1
ATOM 2237 O O . LEU A 1 287 ? -10.509 6.118 6.293 1.00 89.19 287 LEU A O 1
ATOM 2241 N N . SER A 1 288 ? -8.624 5.122 5.596 1.00 86.19 288 SER A N 1
ATOM 2242 C CA . SER A 1 288 ? -8.752 5.561 4.203 1.00 86.19 288 SER A CA 1
ATOM 2243 C C . SER A 1 288 ? -9.969 4.973 3.476 1.00 86.19 288 SER A C 1
ATOM 2245 O O . SER A 1 288 ? -10.419 5.550 2.486 1.00 86.19 288 SER A O 1
ATOM 2247 N N . LEU A 1 289 ? -10.518 3.857 3.975 1.00 83.50 289 LEU A N 1
ATOM 2248 C CA . LEU A 1 289 ? -11.720 3.211 3.435 1.00 83.50 289 LEU A CA 1
ATOM 2249 C C . LEU A 1 289 ? -13.019 3.882 3.909 1.00 83.50 289 LEU A C 1
ATOM 2251 O O . LEU A 1 289 ? -14.091 3.592 3.383 1.00 83.50 289 LEU A O 1
ATOM 2255 N N . LEU A 1 290 ? -12.946 4.755 4.917 1.00 85.25 290 LEU A N 1
ATOM 2256 C CA . LEU A 1 290 ? -14.105 5.409 5.520 1.00 85.25 290 LEU A CA 1
ATOM 2257 C C . LEU A 1 290 ? -14.420 6.753 4.838 1.00 85.25 290 LEU A C 1
ATOM 2259 O O . LEU A 1 290 ? -13.547 7.355 4.204 1.00 85.25 290 LEU A O 1
ATOM 2263 N N . PRO A 1 291 ? -15.640 7.306 5.012 1.00 83.56 291 PRO A N 1
ATOM 2264 C CA . PRO A 1 291 ? -15.943 8.671 4.591 1.00 83.56 291 PRO A CA 1
ATOM 2265 C C . PRO A 1 291 ? -14.911 9.677 5.126 1.00 83.56 291 PRO A C 1
ATOM 2267 O O . PRO A 1 291 ? -14.577 9.683 6.311 1.00 83.56 291 PRO A O 1
ATOM 2270 N N . GLY A 1 292 ? -14.388 10.531 4.243 1.00 81.31 292 GLY A N 1
ATOM 2271 C CA . GLY A 1 292 ? -13.267 11.426 4.557 1.00 81.31 292 GLY A CA 1
ATOM 2272 C C . GLY A 1 292 ? -11.876 10.810 4.370 1.00 81.31 292 GLY A C 1
ATOM 2273 O O . GLY A 1 292 ? -10.887 11.511 4.552 1.00 81.31 292 GLY A O 1
ATOM 2274 N N . GLY A 1 293 ? -11.767 9.550 3.940 1.00 82.44 293 GLY A N 1
ATOM 2275 C CA . GLY A 1 293 ? -10.493 8.873 3.668 1.00 82.44 293 GLY A CA 1
ATOM 2276 C C . GLY A 1 293 ? -9.609 9.557 2.615 1.00 82.44 293 GLY A C 1
ATOM 2277 O O . GLY A 1 293 ? -8.400 9.338 2.574 1.00 82.44 293 GLY A O 1
ATOM 2278 N N . ALA A 1 294 ? -10.169 10.471 1.810 1.00 80.50 294 ALA A N 1
ATOM 2279 C CA . ALA A 1 294 ? -9.391 11.346 0.934 1.00 80.50 294 ALA A CA 1
ATOM 2280 C C . ALA A 1 294 ? -8.352 12.192 1.698 1.00 80.50 294 ALA A C 1
ATOM 2282 O O . ALA A 1 294 ? -7.280 12.447 1.153 1.00 80.50 294 ALA A O 1
ATOM 2283 N N . THR A 1 295 ? -8.621 12.555 2.958 1.00 84.19 295 THR A N 1
ATOM 2284 C CA . THR A 1 295 ? -7.664 13.262 3.821 1.00 84.19 295 THR A CA 1
ATOM 2285 C C . THR A 1 295 ? -6.419 12.414 4.090 1.00 84.19 295 THR A C 1
ATOM 2287 O O . THR A 1 295 ? -5.315 12.947 4.045 1.00 84.19 295 THR A O 1
ATOM 2290 N N . VAL A 1 296 ? -6.566 11.091 4.265 1.00 84.88 296 VAL A N 1
ATOM 2291 C CA . VAL A 1 296 ? -5.422 10.173 4.432 1.00 84.88 296 VAL A CA 1
ATOM 2292 C C . VAL A 1 296 ? -4.507 10.252 3.214 1.00 84.88 296 VAL A C 1
ATOM 2294 O O . VAL A 1 296 ? -3.306 10.445 3.360 1.00 84.88 296 VAL A O 1
ATOM 2297 N N . ARG A 1 297 ? -5.077 10.197 2.002 1.00 79.88 297 ARG A N 1
ATOM 2298 C CA . ARG A 1 297 ? -4.297 10.311 0.758 1.00 79.88 297 ARG A CA 1
ATOM 2299 C C . ARG A 1 297 ? -3.541 11.634 0.672 1.00 79.88 297 ARG A C 1
ATOM 2301 O O . ARG A 1 297 ? -2.371 11.620 0.305 1.00 79.88 297 ARG A O 1
ATOM 2308 N N . SER A 1 298 ? -4.184 12.754 1.012 1.00 80.75 298 SER A N 1
ATOM 2309 C CA . SER A 1 298 ? -3.542 14.077 0.991 1.00 80.75 298 SER A CA 1
ATOM 2310 C C . SER A 1 298 ? -2.340 14.128 1.931 1.00 80.75 298 SER A C 1
ATOM 2312 O O . SER A 1 298 ? -1.243 14.465 1.501 1.00 80.75 298 SER A O 1
ATOM 2314 N N . VAL A 1 299 ? -2.526 13.715 3.186 1.00 80.88 299 VAL A N 1
ATOM 2315 C CA . VAL A 1 299 ? -1.472 13.785 4.206 1.00 80.88 299 VAL A CA 1
ATOM 2316 C C . VAL A 1 299 ? -0.317 12.830 3.893 1.00 80.88 299 VAL A C 1
ATOM 2318 O O . VAL A 1 299 ? 0.844 13.206 4.009 1.00 80.88 299 VAL A O 1
ATOM 2321 N N . VAL A 1 300 ? -0.614 11.620 3.415 1.00 83.56 300 VAL A N 1
ATOM 2322 C CA . VAL A 1 300 ? 0.419 10.663 2.989 1.00 83.56 300 VAL A CA 1
ATOM 2323 C C . VAL A 1 300 ? 1.213 11.192 1.787 1.00 83.56 300 VAL A C 1
ATOM 2325 O O . VAL A 1 300 ? 2.416 10.964 1.697 1.00 83.56 300 VAL A O 1
ATOM 2328 N N . SER A 1 301 ? 0.572 11.949 0.891 1.00 81.62 301 SER A N 1
ATOM 2329 C CA . SER A 1 301 ? 1.264 12.621 -0.219 1.00 81.62 301 SER A CA 1
ATOM 2330 C C . SER A 1 301 ? 2.191 13.727 0.291 1.00 81.62 301 SER A C 1
ATOM 2332 O O . SER A 1 301 ? 3.349 13.792 -0.115 1.00 81.62 301 SER A O 1
ATOM 2334 N N . ASP A 1 302 ? 1.718 14.541 1.240 1.00 80.00 302 ASP A N 1
ATOM 2335 C CA . ASP A 1 302 ? 2.530 15.570 1.897 1.00 80.00 302 ASP A CA 1
ATOM 2336 C C . ASP A 1 302 ? 3.750 14.970 2.616 1.00 80.00 302 ASP A C 1
ATOM 2338 O O . ASP A 1 302 ? 4.823 15.572 2.605 1.00 80.00 302 ASP A O 1
ATOM 2342 N N . TRP A 1 303 ? 3.632 13.773 3.203 1.00 82.50 303 TRP A N 1
ATOM 2343 C CA . TRP A 1 303 ? 4.770 13.076 3.819 1.00 82.50 303 TRP A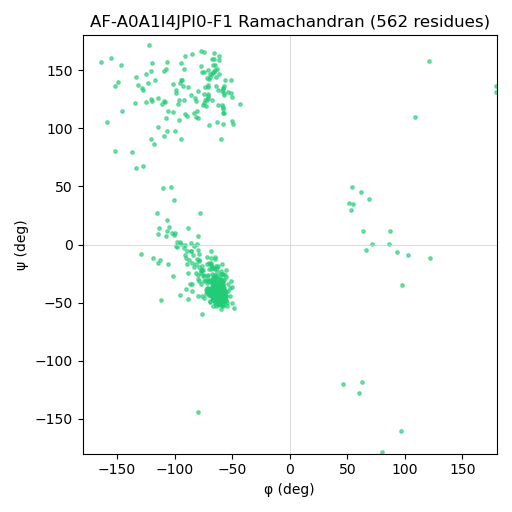 CA 1
ATOM 2344 C C . TRP A 1 303 ? 5.837 12.659 2.813 1.00 82.50 303 TRP A C 1
ATOM 2346 O O . TRP A 1 303 ? 7.009 12.590 3.172 1.00 82.50 303 TRP A O 1
ATOM 2356 N N . ILE A 1 304 ? 5.463 12.384 1.565 1.00 83.81 304 ILE A N 1
ATOM 2357 C CA . ILE A 1 304 ? 6.435 12.077 0.513 1.00 83.81 304 ILE A CA 1
ATOM 2358 C C . ILE A 1 304 ? 7.123 13.358 0.046 1.00 83.81 304 ILE A C 1
ATOM 2360 O O . ILE A 1 304 ? 8.341 13.367 -0.107 1.00 83.81 304 ILE A O 1
ATOM 2364 N N . ASP A 1 305 ? 6.359 14.431 -0.155 1.00 78.62 305 ASP A N 1
ATOM 2365 C CA . ASP A 1 305 ? 6.885 15.701 -0.665 1.00 78.62 305 ASP A CA 1
ATOM 2366 C C . ASP A 1 305 ? 7.750 16.457 0.348 1.00 78.62 305 ASP A C 1
ATOM 2368 O O . ASP A 1 305 ? 8.751 17.069 -0.023 1.00 78.62 305 ASP A O 1
ATOM 2372 N N . LYS A 1 306 ? 7.340 16.458 1.619 1.00 73.38 306 LYS A N 1
ATOM 2373 C CA . LYS A 1 306 ? 7.900 17.322 2.673 1.00 73.38 306 LYS A CA 1
ATOM 2374 C C . LYS A 1 306 ? 8.531 16.536 3.823 1.00 73.38 306 LYS A C 1
ATOM 2376 O O . LYS A 1 306 ? 9.162 17.136 4.691 1.00 73.38 306 LYS A O 1
ATOM 2381 N N . GLY A 1 307 ? 8.314 15.223 3.882 1.00 62.06 307 GLY A N 1
ATOM 2382 C CA . GLY A 1 307 ? 8.772 14.378 4.982 1.00 62.06 307 GLY A CA 1
ATOM 2383 C C . GLY A 1 307 ? 10.215 13.902 4.829 1.00 62.06 307 GLY A C 1
ATOM 2384 O O . GLY A 1 307 ? 10.820 13.947 3.760 1.00 62.06 307 GLY A O 1
ATOM 2385 N N . HIS A 1 308 ? 10.780 13.416 5.934 1.00 66.75 308 HIS A N 1
ATOM 2386 C CA . HIS A 1 308 ? 12.126 12.839 5.961 1.00 66.75 308 HIS A CA 1
ATOM 2387 C C . HIS A 1 308 ? 12.122 11.410 5.377 1.00 66.75 308 HIS A C 1
ATOM 2389 O O . HIS A 1 308 ? 11.074 10.777 5.249 1.00 66.75 308 HIS A O 1
ATOM 2395 N N . THR A 1 309 ? 13.297 10.840 5.079 1.00 66.31 309 THR A N 1
ATOM 2396 C CA . THR A 1 309 ? 13.446 9.541 4.384 1.00 66.31 309 THR A CA 1
ATOM 2397 C C . THR A 1 309 ? 12.620 8.387 4.980 1.00 66.31 309 THR A C 1
ATOM 2399 O O . THR A 1 309 ? 12.098 7.561 4.233 1.00 66.31 309 THR A O 1
ATOM 2402 N N . ARG A 1 310 ? 12.455 8.315 6.312 1.00 63.88 310 ARG A N 1
ATOM 2403 C CA . ARG A 1 310 ? 11.648 7.256 6.958 1.00 63.88 310 ARG A CA 1
ATOM 2404 C C . ARG A 1 310 ? 10.135 7.488 6.837 1.00 63.88 310 ARG A C 1
ATOM 2406 O O . ARG A 1 310 ? 9.407 6.521 6.630 1.00 63.88 310 ARG A O 1
ATOM 2413 N N . HIS A 1 311 ? 9.669 8.742 6.860 1.00 70.25 311 HIS A N 1
ATOM 2414 C CA . HIS A 1 311 ? 8.265 9.089 6.580 1.00 70.25 311 HIS A CA 1
ATOM 2415 C C . HIS A 1 311 ? 7.867 8.735 5.157 1.00 70.25 311 HIS A C 1
ATOM 2417 O O . HIS A 1 311 ? 6.788 8.192 4.936 1.00 70.25 311 HIS A O 1
ATOM 2423 N N . ARG A 1 312 ? 8.770 8.975 4.202 1.00 79.88 312 ARG A N 1
ATOM 2424 C CA . ARG A 1 312 ? 8.567 8.567 2.814 1.00 79.88 312 ARG A CA 1
ATOM 2425 C C . ARG A 1 312 ? 8.356 7.056 2.699 1.00 79.88 312 ARG A C 1
ATOM 2427 O O . ARG A 1 312 ? 7.447 6.640 1.990 1.00 79.88 312 ARG A O 1
ATOM 2434 N N . ARG A 1 313 ? 9.148 6.236 3.402 1.00 78.94 313 ARG A N 1
ATOM 2435 C CA . ARG A 1 313 ? 8.997 4.769 3.366 1.00 78.94 313 ARG A CA 1
ATOM 2436 C C . ARG A 1 313 ? 7.632 4.323 3.899 1.00 78.94 313 ARG A C 1
ATOM 2438 O O . ARG A 1 313 ? 6.966 3.527 3.248 1.00 78.94 313 ARG A O 1
ATOM 2445 N N . LEU A 1 314 ? 7.199 4.872 5.036 1.00 75.88 314 LEU A N 1
ATOM 2446 C CA . LEU A 1 314 ? 5.862 4.607 5.580 1.00 75.88 314 LEU A CA 1
ATOM 2447 C C . LEU A 1 314 ? 4.767 5.016 4.581 1.00 75.88 314 LEU A C 1
ATOM 2449 O O . LEU A 1 314 ? 3.825 4.267 4.339 1.00 75.88 314 LEU A O 1
ATOM 2453 N N . ALA A 1 315 ? 4.903 6.195 3.973 1.00 84.56 315 ALA A N 1
ATOM 2454 C CA . ALA A 1 315 ? 3.945 6.693 2.997 1.00 84.56 315 ALA A CA 1
ATOM 2455 C C . ALA A 1 315 ? 3.861 5.804 1.745 1.00 84.56 315 ALA A C 1
ATOM 2457 O O . ALA A 1 315 ? 2.762 5.509 1.275 1.00 84.56 315 ALA A O 1
ATOM 2458 N N . VAL A 1 316 ? 5.004 5.326 1.247 1.00 88.31 316 VAL A N 1
ATOM 2459 C CA . VAL A 1 316 ? 5.090 4.340 0.161 1.00 88.31 316 VAL A CA 1
ATOM 2460 C C . VAL A 1 316 ? 4.353 3.053 0.535 1.00 88.31 316 VAL A C 1
ATOM 2462 O O . VAL A 1 316 ? 3.535 2.581 -0.250 1.00 88.31 316 VAL A O 1
ATOM 2465 N N . GLU A 1 317 ? 4.572 2.517 1.738 1.00 83.25 317 GLU A N 1
ATOM 2466 C CA . GLU A 1 317 ? 3.940 1.273 2.197 1.00 83.25 317 GLU A CA 1
ATOM 2467 C C . GLU A 1 317 ? 2.411 1.407 2.344 1.00 83.25 317 GLU A C 1
ATOM 2469 O O . GLU A 1 317 ? 1.657 0.504 1.955 1.00 83.25 317 GLU A O 1
ATOM 2474 N N . ILE A 1 318 ? 1.934 2.557 2.836 1.00 85.19 318 ILE A N 1
ATOM 2475 C CA . ILE A 1 318 ? 0.503 2.884 2.911 1.00 85.19 318 ILE A CA 1
ATOM 2476 C C . ILE A 1 318 ? -0.095 2.981 1.506 1.00 85.19 318 ILE A C 1
ATOM 2478 O O . ILE A 1 318 ? -1.085 2.307 1.220 1.00 85.19 318 ILE A O 1
ATOM 2482 N N . LEU A 1 319 ? 0.497 3.786 0.616 1.00 89.56 319 LEU A N 1
ATOM 2483 C CA . LEU A 1 319 ? -0.024 3.975 -0.741 1.00 89.56 319 LEU A CA 1
ATOM 2484 C C . LEU A 1 319 ? -0.001 2.682 -1.547 1.00 89.56 319 LEU A C 1
ATOM 2486 O O . LEU A 1 319 ? -0.949 2.414 -2.277 1.00 89.56 319 LEU A O 1
ATOM 2490 N N . GLU A 1 320 ? 1.036 1.863 -1.402 1.00 90.25 320 GLU A N 1
ATOM 2491 C CA . GLU A 1 320 ? 1.097 0.553 -2.038 1.00 90.25 320 GLU A CA 1
ATOM 2492 C C . GLU A 1 320 ? -0.027 -0.361 -1.532 1.00 90.25 320 GLU A C 1
ATOM 2494 O O . GLU A 1 320 ? -0.747 -0.956 -2.335 1.00 90.25 320 GLU A O 1
ATOM 2499 N N . SER A 1 321 ? -0.235 -0.427 -0.214 1.00 85.81 321 SER A N 1
ATOM 2500 C CA . SER A 1 321 ? -1.320 -1.222 0.377 1.00 85.81 321 SER A CA 1
ATOM 2501 C C . SER A 1 321 ? -2.693 -0.744 -0.104 1.00 85.81 321 SER A C 1
ATOM 2503 O O . SER A 1 321 ? -3.545 -1.555 -0.464 1.00 85.81 321 SER A O 1
ATOM 2505 N N . MET A 1 322 ? -2.902 0.573 -0.181 1.00 84.94 322 MET A N 1
ATOM 2506 C CA . MET A 1 322 ? -4.135 1.147 -0.721 1.00 84.94 322 MET A CA 1
ATOM 2507 C C . MET A 1 322 ? -4.283 0.890 -2.226 1.00 84.94 322 MET A C 1
ATOM 2509 O O . MET A 1 322 ? -5.394 0.644 -2.680 1.00 84.94 322 MET A O 1
ATOM 2513 N N . ALA A 1 323 ? -3.195 0.908 -3.005 1.00 86.44 323 ALA A N 1
ATOM 2514 C CA . ALA A 1 323 ? -3.207 0.653 -4.449 1.00 86.44 323 ALA A CA 1
ATOM 2515 C C . ALA A 1 323 ? -3.626 -0.783 -4.804 1.00 86.44 323 ALA A C 1
ATOM 2517 O O . ALA A 1 323 ? -4.170 -1.009 -5.889 1.00 86.44 323 ALA A O 1
ATOM 2518 N N . LEU A 1 324 ? -3.384 -1.735 -3.900 1.00 83.69 324 LEU A N 1
ATOM 2519 C CA . LEU A 1 324 ? -3.779 -3.141 -4.030 1.00 83.69 324 LEU A CA 1
ATOM 2520 C C . LEU A 1 324 ? -5.179 -3.430 -3.475 1.00 83.69 324 LEU A C 1
ATOM 2522 O O . LEU A 1 324 ? -5.769 -4.458 -3.798 1.00 83.69 324 LEU A O 1
ATOM 2526 N N . HIS A 1 325 ? -5.728 -2.536 -2.653 1.00 77.94 325 HIS A N 1
ATOM 2527 C CA . HIS A 1 325 ? -7.011 -2.760 -2.002 1.00 77.94 325 HIS A CA 1
ATOM 2528 C C . HIS A 1 325 ? -8.180 -2.676 -3.007 1.00 77.94 325 HIS A C 1
ATOM 2530 O O . HIS A 1 325 ? -8.215 -1.733 -3.800 1.00 77.94 325 HIS A O 1
ATOM 2536 N N . PRO A 1 326 ? -9.188 -3.571 -2.963 1.00 67.56 326 PRO A N 1
ATOM 2537 C CA . PRO A 1 326 ? -10.301 -3.554 -3.919 1.00 67.56 326 PRO A CA 1
ATOM 2538 C C . PRO A 1 326 ? -11.068 -2.224 -3.951 1.00 67.56 326 PRO A C 1
ATOM 2540 O O . PRO A 1 326 ? -11.298 -1.671 -5.017 1.00 67.56 326 PRO A O 1
ATOM 2543 N N . ALA A 1 327 ? -11.383 -1.657 -2.780 1.00 67.19 327 ALA A N 1
ATOM 2544 C CA . ALA A 1 327 ? -12.222 -0.457 -2.687 1.00 67.19 327 ALA A CA 1
ATOM 2545 C C . ALA A 1 327 ? -11.490 0.872 -2.971 1.00 67.19 327 ALA A C 1
ATOM 2547 O O . ALA A 1 327 ? -12.107 1.838 -3.408 1.00 67.19 327 ALA A O 1
ATOM 2548 N N . THR A 1 328 ? -10.185 0.964 -2.693 1.00 72.12 328 THR A N 1
ATOM 2549 C CA . THR A 1 328 ? -9.408 2.218 -2.832 1.00 72.12 328 THR A CA 1
ATOM 2550 C C . THR A 1 328 ? -8.361 2.156 -3.934 1.00 72.12 328 THR A C 1
ATOM 2552 O O . THR A 1 328 ? -7.864 3.201 -4.368 1.00 72.12 328 THR A O 1
ATOM 2555 N N . GLY A 1 329 ? -8.071 0.959 -4.444 1.00 78.25 329 GLY A N 1
ATOM 2556 C CA . GLY A 1 329 ? -6.995 0.701 -5.385 1.00 78.25 329 GLY A CA 1
ATOM 2557 C C . GLY A 1 329 ? -7.148 1.462 -6.685 1.00 78.25 329 GLY A C 1
ATOM 2558 O O . GLY A 1 329 ? -6.186 2.081 -7.123 1.00 78.25 329 GLY A O 1
ATOM 2559 N N . ALA A 1 330 ? -8.347 1.504 -7.273 1.00 74.94 330 ALA A N 1
ATOM 2560 C CA . ALA A 1 330 ? -8.581 2.266 -8.501 1.00 74.94 330 ALA A CA 1
ATOM 2561 C C . ALA A 1 330 ? -8.220 3.754 -8.324 1.00 74.94 330 ALA A C 1
ATOM 2563 O O . ALA A 1 330 ? -7.437 4.308 -9.099 1.00 74.94 330 ALA A O 1
ATOM 2564 N N . GLY A 1 331 ? -8.706 4.374 -7.244 1.00 75.38 331 GLY A N 1
ATOM 2565 C CA . GLY A 1 331 ? -8.444 5.781 -6.940 1.00 75.38 331 GLY A CA 1
ATOM 2566 C C . GLY A 1 331 ? -6.969 6.082 -6.663 1.00 75.38 331 GLY A C 1
ATOM 2567 O O . GLY A 1 331 ? -6.454 7.091 -7.141 1.00 75.38 331 GLY A O 1
ATOM 2568 N N . VAL A 1 332 ? -6.269 5.217 -5.921 1.00 84.50 332 VAL A N 1
ATOM 2569 C CA . VAL A 1 332 ? -4.834 5.405 -5.641 1.00 84.50 332 VAL A CA 1
ATOM 2570 C C . VAL A 1 332 ? -3.983 5.132 -6.875 1.00 84.50 332 VAL A C 1
ATOM 2572 O O . VAL A 1 332 ? -3.091 5.914 -7.186 1.00 84.50 332 VAL A O 1
ATOM 2575 N N . ARG A 1 333 ? -4.275 4.079 -7.643 1.00 87.50 333 ARG A N 1
ATOM 2576 C CA . ARG A 1 333 ? -3.562 3.801 -8.894 1.00 87.50 333 ARG A CA 1
ATOM 2577 C C . ARG A 1 333 ? -3.718 4.952 -9.884 1.00 87.50 333 ARG A C 1
ATOM 2579 O O . ARG A 1 333 ? -2.728 5.286 -10.538 1.00 87.50 333 ARG A O 1
ATOM 2586 N N . LYS A 1 334 ? -4.894 5.584 -9.977 1.00 82.62 334 LYS A N 1
ATOM 2587 C CA . LYS A 1 334 ? -5.077 6.814 -10.763 1.00 82.62 334 LYS A CA 1
ATOM 2588 C C . LYS A 1 334 ? -4.158 7.929 -10.268 1.00 82.62 334 LYS A C 1
ATOM 2590 O O . LYS A 1 334 ? -3.407 8.480 -11.056 1.00 82.62 334 LYS A O 1
ATOM 2595 N N . GLN A 1 335 ? -4.143 8.204 -8.968 1.00 85.81 335 GLN A N 1
ATOM 2596 C CA . GLN A 1 335 ? -3.270 9.231 -8.396 1.00 85.81 335 GLN A CA 1
ATOM 2597 C C . GLN A 1 335 ? -1.782 8.982 -8.712 1.00 85.81 335 GLN A C 1
ATOM 2599 O O . GLN A 1 335 ? -1.078 9.899 -9.125 1.00 85.81 335 GLN A O 1
ATOM 2604 N N . LEU A 1 336 ? -1.315 7.731 -8.615 1.00 91.06 336 LEU A N 1
ATOM 2605 C CA . LEU A 1 336 ? 0.048 7.351 -9.013 1.00 91.06 336 LEU A CA 1
ATOM 2606 C C . LEU A 1 336 ? 0.305 7.567 -10.516 1.00 91.06 336 LEU A C 1
ATOM 2608 O O . LEU A 1 336 ? 1.417 7.915 -10.906 1.00 91.06 336 LEU A O 1
ATOM 2612 N N . TYR A 1 337 ? -0.705 7.350 -11.364 1.00 90.19 337 TYR A N 1
ATOM 2613 C CA . TYR A 1 337 ? -0.632 7.639 -12.800 1.00 90.19 337 TYR A CA 1
ATOM 2614 C C . TYR A 1 337 ? -0.549 9.146 -13.063 1.00 90.19 337 TYR A C 1
ATOM 2616 O O . TYR A 1 337 ? 0.316 9.586 -13.819 1.00 90.19 337 TYR A O 1
ATOM 2624 N N . ASP A 1 338 ? -1.393 9.936 -12.399 1.00 87.88 338 ASP A N 1
ATOM 2625 C CA . ASP A 1 338 ? -1.414 11.393 -12.522 1.00 87.88 338 ASP A CA 1
ATOM 2626 C C . ASP A 1 338 ? -0.058 11.985 -12.116 1.00 87.88 338 ASP A C 1
ATOM 2628 O O . ASP A 1 338 ? 0.509 12.788 -12.854 1.00 87.88 338 ASP A O 1
ATOM 2632 N N . TRP A 1 339 ? 0.529 11.516 -11.011 1.00 91.62 339 TRP A N 1
ATOM 2633 C CA . TRP A 1 339 ? 1.882 11.900 -10.596 1.00 91.62 339 TRP A CA 1
ATOM 2634 C C . TRP A 1 339 ? 2.972 11.465 -11.577 1.00 91.62 339 TRP A C 1
ATOM 2636 O O . TRP A 1 339 ? 3.920 12.208 -11.820 1.00 91.62 339 TRP A O 1
ATOM 2646 N N . ALA A 1 340 ? 2.852 10.284 -12.183 1.00 91.12 340 ALA A N 1
ATOM 2647 C CA . ALA A 1 340 ? 3.802 9.862 -13.208 1.00 91.12 340 ALA A CA 1
ATOM 2648 C C . ALA A 1 340 ? 3.759 10.783 -14.442 1.00 91.12 340 ALA A C 1
ATOM 2650 O O . ALA A 1 340 ? 4.794 11.064 -15.051 1.00 91.12 340 ALA A O 1
ATOM 2651 N N . HIS A 1 341 ? 2.567 11.274 -14.790 1.00 87.25 341 HIS A N 1
ATOM 2652 C CA . HIS A 1 341 ? 2.308 12.056 -15.995 1.00 87.25 341 HIS A CA 1
ATOM 2653 C C . HIS A 1 341 ? 2.563 13.569 -15.833 1.00 87.25 341 HIS A C 1
ATOM 2655 O O . HIS A 1 341 ? 2.983 14.242 -16.776 1.00 87.25 341 HIS A O 1
ATOM 2661 N N . GLN A 1 342 ? 2.309 14.134 -14.651 1.00 87.31 342 GLN A N 1
ATOM 2662 C CA . GLN A 1 342 ? 2.325 15.579 -14.407 1.00 87.31 342 GLN A CA 1
ATOM 2663 C C . GLN A 1 342 ? 3.738 16.176 -14.345 1.00 87.31 342 GLN A C 1
ATOM 2665 O O . GLN A 1 342 ? 4.539 15.851 -13.474 1.00 87.31 342 GLN A O 1
ATOM 2670 N N . LYS A 1 343 ? 4.045 17.152 -15.208 1.00 81.00 343 LYS A N 1
ATOM 2671 C CA . LYS A 1 343 ? 5.384 17.779 -15.289 1.00 81.00 343 LYS A CA 1
ATOM 2672 C C . LYS A 1 343 ? 5.859 18.456 -13.993 1.00 81.00 343 LYS A C 1
ATOM 2674 O O . LYS A 1 343 ? 7.059 18.581 -13.788 1.00 81.00 343 LYS A O 1
ATOM 2679 N N . ASN A 1 344 ? 4.949 18.894 -13.127 1.00 84.38 344 ASN A N 1
ATOM 2680 C CA . ASN A 1 344 ? 5.257 19.580 -11.867 1.00 84.38 344 ASN A CA 1
ATOM 2681 C C . ASN A 1 344 ? 5.412 18.640 -10.659 1.00 84.38 344 ASN A C 1
ATOM 2683 O O . ASN A 1 344 ? 5.681 19.130 -9.564 1.00 84.38 344 ASN A O 1
ATOM 2687 N N . THR A 1 345 ? 5.261 17.323 -10.830 1.00 87.81 345 THR A N 1
ATOM 2688 C CA . THR A 1 345 ? 5.508 16.353 -9.754 1.00 87.81 345 THR A CA 1
ATOM 2689 C C . THR A 1 345 ? 6.939 16.471 -9.233 1.00 87.81 345 THR A C 1
ATOM 2691 O O . THR A 1 345 ? 7.890 16.586 -10.014 1.00 87.81 345 THR A O 1
ATOM 2694 N N . SER A 1 346 ? 7.086 16.470 -7.907 1.00 89.56 346 SER A N 1
ATOM 2695 C CA . SER A 1 346 ? 8.386 16.553 -7.244 1.00 89.5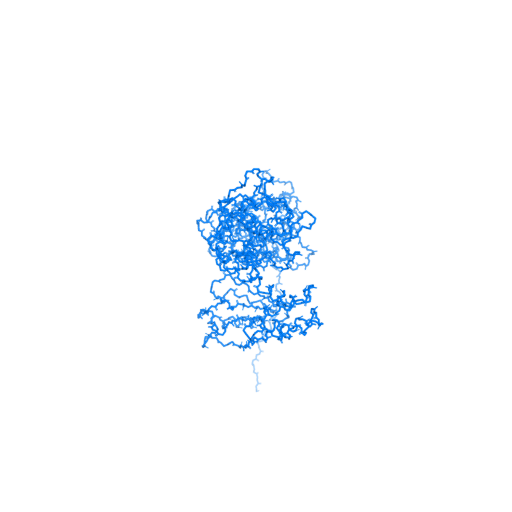6 346 SER A CA 1
ATOM 2696 C C . SER A 1 346 ? 9.238 15.312 -7.528 1.00 89.56 346 SER A C 1
ATOM 2698 O O . SER A 1 346 ? 8.733 14.241 -7.872 1.00 89.56 346 SER A O 1
ATOM 2700 N N . GLU A 1 347 ? 10.553 15.437 -7.354 1.00 90.12 347 GLU A N 1
ATOM 2701 C CA . GLU A 1 347 ? 11.463 14.292 -7.464 1.00 90.12 347 GLU A CA 1
ATOM 2702 C C . GLU A 1 347 ? 11.156 13.219 -6.408 1.00 90.12 347 GLU A C 1
ATOM 2704 O O . GLU A 1 347 ? 11.193 12.027 -6.708 1.00 90.12 347 GLU A O 1
ATOM 2709 N N . ALA A 1 348 ? 10.766 13.633 -5.198 1.00 89.25 348 ALA A N 1
ATOM 2710 C CA . ALA A 1 348 ? 10.404 12.723 -4.118 1.00 89.25 348 ALA A CA 1
ATOM 2711 C C . ALA A 1 348 ? 9.149 11.900 -4.451 1.00 89.25 348 ALA A C 1
ATOM 2713 O O . ALA A 1 348 ? 9.167 10.678 -4.284 1.00 89.25 348 ALA A O 1
ATOM 2714 N N . LEU A 1 349 ? 8.097 12.535 -4.985 1.00 90.44 349 LEU A N 1
ATOM 2715 C CA . LEU A 1 349 ? 6.892 11.839 -5.447 1.00 90.44 349 LEU A CA 1
ATOM 2716 C C . LEU A 1 349 ? 7.182 10.927 -6.636 1.00 90.44 349 LEU A C 1
ATOM 2718 O O . LEU A 1 349 ? 6.739 9.782 -6.642 1.00 90.44 349 LEU A O 1
ATOM 2722 N N . ALA A 1 350 ? 7.949 11.396 -7.622 1.00 92.44 350 ALA A N 1
ATOM 2723 C CA . ALA A 1 350 ? 8.324 10.580 -8.772 1.00 92.44 350 ALA A CA 1
ATOM 2724 C C . ALA A 1 350 ? 9.099 9.320 -8.344 1.00 92.44 350 ALA A C 1
ATOM 2726 O O . ALA A 1 350 ? 8.807 8.215 -8.808 1.00 92.44 350 ALA A O 1
ATOM 2727 N N . ALA A 1 351 ? 10.038 9.470 -7.407 1.00 93.00 351 ALA A N 1
ATOM 2728 C CA . ALA A 1 351 ? 10.785 8.355 -6.847 1.00 93.00 351 ALA A CA 1
ATOM 2729 C C . ALA A 1 351 ? 9.898 7.410 -6.018 1.00 93.00 351 ALA A C 1
ATOM 2731 O O . ALA A 1 351 ? 10.055 6.197 -6.123 1.00 93.00 351 ALA A O 1
ATOM 2732 N N . ALA A 1 352 ? 8.938 7.934 -5.250 1.00 93.31 352 ALA A N 1
ATOM 2733 C CA . ALA A 1 352 ? 7.973 7.116 -4.515 1.00 93.31 352 ALA A CA 1
ATOM 2734 C C . ALA A 1 352 ? 7.047 6.321 -5.452 1.00 93.31 352 ALA A C 1
ATOM 2736 O O . ALA A 1 352 ? 6.789 5.148 -5.202 1.00 93.31 352 ALA A O 1
ATOM 2737 N N . VAL A 1 353 ? 6.588 6.911 -6.563 1.00 95.12 353 VAL A N 1
ATOM 2738 C CA . VAL A 1 353 ? 5.806 6.186 -7.581 1.00 95.12 353 VAL A CA 1
ATOM 2739 C C . VAL A 1 353 ? 6.625 5.035 -8.164 1.00 95.12 353 VAL A C 1
ATOM 2741 O O . VAL A 1 353 ? 6.100 3.927 -8.286 1.00 95.12 353 VAL A O 1
ATOM 2744 N N . ALA A 1 354 ? 7.898 5.267 -8.495 1.00 96.12 354 ALA A N 1
ATOM 2745 C CA . ALA A 1 354 ? 8.780 4.214 -8.991 1.00 96.12 354 ALA A CA 1
ATOM 2746 C C . ALA A 1 354 ? 8.991 3.099 -7.949 1.00 96.12 354 ALA A C 1
ATOM 2748 O O . ALA A 1 354 ? 8.900 1.924 -8.295 1.00 96.12 354 ALA A O 1
ATOM 2749 N N . GLU A 1 355 ? 9.180 3.456 -6.675 1.00 95.44 355 GLU A N 1
ATOM 2750 C CA . GLU A 1 355 ? 9.336 2.520 -5.552 1.00 95.44 355 GLU A CA 1
ATOM 2751 C C . GLU A 1 355 ? 8.084 1.648 -5.347 1.00 95.44 355 GLU A C 1
ATOM 2753 O O . GLU A 1 355 ? 8.187 0.423 -5.292 1.00 95.44 355 GLU A O 1
ATOM 2758 N N . ILE A 1 356 ? 6.888 2.250 -5.354 1.00 95.31 356 ILE A N 1
ATOM 2759 C CA . ILE A 1 356 ? 5.610 1.520 -5.290 1.00 95.31 356 ILE A CA 1
ATOM 2760 C C . ILE A 1 356 ? 5.471 0.576 -6.493 1.00 95.31 356 ILE A C 1
ATOM 2762 O O . ILE A 1 356 ? 5.081 -0.581 -6.344 1.00 95.31 356 ILE A O 1
ATOM 2766 N N . CYS A 1 357 ? 5.812 1.046 -7.698 1.00 95.38 357 CYS A N 1
ATOM 2767 C CA . CYS A 1 357 ? 5.770 0.234 -8.916 1.00 95.38 357 CYS A CA 1
ATOM 2768 C C . CYS A 1 357 ? 6.778 -0.925 -8.890 1.00 95.38 357 CYS A C 1
ATOM 2770 O O . CYS A 1 357 ? 6.505 -1.967 -9.477 1.00 95.38 357 CYS A O 1
ATOM 2772 N N . ALA A 1 358 ? 7.914 -0.776 -8.209 1.00 94.81 358 ALA A N 1
ATOM 2773 C CA . ALA A 1 358 ? 8.896 -1.840 -8.020 1.00 94.81 358 ALA A CA 1
ATOM 2774 C C . ALA A 1 358 ? 8.443 -2.897 -6.998 1.00 94.81 358 ALA A C 1
ATOM 2776 O O . ALA A 1 358 ? 8.892 -4.045 -7.061 1.00 94.81 358 ALA A O 1
ATOM 2777 N N . GLY A 1 359 ? 7.581 -2.515 -6.052 1.00 93.44 359 GLY A N 1
ATOM 2778 C CA . GLY A 1 359 ? 7.124 -3.348 -4.943 1.00 93.44 359 GLY A CA 1
ATOM 2779 C C . GLY A 1 359 ? 6.015 -4.348 -5.299 1.00 93.44 359 GLY A C 1
ATOM 2780 O O . GLY A 1 359 ? 5.977 -4.936 -6.384 1.00 93.44 359 GLY A O 1
ATOM 2781 N N . ARG A 1 360 ? 5.097 -4.572 -4.355 1.00 91.19 360 ARG A N 1
ATOM 2782 C CA . ARG A 1 360 ? 3.944 -5.477 -4.478 1.00 91.19 360 ARG A CA 1
ATOM 2783 C C . ARG A 1 360 ? 3.007 -5.078 -5.616 1.00 91.19 360 ARG A C 1
ATOM 2785 O O . ARG A 1 360 ? 2.469 -5.972 -6.261 1.00 91.19 360 ARG A O 1
ATOM 2792 N N . LEU A 1 361 ? 2.863 -3.782 -5.923 1.00 90.19 361 LEU A N 1
ATOM 2793 C CA . LEU A 1 361 ? 2.067 -3.339 -7.078 1.00 90.19 361 LEU A CA 1
ATOM 2794 C C . LEU A 1 361 ? 2.628 -3.898 -8.389 1.00 90.19 361 LEU A C 1
ATOM 2796 O O . LEU A 1 361 ? 1.867 -4.431 -9.189 1.00 90.19 361 LEU A O 1
ATOM 2800 N N . GLY A 1 362 ? 3.944 -3.822 -8.603 1.00 89.69 362 GLY A N 1
ATOM 2801 C CA . GLY A 1 362 ? 4.580 -4.417 -9.780 1.00 89.69 362 GLY A CA 1
ATOM 2802 C C . GLY A 1 362 ? 4.579 -5.938 -9.759 1.00 89.69 362 GLY A C 1
ATOM 2803 O O . GLY A 1 362 ? 4.465 -6.561 -10.810 1.00 89.69 362 GLY A O 1
ATOM 2804 N N . ARG A 1 363 ? 4.637 -6.553 -8.574 1.00 88.38 363 ARG A N 1
ATOM 2805 C CA . ARG A 1 363 ? 4.517 -8.009 -8.428 1.00 88.38 363 ARG A CA 1
ATOM 2806 C C . ARG A 1 363 ? 3.142 -8.522 -8.875 1.00 88.38 363 ARG A C 1
ATOM 2808 O O . ARG A 1 363 ? 3.051 -9.482 -9.632 1.00 88.38 363 ARG A O 1
ATOM 2815 N N . GLU A 1 364 ? 2.078 -7.889 -8.400 1.00 83.44 364 GLU A N 1
ATOM 2816 C CA . GLU A 1 364 ? 0.704 -8.345 -8.637 1.00 83.44 364 GLU A CA 1
ATOM 2817 C C . GLU A 1 364 ? 0.154 -7.829 -9.973 1.00 83.44 364 GLU A C 1
ATOM 2819 O O . GLU A 1 364 ? -0.552 -8.551 -10.677 1.00 83.44 364 GLU A O 1
ATOM 2824 N N . TYR A 1 365 ? 0.551 -6.618 -10.378 1.00 83.50 365 TYR A N 1
ATOM 2825 C CA . TYR A 1 365 ? 0.078 -5.938 -11.584 1.00 83.50 365 TYR A CA 1
ATOM 2826 C C . TYR A 1 365 ? 1.244 -5.345 -12.402 1.00 83.50 365 TYR A C 1
ATOM 2828 O O . TYR A 1 365 ? 1.347 -4.125 -12.563 1.00 83.50 365 TYR A O 1
ATOM 2836 N N . PRO A 1 366 ? 2.129 -6.182 -12.979 1.00 84.56 366 PRO A N 1
ATOM 2837 C CA . PRO A 1 366 ? 3.365 -5.722 -13.621 1.00 84.56 366 PRO A CA 1
ATOM 2838 C C . PRO A 1 366 ? 3.134 -4.731 -14.763 1.00 84.56 366 PRO A C 1
ATOM 2840 O O . PRO A 1 366 ? 3.817 -3.715 -14.836 1.00 84.56 366 PRO A O 1
ATOM 2843 N N . ARG A 1 367 ? 2.130 -4.952 -15.620 1.00 82.69 367 ARG A N 1
ATOM 2844 C CA . ARG A 1 367 ? 1.804 -4.010 -16.708 1.00 82.69 367 ARG A CA 1
ATOM 2845 C C . ARG A 1 367 ? 1.345 -2.647 -16.191 1.00 82.69 367 ARG A C 1
ATOM 2847 O O . ARG A 1 367 ? 1.745 -1.621 -16.726 1.00 82.69 367 ARG A O 1
ATOM 2854 N N . VAL A 1 368 ? 0.576 -2.633 -15.102 1.00 84.44 368 VAL A N 1
ATOM 2855 C CA . VAL A 1 368 ? 0.102 -1.405 -14.448 1.00 84.44 368 VAL A CA 1
ATOM 2856 C C . VAL A 1 368 ? 1.288 -0.599 -13.905 1.00 84.44 368 VAL A C 1
ATOM 2858 O O . VAL A 1 368 ? 1.357 0.618 -14.098 1.00 84.44 368 VAL A O 1
ATOM 2861 N N . ALA A 1 369 ? 2.249 -1.264 -13.263 1.00 91.69 369 ALA A N 1
ATOM 2862 C CA . ALA A 1 369 ? 3.490 -0.634 -12.820 1.00 91.69 369 ALA A CA 1
ATOM 2863 C C . ALA A 1 369 ? 4.318 -0.108 -14.007 1.00 91.69 369 ALA A C 1
ATOM 2865 O O . ALA A 1 369 ? 4.730 1.052 -14.016 1.00 91.69 369 ALA A O 1
ATOM 2866 N N . LEU A 1 370 ? 4.490 -0.926 -15.046 1.00 89.75 370 LEU A N 1
ATOM 2867 C CA . LEU A 1 370 ? 5.273 -0.600 -16.238 1.00 89.75 370 LEU A CA 1
ATOM 2868 C C . LEU A 1 370 ? 4.718 0.608 -17.004 1.00 89.75 370 LEU A C 1
ATOM 2870 O O . LEU A 1 370 ? 5.499 1.468 -17.405 1.00 89.75 370 LEU A O 1
ATOM 2874 N N . THR A 1 371 ? 3.396 0.768 -17.110 1.00 90.19 371 THR A N 1
ATOM 2875 C CA . THR A 1 371 ? 2.782 1.983 -17.676 1.00 90.19 371 THR A CA 1
ATOM 2876 C C . THR A 1 371 ? 3.255 3.253 -16.953 1.00 90.19 371 THR A C 1
ATOM 2878 O O . THR A 1 371 ? 3.606 4.239 -17.602 1.00 90.19 371 THR A O 1
ATOM 2881 N N . ARG A 1 372 ? 3.305 3.243 -15.613 1.00 93.56 372 ARG A N 1
ATOM 2882 C CA . ARG A 1 372 ? 3.728 4.401 -14.797 1.00 93.56 372 ARG A CA 1
ATOM 2883 C C . ARG A 1 372 ? 5.228 4.645 -14.895 1.00 93.56 372 ARG A C 1
ATOM 2885 O O . ARG A 1 372 ? 5.646 5.790 -15.048 1.00 93.56 372 ARG A O 1
ATOM 2892 N N . LEU A 1 373 ? 6.027 3.579 -14.878 1.00 95.31 373 LEU A N 1
ATOM 2893 C CA . LEU A 1 373 ? 7.473 3.662 -15.081 1.00 95.31 373 LEU A CA 1
ATOM 2894 C C . LEU A 1 373 ? 7.814 4.237 -16.463 1.00 95.31 373 LEU A C 1
ATOM 2896 O O . LEU A 1 373 ? 8.676 5.106 -16.553 1.00 95.31 373 LEU A O 1
ATOM 2900 N N . ARG A 1 374 ? 7.088 3.845 -17.520 1.00 93.44 374 ARG A N 1
ATOM 2901 C CA . ARG A 1 374 ? 7.227 4.429 -18.863 1.00 93.44 374 ARG A CA 1
ATOM 2902 C C . ARG A 1 374 ? 6.964 5.928 -18.856 1.00 93.44 374 ARG A C 1
ATOM 2904 O O . ARG A 1 374 ? 7.748 6.686 -19.421 1.00 93.44 374 ARG A O 1
ATOM 2911 N N . LEU A 1 375 ? 5.867 6.354 -18.226 1.00 92.50 375 LEU A N 1
ATOM 2912 C CA . LEU A 1 375 ? 5.513 7.772 -18.125 1.00 92.50 375 LEU A CA 1
ATOM 2913 C C . LEU A 1 375 ? 6.598 8.564 -17.396 1.00 92.50 375 LEU A C 1
ATOM 2915 O O . LEU A 1 375 ? 7.042 9.580 -17.920 1.00 92.50 375 LEU A O 1
ATOM 2919 N N . LEU A 1 376 ? 7.077 8.061 -16.254 1.00 94.50 376 LEU A N 1
ATOM 2920 C CA . LEU A 1 376 ? 8.174 8.671 -15.501 1.00 94.50 376 LEU A CA 1
ATOM 2921 C C . LEU A 1 376 ? 9.475 8.746 -16.311 1.00 94.50 376 LEU A C 1
ATOM 2923 O O . LEU A 1 376 ? 10.138 9.781 -16.307 1.00 94.50 376 LEU A O 1
ATOM 2927 N N . ALA A 1 377 ? 9.830 7.677 -17.026 1.00 92.50 377 ALA A N 1
ATOM 2928 C CA . ALA A 1 377 ? 11.047 7.616 -17.833 1.00 92.50 377 ALA A CA 1
ATOM 2929 C C . ALA A 1 377 ? 11.008 8.558 -19.046 1.00 92.50 377 ALA A C 1
ATOM 2931 O O . ALA A 1 377 ? 12.048 9.060 -19.464 1.00 92.50 377 ALA A O 1
ATOM 2932 N N . SER A 1 378 ? 9.816 8.810 -19.594 1.00 91.56 378 SER A N 1
ATOM 2933 C CA . SER A 1 378 ? 9.611 9.655 -20.782 1.00 91.56 378 SER A CA 1
ATOM 2934 C C . SER A 1 378 ? 9.615 11.156 -20.464 1.00 91.56 378 SER A C 1
ATOM 2936 O O . SER A 1 378 ? 9.442 11.987 -21.355 1.00 91.56 378 SER A O 1
ATOM 2938 N N . ARG A 1 379 ? 9.803 11.537 -19.194 1.00 89.44 379 ARG A N 1
ATOM 2939 C CA . ARG A 1 379 ? 9.855 12.941 -18.778 1.00 89.44 379 ARG A CA 1
ATOM 2940 C C . ARG A 1 379 ? 11.166 13.591 -19.204 1.00 89.44 379 ARG A C 1
ATOM 2942 O O . ARG A 1 379 ? 12.253 13.074 -18.959 1.00 89.44 379 ARG A O 1
ATOM 2949 N N . SER A 1 380 ? 11.063 14.801 -19.745 1.00 84.75 380 SER A N 1
ATOM 2950 C CA . SER A 1 380 ? 12.223 15.588 -20.173 1.00 84.75 380 SER A CA 1
ATOM 2951 C C . SER A 1 380 ? 13.061 16.149 -19.017 1.00 84.75 380 SER A C 1
ATOM 2953 O O . SER A 1 380 ? 14.184 16.579 -19.248 1.00 84.75 380 SER A O 1
ATOM 2955 N N . ASP A 1 381 ? 12.534 16.183 -17.787 1.00 84.31 381 ASP A N 1
ATOM 2956 C CA . ASP A 1 381 ? 13.233 16.733 -16.616 1.00 84.31 381 ASP A CA 1
ATOM 2957 C C . ASP A 1 381 ? 14.278 15.779 -16.016 1.00 84.31 381 ASP A C 1
ATOM 2959 O O . ASP A 1 381 ? 15.086 16.204 -15.195 1.00 84.31 381 ASP A O 1
ATOM 2963 N N . GLY A 1 382 ? 14.271 14.500 -16.409 1.00 81.88 382 GLY A N 1
ATOM 2964 C CA . GLY A 1 382 ? 15.248 13.494 -15.988 1.00 81.88 382 GLY A CA 1
ATOM 2965 C C . GLY A 1 382 ? 15.213 13.113 -14.502 1.00 81.88 382 GLY A C 1
ATOM 2966 O O . GLY A 1 382 ? 15.912 12.179 -14.115 1.00 81.88 382 GLY A O 1
ATOM 2967 N N . LYS A 1 383 ? 14.379 13.765 -13.682 1.00 83.50 383 LYS A N 1
ATOM 2968 C CA . LYS A 1 383 ? 14.349 13.616 -12.214 1.00 83.50 383 LYS A CA 1
ATOM 2969 C C . LYS A 1 383 ? 14.043 12.193 -11.753 1.00 83.50 383 LYS A C 1
ATOM 2971 O O . LYS A 1 383 ? 14.521 11.753 -10.719 1.00 83.50 383 LYS A O 1
ATOM 2976 N N . ALA A 1 384 ? 13.251 11.457 -12.528 1.00 88.44 384 ALA A N 1
ATOM 2977 C CA . ALA A 1 384 ? 12.836 10.102 -12.182 1.00 88.44 384 ALA A CA 1
ATOM 2978 C C . ALA A 1 384 ? 13.766 9.007 -12.733 1.00 88.44 384 ALA A C 1
ATOM 2980 O O . ALA A 1 384 ? 13.511 7.831 -12.485 1.00 88.44 384 ALA A O 1
ATOM 2981 N N . ARG A 1 385 ? 14.811 9.352 -13.504 1.00 88.00 385 ARG A N 1
ATOM 2982 C CA . ARG A 1 385 ? 15.559 8.376 -14.318 1.00 88.00 385 ARG A CA 1
ATOM 2983 C C . ARG A 1 385 ? 16.176 7.254 -13.480 1.00 88.00 385 ARG A C 1
ATOM 2985 O O . ARG A 1 385 ? 15.953 6.090 -13.798 1.00 88.00 385 ARG A O 1
ATOM 2992 N N . GLU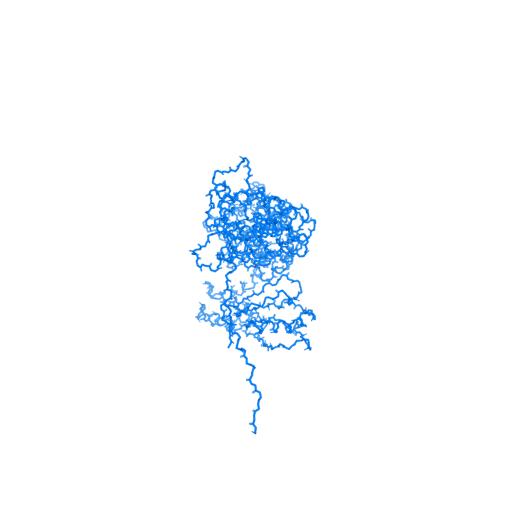 A 1 386 ? 16.888 7.593 -12.405 1.00 90.31 386 GLU A N 1
ATOM 2993 C CA . GLU A 1 386 ? 17.526 6.586 -11.542 1.00 90.31 386 GLU A CA 1
ATOM 2994 C C . GLU A 1 386 ? 16.492 5.756 -10.774 1.00 90.31 386 GLU A C 1
ATOM 2996 O O . GLU A 1 386 ? 16.602 4.535 -10.688 1.00 90.31 386 GLU A O 1
ATOM 3001 N N . ALA A 1 387 ? 15.430 6.398 -10.276 1.00 92.88 387 ALA A N 1
ATOM 3002 C CA . ALA A 1 387 ? 14.361 5.697 -9.574 1.00 92.88 387 ALA A CA 1
ATOM 3003 C C . ALA A 1 387 ? 13.643 4.690 -10.491 1.00 92.88 387 ALA A C 1
ATOM 3005 O O . ALA A 1 387 ? 13.356 3.571 -10.068 1.00 92.88 387 ALA A O 1
ATOM 3006 N N . VAL A 1 388 ? 13.403 5.046 -11.760 1.00 95.19 388 VAL A N 1
ATOM 3007 C CA . VAL A 1 388 ? 12.825 4.121 -12.747 1.00 95.19 388 VAL A CA 1
ATOM 3008 C C . VAL A 1 388 ? 13.800 3.001 -13.108 1.00 95.19 388 VAL A C 1
ATOM 3010 O O . VAL A 1 388 ? 13.368 1.854 -13.204 1.00 95.19 388 VAL A O 1
ATOM 3013 N N . ALA A 1 389 ? 15.093 3.292 -13.273 1.00 92.06 389 ALA A N 1
ATOM 3014 C CA . ALA A 1 389 ? 16.101 2.263 -13.526 1.00 92.06 389 ALA A CA 1
ATOM 3015 C C . ALA A 1 389 ? 16.159 1.246 -12.373 1.00 92.06 389 ALA A C 1
ATOM 3017 O O . ALA A 1 389 ? 16.028 0.047 -12.605 1.00 92.06 389 ALA A O 1
ATOM 3018 N N . SER A 1 390 ? 16.240 1.719 -11.126 1.00 92.50 390 SER A N 1
ATOM 3019 C CA . SER A 1 390 ? 16.196 0.882 -9.920 1.00 92.50 390 SER A CA 1
ATOM 3020 C C . SER A 1 390 ? 14.906 0.051 -9.816 1.00 92.50 390 SER A C 1
ATOM 3022 O O . SER A 1 390 ? 14.941 -1.147 -9.515 1.00 92.50 390 SER A O 1
ATOM 3024 N N . ALA A 1 391 ? 13.756 0.641 -10.156 1.00 94.44 391 ALA A N 1
ATOM 3025 C CA . ALA A 1 391 ? 12.487 -0.079 -10.193 1.00 94.44 391 ALA A CA 1
ATOM 3026 C C . ALA A 1 391 ? 12.465 -1.182 -11.265 1.00 94.44 391 ALA A C 1
ATOM 3028 O O . ALA A 1 391 ? 12.048 -2.307 -10.988 1.00 94.44 391 ALA A O 1
ATOM 3029 N N . ALA A 1 392 ? 12.948 -0.886 -12.475 1.00 93.25 392 ALA A N 1
ATOM 3030 C CA . ALA A 1 392 ? 13.041 -1.855 -13.562 1.00 93.25 392 ALA A CA 1
ATOM 3031 C C . ALA A 1 392 ? 13.979 -3.015 -13.198 1.00 93.25 392 ALA A C 1
ATOM 3033 O O . ALA A 1 392 ? 13.615 -4.173 -13.391 1.00 93.25 392 ALA A O 1
ATOM 3034 N N . ARG A 1 393 ? 15.139 -2.716 -12.600 1.00 90.94 393 ARG A N 1
ATOM 3035 C CA . ARG A 1 393 ? 16.093 -3.704 -12.071 1.00 90.94 393 ARG A CA 1
ATOM 3036 C C . ARG A 1 393 ? 15.438 -4.645 -11.064 1.00 90.94 393 ARG A C 1
ATOM 3038 O O . ARG A 1 393 ? 15.511 -5.861 -11.211 1.00 90.94 393 ARG A O 1
ATOM 3045 N N . THR A 1 394 ? 14.711 -4.080 -10.101 1.00 91.50 394 THR A N 1
ATOM 3046 C CA . THR A 1 394 ? 13.972 -4.843 -9.085 1.00 91.50 394 THR A CA 1
ATOM 3047 C C . THR A 1 394 ? 12.940 -5.790 -9.711 1.00 91.50 394 THR A C 1
ATOM 3049 O O . THR A 1 394 ? 12.800 -6.932 -9.277 1.00 91.50 394 THR A O 1
ATOM 3052 N N . LEU A 1 395 ? 12.220 -5.338 -10.744 1.00 90.62 395 LEU A N 1
ATOM 3053 C CA . LEU A 1 395 ? 11.220 -6.148 -11.450 1.00 90.62 395 LEU A CA 1
ATOM 3054 C C . LEU A 1 395 ? 11.860 -7.253 -12.309 1.00 90.62 395 LEU A C 1
ATOM 3056 O O . LEU A 1 395 ? 11.370 -8.377 -12.321 1.00 90.62 395 LEU A O 1
ATOM 3060 N N . VAL A 1 396 ? 12.964 -6.956 -13.000 1.00 88.44 396 VAL A N 1
ATOM 3061 C CA . VAL A 1 396 ? 13.730 -7.914 -13.825 1.00 88.44 396 VAL A CA 1
ATOM 3062 C C . VAL A 1 396 ? 14.432 -8.982 -12.982 1.00 88.44 396 VAL A C 1
ATOM 3064 O O . VAL A 1 396 ? 14.567 -10.130 -13.420 1.00 88.44 396 VAL A O 1
ATOM 3067 N N . GLY A 1 397 ? 14.852 -8.621 -11.766 1.00 85.50 397 GLY A N 1
ATOM 3068 C CA . GLY A 1 397 ? 15.442 -9.545 -10.799 1.00 85.50 397 GLY A CA 1
ATOM 3069 C C . GLY A 1 397 ? 14.507 -10.697 -10.417 1.00 85.50 397 GLY A C 1
ATOM 3070 O O . GLY A 1 397 ? 14.986 -11.766 -10.050 1.00 85.50 397 GLY A O 1
ATOM 3071 N N . ARG A 1 398 ? 13.187 -10.531 -10.583 1.00 84.44 398 ARG A N 1
ATOM 3072 C CA . ARG A 1 398 ? 12.179 -11.571 -10.332 1.00 84.44 398 ARG A CA 1
ATOM 3073 C C . ARG A 1 398 ? 12.045 -12.508 -11.540 1.00 84.44 398 ARG A C 1
ATOM 3075 O O . ARG A 1 398 ? 11.575 -12.056 -12.593 1.00 84.44 398 ARG A O 1
ATOM 3082 N N . PRO A 1 399 ? 12.429 -13.797 -11.434 1.00 80.19 399 PRO A N 1
ATOM 3083 C CA . PRO A 1 399 ? 12.418 -14.726 -12.567 1.00 80.19 399 PRO A CA 1
ATOM 3084 C C . PRO A 1 399 ? 11.065 -14.799 -13.287 1.00 80.19 399 PRO A C 1
ATOM 3086 O O . PRO A 1 399 ? 11.008 -14.783 -14.515 1.00 80.19 399 PRO A O 1
ATOM 3089 N N . GLU A 1 400 ? 9.967 -14.781 -12.532 1.00 78.00 400 GLU A N 1
ATOM 3090 C CA . GLU A 1 400 ? 8.599 -14.901 -13.034 1.00 78.00 400 GLU A CA 1
ATOM 3091 C C . GLU A 1 400 ? 8.104 -13.679 -13.830 1.00 78.00 400 GLU A C 1
ATOM 3093 O O . GLU A 1 400 ? 7.123 -13.778 -14.570 1.00 78.00 400 GLU A O 1
ATOM 3098 N N . GLN A 1 401 ? 8.783 -12.530 -13.721 1.00 81.06 401 GLN A N 1
ATOM 3099 C CA . GLN A 1 401 ? 8.419 -11.280 -14.406 1.00 81.06 401 GLN A CA 1
ATOM 3100 C C . GLN A 1 401 ? 9.442 -10.828 -15.449 1.00 81.06 401 GLN A C 1
ATOM 3102 O O . GLN A 1 401 ? 9.114 -10.003 -16.305 1.00 81.06 401 GLN A O 1
ATOM 3107 N N . ARG A 1 402 ? 10.656 -11.384 -15.416 1.00 84.44 402 ARG A N 1
ATOM 3108 C CA . ARG A 1 402 ? 11.808 -10.966 -16.222 1.00 84.44 402 ARG A CA 1
ATOM 3109 C C . ARG A 1 402 ? 11.489 -10.795 -17.704 1.00 84.44 402 ARG A C 1
ATOM 3111 O O . ARG A 1 402 ? 11.705 -9.723 -18.263 1.00 84.44 402 ARG A O 1
ATOM 3118 N N . VAL A 1 403 ? 10.943 -11.837 -18.330 1.00 81.44 403 VAL A N 1
ATOM 3119 C CA . VAL A 1 403 ? 10.617 -11.837 -19.765 1.00 81.44 403 VAL A CA 1
ATOM 3120 C C . VAL A 1 403 ? 9.598 -10.751 -20.108 1.00 81.44 403 VAL A C 1
ATOM 3122 O O . VAL A 1 403 ? 9.792 -10.015 -21.073 1.00 81.44 403 VAL A O 1
ATOM 3125 N N . LEU A 1 404 ? 8.537 -10.625 -19.305 1.00 82.94 404 LEU A N 1
ATOM 3126 C CA . LEU A 1 404 ? 7.496 -9.620 -19.513 1.00 82.94 404 LEU A CA 1
ATOM 3127 C C . LEU A 1 404 ? 8.087 -8.209 -19.433 1.00 82.94 404 LEU A C 1
ATOM 3129 O O . LEU A 1 404 ? 7.896 -7.411 -20.345 1.00 82.94 404 LEU A O 1
ATOM 3133 N N . VAL A 1 405 ? 8.837 -7.917 -18.371 1.00 88.38 405 VAL A N 1
ATOM 3134 C CA . VAL A 1 405 ? 9.411 -6.587 -18.131 1.00 88.38 405 VAL A CA 1
ATOM 3135 C C . VAL A 1 405 ? 10.382 -6.197 -19.244 1.00 88.38 405 VAL A C 1
ATOM 3137 O O . VAL A 1 405 ? 10.272 -5.101 -19.790 1.00 88.38 405 VAL A O 1
ATOM 3140 N N . LEU A 1 406 ? 11.282 -7.106 -19.632 1.00 87.88 406 LEU A N 1
ATOM 3141 C CA . LEU A 1 406 ? 12.204 -6.877 -20.745 1.00 87.88 406 LEU A CA 1
ATOM 3142 C C . LEU A 1 406 ? 11.456 -6.633 -22.055 1.00 87.88 406 LEU A C 1
ATOM 3144 O O . LEU A 1 406 ? 11.787 -5.690 -22.771 1.00 87.88 406 LEU A O 1
ATOM 3148 N N . SER A 1 407 ? 10.441 -7.450 -22.356 1.00 85.00 407 SER A N 1
ATOM 3149 C CA . SER A 1 407 ? 9.657 -7.300 -23.585 1.00 85.00 407 SER A CA 1
ATOM 3150 C C . SER A 1 407 ? 8.992 -5.924 -23.676 1.00 85.00 407 SER A C 1
ATOM 3152 O O . SER A 1 407 ? 9.129 -5.255 -24.696 1.00 85.00 407 SER A O 1
ATOM 3154 N N . GLU A 1 408 ? 8.392 -5.447 -22.582 1.00 87.06 408 GLU A N 1
ATOM 3155 C CA . GLU A 1 408 ? 7.719 -4.147 -22.531 1.00 87.06 408 GLU A CA 1
ATOM 3156 C C . GLU A 1 408 ? 8.721 -2.994 -22.699 1.00 87.06 408 GLU A C 1
ATOM 3158 O O . GLU A 1 408 ? 8.487 -2.090 -23.496 1.00 87.06 408 GLU A O 1
ATOM 3163 N N . ILE A 1 409 ? 9.879 -3.039 -22.028 1.00 91.69 409 ILE A N 1
ATOM 3164 C CA . ILE A 1 409 ? 10.926 -2.005 -22.155 1.00 91.69 409 ILE A CA 1
ATOM 3165 C C . ILE A 1 409 ? 11.478 -1.932 -23.588 1.00 91.69 409 ILE A C 1
ATOM 3167 O O . ILE A 1 409 ? 11.736 -0.843 -24.107 1.00 91.69 409 ILE A O 1
ATOM 3171 N N . ILE A 1 410 ? 11.633 -3.076 -24.255 1.00 90.06 410 ILE A N 1
ATOM 3172 C CA . ILE A 1 410 ? 12.089 -3.141 -25.652 1.00 90.06 410 ILE A CA 1
ATOM 3173 C C . ILE A 1 410 ? 11.004 -2.659 -26.622 1.00 90.06 410 ILE A C 1
ATOM 3175 O O . ILE A 1 410 ? 11.298 -2.049 -27.654 1.00 90.06 410 ILE A O 1
ATOM 3179 N N . ASP A 1 411 ? 9.736 -2.892 -26.304 1.00 87.38 411 ASP A N 1
ATOM 3180 C CA . ASP A 1 411 ? 8.642 -2.309 -27.071 1.00 87.38 411 ASP A CA 1
ATOM 3181 C C . ASP A 1 411 ? 8.600 -0.783 -26.895 1.00 87.3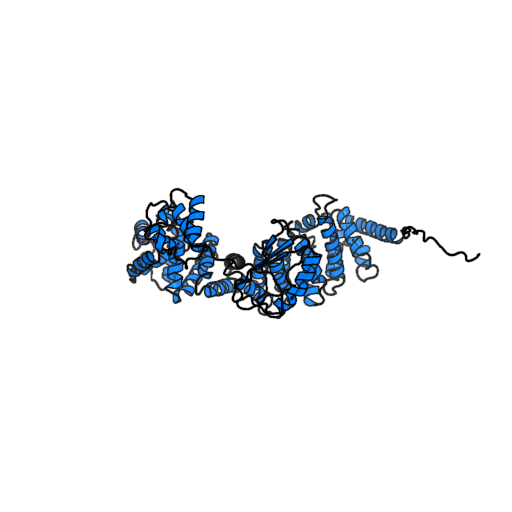8 411 ASP A C 1
ATOM 3183 O O . ASP A 1 411 ? 8.366 -0.068 -27.871 1.00 87.38 411 ASP A O 1
ATOM 3187 N N . TRP A 1 412 ? 8.952 -0.250 -25.715 1.00 91.06 412 TRP A N 1
ATOM 3188 C CA . TRP A 1 412 ? 9.126 1.198 -25.534 1.00 91.06 412 TRP A CA 1
ATOM 3189 C C . TRP A 1 412 ? 10.243 1.738 -26.424 1.00 91.06 412 TRP A C 1
ATOM 3191 O O . TRP A 1 412 ? 10.024 2.734 -27.107 1.00 91.06 412 TRP A O 1
ATOM 3201 N N . SER A 1 413 ? 11.395 1.059 -26.492 1.00 90.19 413 SER A N 1
ATOM 3202 C CA . SER A 1 413 ? 12.526 1.459 -27.350 1.00 90.19 413 SER A CA 1
ATOM 3203 C C . SER A 1 413 ? 12.258 1.307 -28.853 1.00 90.19 413 SER A C 1
ATOM 3205 O O . SER A 1 413 ? 13.064 1.744 -29.670 1.00 90.19 413 SER A O 1
ATOM 3207 N N . SER A 1 414 ? 11.112 0.737 -29.228 1.00 85.38 414 SER A N 1
ATOM 3208 C CA . SER A 1 414 ? 10.623 0.654 -30.609 1.00 85.38 414 SER A CA 1
ATOM 3209 C C . SER A 1 414 ? 9.430 1.591 -30.873 1.00 85.38 414 SER A C 1
ATOM 3211 O O . SER A 1 414 ? 8.810 1.512 -31.932 1.00 85.38 414 SER A O 1
ATOM 3213 N N . SER A 1 415 ? 9.075 2.461 -29.919 1.00 86.94 415 SER A N 1
ATOM 3214 C CA . SER A 1 415 ? 7.903 3.338 -30.007 1.00 86.94 415 SER A CA 1
ATOM 3215 C C . SER A 1 415 ? 8.036 4.409 -31.097 1.00 86.94 415 SER A C 1
ATOM 3217 O O . SER A 1 415 ? 9.112 4.970 -31.336 1.00 86.94 415 SER A O 1
ATOM 3219 N N . ALA A 1 416 ? 6.903 4.758 -31.715 1.00 84.12 416 ALA A N 1
ATOM 3220 C CA . ALA A 1 416 ? 6.803 5.900 -32.623 1.00 84.12 416 ALA A CA 1
ATOM 3221 C C . ALA A 1 416 ? 7.029 7.239 -31.891 1.00 84.12 416 ALA A C 1
ATOM 3223 O O . ALA A 1 416 ? 7.604 8.169 -32.459 1.00 84.12 416 ALA A O 1
ATOM 3224 N N . ASP A 1 417 ? 6.635 7.323 -30.616 1.00 87.94 417 ASP A N 1
ATOM 3225 C CA . ASP A 1 417 ? 6.888 8.489 -29.766 1.00 87.94 417 ASP A CA 1
ATOM 3226 C C . ASP A 1 417 ? 8.374 8.550 -29.382 1.00 87.94 417 ASP A C 1
ATOM 3228 O O . ASP A 1 417 ? 8.894 7.647 -28.724 1.00 87.94 417 ASP A O 1
ATOM 3232 N N . GLY A 1 418 ? 9.054 9.631 -29.779 1.00 88.81 418 GLY A N 1
ATOM 3233 C CA . GLY A 1 418 ? 10.484 9.816 -29.527 1.00 88.81 418 GLY A CA 1
ATOM 3234 C C . GLY A 1 418 ? 10.866 9.864 -28.049 1.00 88.81 418 GLY A C 1
ATOM 3235 O O . GLY A 1 418 ? 11.919 9.346 -27.689 1.00 88.81 418 GLY A O 1
ATOM 3236 N N . SER A 1 419 ? 10.005 10.406 -27.185 1.00 89.25 419 SER A N 1
ATOM 3237 C CA . SER A 1 419 ? 10.269 10.471 -25.742 1.00 89.25 419 SER A CA 1
ATOM 3238 C C . SER A 1 419 ? 10.233 9.082 -25.102 1.00 89.25 419 SER A C 1
ATOM 3240 O O . SER A 1 419 ? 11.137 8.711 -24.353 1.00 89.25 419 SER A O 1
ATOM 3242 N N . VAL A 1 420 ? 9.237 8.276 -25.479 1.00 89.75 420 VAL A N 1
ATOM 3243 C CA . VAL A 1 420 ? 9.084 6.885 -25.034 1.00 89.75 420 VAL A CA 1
ATOM 3244 C C . VAL A 1 420 ? 10.207 6.014 -25.586 1.00 89.75 420 VAL A C 1
ATOM 3246 O O . VAL A 1 420 ? 10.745 5.172 -24.867 1.00 89.75 420 VAL A O 1
ATOM 3249 N N . ARG A 1 421 ? 10.591 6.239 -26.846 1.00 93.19 421 ARG A N 1
ATOM 3250 C CA . ARG A 1 421 ? 11.680 5.514 -27.500 1.00 93.19 421 ARG A CA 1
ATOM 3251 C C . ARG A 1 421 ? 13.016 5.735 -26.800 1.00 93.19 421 ARG A C 1
ATOM 3253 O O . ARG A 1 421 ? 13.671 4.768 -26.409 1.00 93.19 421 ARG A O 1
ATOM 3260 N N . GLN A 1 422 ? 13.367 6.996 -26.556 1.00 92.19 422 GLN A N 1
ATOM 3261 C CA . GLN A 1 422 ? 14.569 7.363 -25.812 1.00 92.19 422 GLN A CA 1
ATOM 3262 C C . GLN A 1 422 ? 14.553 6.801 -24.385 1.00 92.19 422 GLN A C 1
ATOM 3264 O O . GLN A 1 422 ? 15.569 6.287 -23.909 1.00 92.19 422 GLN A O 1
ATOM 3269 N N . ALA A 1 423 ? 13.406 6.870 -23.708 1.00 91.44 423 ALA A N 1
ATOM 3270 C CA . ALA A 1 423 ? 13.226 6.316 -22.374 1.00 91.44 423 ALA A CA 1
ATOM 3271 C C . ALA A 1 423 ? 13.459 4.799 -22.341 1.00 91.44 423 ALA A C 1
ATOM 3273 O O . ALA A 1 423 ? 14.253 4.324 -21.530 1.00 91.44 423 ALA A O 1
ATOM 3274 N N . GLY A 1 424 ? 12.833 4.047 -23.250 1.00 92.81 424 GLY A N 1
ATOM 3275 C CA . GLY A 1 424 ? 13.011 2.598 -23.360 1.00 92.81 424 GLY A CA 1
ATOM 3276 C C . GLY A 1 424 ? 14.467 2.206 -23.602 1.00 92.81 424 GLY A C 1
ATOM 3277 O O . GLY A 1 424 ? 14.995 1.348 -22.899 1.00 92.81 424 GLY A O 1
ATOM 3278 N N . ALA A 1 425 ? 15.145 2.883 -24.535 1.00 93.19 425 ALA A N 1
ATOM 3279 C CA . ALA A 1 425 ? 16.563 2.651 -24.808 1.00 93.19 425 ALA A CA 1
ATOM 3280 C C . ALA A 1 425 ? 17.454 2.971 -23.592 1.00 93.19 425 ALA A C 1
ATOM 3282 O O . ALA A 1 425 ? 18.352 2.200 -23.264 1.00 93.19 425 ALA A O 1
ATOM 3283 N N . SER A 1 426 ? 17.174 4.065 -22.878 1.00 91.88 426 SER A N 1
ATOM 3284 C CA . SER A 1 426 ? 17.938 4.463 -21.687 1.00 91.88 426 SER A CA 1
ATOM 3285 C C . SER A 1 426 ? 17.770 3.477 -20.527 1.00 91.88 426 SER A C 1
ATOM 3287 O O . SER A 1 426 ? 18.753 3.109 -19.886 1.00 91.88 426 SER A O 1
ATOM 3289 N N . ILE A 1 427 ? 16.540 3.021 -20.263 1.00 92.25 427 ILE A N 1
ATOM 3290 C CA . ILE A 1 427 ? 16.270 2.020 -19.219 1.00 92.25 427 ILE A CA 1
ATOM 3291 C C . ILE A 1 427 ? 16.870 0.665 -19.599 1.00 92.25 427 ILE A C 1
ATOM 3293 O O . ILE A 1 427 ? 17.452 0.009 -18.740 1.00 92.25 427 ILE A O 1
ATOM 3297 N N . PHE A 1 428 ? 16.793 0.265 -20.872 1.00 93.12 428 PHE A N 1
ATOM 3298 C CA . PHE A 1 428 ? 17.466 -0.940 -21.354 1.00 93.12 428 PHE A CA 1
ATOM 3299 C C . PHE A 1 428 ? 18.971 -0.901 -21.053 1.00 93.12 428 PHE A C 1
ATOM 3301 O O . PHE A 1 428 ? 19.488 -1.849 -20.469 1.00 93.12 428 PHE A O 1
ATOM 3308 N N . LEU A 1 429 ? 19.655 0.207 -21.361 1.00 91.19 429 LEU A N 1
ATOM 3309 C CA . LEU A 1 429 ? 21.083 0.338 -21.061 1.00 91.19 429 LEU A CA 1
ATOM 3310 C C . LEU A 1 429 ? 21.379 0.221 -19.564 1.00 91.19 429 LEU A C 1
ATOM 3312 O O . LEU A 1 429 ? 22.315 -0.484 -19.193 1.00 91.19 429 LEU A O 1
ATOM 3316 N N . ALA A 1 430 ? 20.550 0.835 -18.716 1.00 89.44 430 ALA A N 1
ATOM 3317 C CA . ALA A 1 430 ? 20.688 0.757 -17.262 1.00 89.44 430 ALA A CA 1
ATOM 3318 C C . ALA A 1 430 ? 20.496 -0.666 -16.699 1.00 89.44 430 ALA A C 1
ATOM 3320 O O . ALA A 1 430 ? 21.078 -0.986 -15.663 1.00 89.44 430 ALA A O 1
ATOM 3321 N N . LEU A 1 431 ? 19.699 -1.511 -17.367 1.00 87.06 431 LEU A N 1
ATOM 3322 C CA . LEU A 1 431 ? 19.533 -2.934 -17.035 1.00 87.06 431 LEU A CA 1
ATOM 3323 C C . LEU A 1 431 ? 20.711 -3.798 -17.497 1.00 87.06 431 LEU A C 1
ATOM 3325 O O . LEU A 1 431 ? 20.926 -4.879 -16.957 1.00 87.06 431 LEU A O 1
ATOM 3329 N N . THR A 1 432 ? 21.442 -3.348 -18.517 1.00 85.94 432 THR A N 1
ATOM 3330 C CA . THR A 1 432 ? 22.594 -4.061 -19.088 1.00 85.94 432 THR A CA 1
ATOM 3331 C C . THR A 1 432 ? 23.945 -3.545 -18.588 1.00 85.94 432 THR A C 1
ATOM 3333 O O . THR A 1 432 ? 24.984 -3.900 -19.148 1.00 85.94 432 THR A O 1
ATOM 3336 N N . ASP A 1 433 ? 23.948 -2.685 -17.572 1.00 83.12 433 ASP A N 1
ATOM 3337 C CA . ASP A 1 433 ? 25.166 -2.128 -16.991 1.00 83.12 433 ASP A CA 1
ATOM 3338 C C . ASP A 1 433 ? 25.932 -3.198 -16.195 1.00 83.12 433 ASP A C 1
ATOM 3340 O O . ASP A 1 433 ? 25.369 -3.870 -15.336 1.00 83.12 433 ASP A O 1
ATOM 3344 N N . ILE A 1 434 ? 27.225 -3.351 -16.494 1.00 67.56 434 ILE A N 1
ATOM 3345 C CA . ILE A 1 434 ? 28.128 -4.345 -15.884 1.00 67.56 434 ILE A CA 1
ATOM 3346 C C . ILE A 1 434 ? 28.455 -4.060 -14.436 1.00 67.56 434 ILE A C 1
ATOM 3348 O O . ILE A 1 434 ? 28.828 -4.963 -13.698 1.00 67.56 434 ILE A O 1
ATOM 3352 N N . THR A 1 435 ? 28.295 -2.816 -14.013 1.00 64.94 435 THR A N 1
ATOM 3353 C CA . THR A 1 435 ? 28.529 -2.455 -12.619 1.00 64.94 435 THR A CA 1
ATOM 3354 C C . THR A 1 435 ? 27.487 -3.053 -11.665 1.00 64.94 435 THR A C 1
ATOM 3356 O O . THR A 1 435 ? 27.712 -3.062 -10.456 1.00 64.94 435 THR A O 1
ATOM 3359 N N . ASP A 1 436 ? 26.388 -3.601 -12.192 1.00 63.94 436 ASP A N 1
ATOM 3360 C CA . ASP A 1 436 ? 25.336 -4.266 -11.429 1.00 63.94 436 ASP A CA 1
ATOM 3361 C C . ASP A 1 436 ? 25.566 -5.792 -11.376 1.00 63.94 436 ASP A C 1
ATOM 3363 O O . ASP A 1 436 ? 25.152 -6.552 -12.260 1.00 63.94 436 ASP A O 1
ATOM 3367 N N . GLN A 1 437 ? 26.287 -6.226 -10.337 1.00 57.19 437 GLN A N 1
ATOM 3368 C CA . GLN A 1 437 ? 26.897 -7.561 -10.227 1.00 57.19 437 GLN A CA 1
ATOM 3369 C C . GLN A 1 437 ? 25.894 -8.729 -10.140 1.00 57.19 437 GLN A C 1
ATOM 3371 O O . GLN A 1 437 ? 26.250 -9.860 -10.471 1.00 57.19 437 GLN A O 1
ATOM 3376 N N . ASP A 1 438 ? 24.634 -8.481 -9.766 1.00 61.31 438 ASP A N 1
ATOM 3377 C CA . ASP A 1 438 ? 23.647 -9.546 -9.519 1.00 61.31 438 ASP A CA 1
ATOM 3378 C C . ASP A 1 438 ? 22.647 -9.746 -10.678 1.00 61.31 438 ASP A C 1
ATOM 3380 O O . ASP A 1 438 ? 22.111 -10.844 -10.893 1.00 61.31 438 ASP A O 1
ATOM 3384 N N . LEU A 1 439 ? 22.378 -8.698 -11.464 1.00 64.44 439 LEU A N 1
ATOM 3385 C CA . LEU A 1 439 ? 21.317 -8.718 -12.478 1.00 64.44 439 LEU A CA 1
ATOM 3386 C C . LEU A 1 439 ? 21.756 -9.321 -13.805 1.00 64.44 439 LEU A C 1
ATOM 3388 O O . LEU A 1 439 ? 20.990 -10.061 -14.423 1.00 64.44 439 LEU A O 1
ATOM 3392 N N . LEU A 1 440 ? 22.974 -9.035 -14.254 1.00 66.69 440 LEU A N 1
ATOM 3393 C CA . LEU A 1 440 ? 23.476 -9.536 -15.533 1.00 66.69 440 LEU A CA 1
ATOM 3394 C C . LEU A 1 440 ? 23.664 -11.054 -15.566 1.00 66.69 440 LEU A C 1
ATOM 3396 O O . LEU A 1 440 ? 23.205 -11.669 -16.533 1.00 66.69 440 LEU A O 1
ATOM 3400 N N . PRO A 1 441 ? 24.243 -11.698 -14.534 1.00 65.31 441 PRO A N 1
ATOM 3401 C CA . PRO A 1 441 ? 24.253 -13.153 -14.456 1.00 65.31 441 PRO A CA 1
ATOM 3402 C C . PRO A 1 441 ? 22.833 -13.720 -14.478 1.00 65.31 441 PRO A C 1
ATOM 3404 O O . PRO A 1 441 ? 22.581 -14.687 -15.183 1.00 65.31 441 PRO A O 1
ATOM 3407 N N . SER A 1 442 ? 21.878 -13.075 -13.802 1.00 64.81 442 SER A N 1
ATOM 3408 C CA . SER A 1 442 ? 20.471 -13.496 -13.774 1.00 64.81 442 SER A CA 1
ATOM 3409 C C . SER A 1 442 ? 19.762 -13.345 -15.128 1.00 64.81 442 SER A C 1
ATOM 3411 O O . SER A 1 442 ? 18.953 -14.190 -15.504 1.00 64.81 442 SER A O 1
ATOM 3413 N N . LEU A 1 443 ? 20.062 -12.291 -15.890 1.00 64.19 443 LEU A N 1
ATOM 3414 C CA . LEU A 1 443 ? 19.570 -12.087 -17.258 1.00 64.19 443 LEU A CA 1
ATOM 3415 C C . LEU A 1 443 ? 20.111 -13.136 -18.238 1.00 64.19 443 LEU A C 1
ATOM 3417 O O . LEU A 1 443 ? 19.465 -13.421 -19.248 1.00 64.19 443 LEU A O 1
ATOM 3421 N N . MET A 1 444 ? 21.283 -13.693 -17.930 1.00 64.75 444 MET A N 1
ATOM 3422 C CA . MET A 1 444 ? 22.025 -14.618 -18.784 1.00 64.75 444 MET A CA 1
ATOM 3423 C C . MET A 1 444 ? 21.974 -16.081 -18.335 1.00 64.75 444 MET A C 1
ATOM 3425 O O . MET A 1 444 ? 22.277 -16.968 -19.136 1.00 64.75 444 MET A O 1
ATOM 3429 N N . ALA A 1 445 ? 21.585 -16.352 -17.090 1.00 56.69 445 ALA A N 1
ATOM 3430 C CA . ALA A 1 445 ? 21.417 -17.691 -16.554 1.00 56.69 445 ALA A CA 1
ATOM 3431 C C . ALA A 1 445 ? 20.191 -18.347 -17.202 1.00 56.69 445 ALA A C 1
ATOM 3433 O O . ALA A 1 445 ? 19.046 -18.040 -16.870 1.00 56.69 445 ALA A O 1
ATOM 3434 N N . GLY A 1 446 ? 20.438 -19.249 -18.152 1.00 51.44 446 GLY A N 1
ATOM 3435 C CA . GLY A 1 446 ? 19.482 -20.293 -18.502 1.00 51.44 446 GLY A CA 1
ATOM 3436 C C . GLY A 1 446 ? 19.644 -21.433 -17.506 1.00 51.44 446 GLY A C 1
ATOM 3437 O O . GLY A 1 446 ? 20.756 -21.932 -17.341 1.00 51.44 446 GLY A O 1
ATOM 3438 N N . GLU A 1 447 ? 18.565 -21.854 -16.845 1.00 45.34 447 GLU A N 1
ATOM 3439 C CA . GLU A 1 447 ? 18.617 -23.007 -15.932 1.00 45.34 447 GLU A CA 1
ATOM 3440 C C . GLU A 1 447 ? 19.006 -24.300 -16.677 1.00 45.34 447 GLU A C 1
ATOM 3442 O O . GLU A 1 447 ? 19.528 -25.225 -16.063 1.00 45.34 447 GLU A O 1
ATOM 3447 N N . THR A 1 448 ? 18.867 -24.329 -18.011 1.00 47.16 448 THR A N 1
ATOM 3448 C CA . THR A 1 448 ? 19.503 -25.289 -18.931 1.00 47.16 448 THR A CA 1
ATOM 3449 C C . THR A 1 448 ? 19.642 -24.692 -20.352 1.00 47.16 448 THR A C 1
ATOM 3451 O O . THR A 1 448 ? 18.916 -23.756 -20.693 1.00 47.16 448 THR A O 1
ATOM 3454 N N . PRO A 1 449 ? 20.533 -25.221 -21.221 1.00 47.78 449 PRO A N 1
ATOM 3455 C CA . PRO A 1 449 ? 20.727 -24.747 -22.603 1.00 47.78 449 PRO A CA 1
ATOM 3456 C C . PRO A 1 449 ? 19.519 -24.930 -23.540 1.00 47.78 449 PRO A C 1
ATOM 3458 O O . PRO A 1 449 ? 19.523 -24.373 -24.634 1.00 47.78 449 PRO A O 1
ATOM 3461 N N . ASP A 1 450 ? 18.511 -25.703 -23.125 1.00 49.50 450 ASP A N 1
ATOM 3462 C CA . ASP A 1 450 ? 17.321 -26.059 -23.916 1.00 49.50 450 ASP A CA 1
ATOM 3463 C C . ASP A 1 450 ? 16.051 -25.320 -23.439 1.00 49.50 450 ASP A C 1
ATOM 3465 O O . ASP A 1 450 ? 14.925 -25.633 -23.826 1.00 49.50 450 ASP A O 1
ATOM 3469 N N . ASP A 1 451 ? 16.214 -24.312 -22.573 1.00 61.66 451 ASP A N 1
ATOM 3470 C CA . ASP A 1 451 ? 15.099 -23.519 -22.073 1.00 61.66 451 ASP A CA 1
ATOM 3471 C C . ASP A 1 451 ? 14.677 -22.438 -23.088 1.00 61.66 451 ASP A C 1
ATOM 3473 O O . ASP A 1 451 ? 15.398 -21.476 -23.390 1.00 61.66 451 ASP A O 1
ATOM 3477 N N . SER A 1 452 ? 13.452 -22.580 -23.597 1.00 62.28 452 SER A N 1
ATOM 3478 C CA . SER A 1 452 ? 12.787 -21.609 -24.473 1.00 62.28 452 SER A CA 1
ATOM 3479 C C . SER A 1 452 ? 12.805 -20.171 -23.924 1.00 62.28 452 SER A C 1
ATOM 3481 O O . SER A 1 452 ? 12.896 -19.219 -24.706 1.00 62.28 452 SER A O 1
ATOM 3483 N N . ALA A 1 453 ? 12.786 -19.994 -22.596 1.00 60.88 453 ALA A N 1
ATOM 3484 C CA . ALA A 1 453 ? 12.821 -18.680 -21.958 1.00 60.88 453 ALA A CA 1
ATOM 3485 C C . ALA A 1 453 ? 14.193 -17.996 -22.095 1.00 60.88 453 ALA A C 1
ATOM 3487 O O . ALA A 1 453 ? 14.253 -16.793 -22.365 1.00 60.88 453 ALA A O 1
ATOM 3488 N N . SER A 1 454 ? 15.289 -18.756 -21.997 1.00 65.88 454 SER A N 1
ATOM 3489 C CA . SER A 1 454 ? 16.658 -18.250 -22.189 1.00 65.88 454 SER A CA 1
ATOM 3490 C C . SER A 1 454 ? 16.895 -17.793 -23.633 1.00 65.88 454 SER A C 1
ATOM 3492 O O . SER A 1 454 ? 17.443 -16.713 -23.884 1.00 65.88 454 SER A O 1
ATOM 3494 N N . THR A 1 455 ? 16.391 -18.561 -24.604 1.00 73.88 455 THR A N 1
ATOM 3495 C CA . THR A 1 455 ? 16.455 -18.186 -26.026 1.00 73.88 455 THR A CA 1
ATOM 3496 C C . THR A 1 455 ? 15.699 -16.884 -26.295 1.00 73.88 455 THR A C 1
ATOM 3498 O O . THR A 1 455 ? 16.210 -15.995 -26.983 1.00 73.88 455 THR A O 1
ATOM 3501 N N . LEU A 1 456 ? 14.502 -16.734 -25.723 1.00 75.44 456 LEU A N 1
ATOM 3502 C CA . LEU A 1 456 ? 13.699 -15.526 -25.880 1.00 75.44 456 LEU A CA 1
ATOM 3503 C C . LEU A 1 456 ? 14.356 -14.309 -25.206 1.00 75.44 456 LEU A C 1
ATOM 3505 O O . LEU A 1 456 ? 14.425 -13.242 -25.815 1.00 75.44 456 LEU A O 1
ATOM 3509 N N . ALA A 1 457 ? 14.921 -14.466 -24.006 1.00 74.25 457 ALA A N 1
ATOM 3510 C CA . ALA A 1 457 ? 15.678 -13.407 -23.337 1.00 74.25 457 ALA A CA 1
ATOM 3511 C C . ALA A 1 457 ? 16.879 -12.937 -24.179 1.00 74.25 457 ALA A C 1
ATOM 3513 O O . ALA A 1 457 ? 17.090 -11.735 -24.345 1.00 74.25 457 ALA A O 1
ATOM 3514 N N . ARG A 1 458 ? 17.614 -13.866 -24.807 1.00 79.44 458 ARG A N 1
ATOM 3515 C CA . ARG A 1 458 ? 18.723 -13.537 -25.717 1.00 79.44 458 ARG A CA 1
ATOM 3516 C C . ARG A 1 458 ? 18.256 -12.737 -26.936 1.00 79.44 458 ARG A C 1
ATOM 3518 O O . ARG A 1 458 ? 18.903 -11.762 -27.316 1.00 79.44 458 ARG A O 1
ATOM 3525 N N . GLN A 1 459 ? 17.134 -13.120 -27.546 1.00 84.81 459 GLN A N 1
ATOM 3526 C CA . GLN A 1 459 ? 16.550 -12.380 -28.673 1.00 84.81 459 GLN A CA 1
ATOM 3527 C C . GLN A 1 459 ? 16.117 -10.968 -28.263 1.00 84.81 459 GLN A C 1
ATOM 3529 O O . GLN A 1 459 ? 16.365 -10.007 -28.996 1.00 84.81 459 GLN A O 1
ATOM 3534 N N . LEU A 1 460 ? 15.522 -10.838 -27.076 1.00 86.12 460 LEU A N 1
ATOM 3535 C CA . LEU A 1 460 ? 15.151 -9.557 -26.487 1.00 86.12 460 LEU A CA 1
ATOM 3536 C C . LEU A 1 460 ? 16.386 -8.670 -26.262 1.00 86.12 460 LEU A C 1
ATOM 3538 O O . LEU A 1 460 ? 16.384 -7.522 -26.701 1.00 86.12 460 LEU A O 1
ATOM 3542 N N . LEU A 1 461 ? 17.477 -9.201 -25.701 1.00 87.81 461 LEU A N 1
ATOM 3543 C CA . LEU A 1 461 ? 18.732 -8.454 -25.539 1.00 87.81 461 LEU A CA 1
ATOM 3544 C C . LEU A 1 461 ? 19.268 -7.929 -26.877 1.00 87.81 461 LEU A C 1
ATOM 3546 O O . LEU A 1 461 ? 19.603 -6.752 -26.984 1.00 87.81 461 LEU A O 1
ATOM 3550 N N . VAL A 1 462 ? 19.301 -8.766 -27.920 1.00 89.50 462 VAL A N 1
ATOM 3551 C CA . VAL A 1 462 ? 19.748 -8.338 -29.258 1.00 89.50 462 VAL A CA 1
ATOM 3552 C C . VAL A 1 462 ? 18.861 -7.217 -29.808 1.00 89.50 462 VAL A C 1
ATOM 3554 O O . VAL A 1 462 ? 19.375 -6.238 -30.352 1.00 89.50 462 VAL A O 1
ATOM 3557 N N . ARG A 1 463 ? 17.534 -7.333 -29.662 1.00 90.31 463 ARG A N 1
ATOM 3558 C CA . ARG A 1 463 ? 16.586 -6.301 -30.107 1.00 90.31 463 ARG A CA 1
ATOM 3559 C C . ARG A 1 463 ? 16.770 -4.995 -29.327 1.00 90.31 463 ARG A C 1
ATOM 3561 O O . ARG A 1 463 ? 16.796 -3.936 -29.947 1.00 90.31 463 ARG A O 1
ATOM 3568 N N . GLY A 1 464 ? 16.952 -5.071 -28.009 1.00 90.38 464 GLY A N 1
ATOM 3569 C CA . GLY A 1 464 ? 17.188 -3.915 -27.144 1.00 90.38 464 GLY A CA 1
ATOM 3570 C C . GLY A 1 464 ? 18.479 -3.171 -27.486 1.00 90.38 464 GLY A C 1
ATOM 3571 O O . GLY A 1 464 ? 18.448 -1.959 -27.683 1.00 90.38 464 GLY A O 1
ATOM 3572 N N . TRP A 1 465 ? 19.588 -3.894 -27.672 1.00 91.88 465 TRP A N 1
ATOM 3573 C CA . TRP A 1 465 ? 20.867 -3.302 -28.077 1.00 91.88 465 TRP A CA 1
ATOM 3574 C C . TRP A 1 465 ? 20.782 -2.608 -29.434 1.00 91.88 465 TRP A C 1
ATOM 3576 O O . TRP A 1 465 ? 21.267 -1.491 -29.588 1.00 91.88 465 TRP A O 1
ATOM 3586 N N . ARG A 1 466 ? 20.129 -3.236 -30.418 1.00 91.19 466 ARG A N 1
ATOM 3587 C CA . ARG A 1 466 ? 19.913 -2.614 -31.732 1.00 91.19 466 ARG A CA 1
ATOM 3588 C C . ARG A 1 466 ? 19.062 -1.350 -31.627 1.00 91.19 466 ARG A C 1
ATOM 3590 O O . ARG A 1 466 ? 19.409 -0.345 -32.234 1.00 91.19 466 ARG A O 1
ATOM 3597 N N . ALA A 1 467 ? 17.992 -1.374 -30.834 1.00 90.56 467 ALA A N 1
ATOM 3598 C CA . ALA A 1 467 ? 17.172 -0.188 -30.601 1.00 90.56 467 ALA A CA 1
ATOM 3599 C C . ALA A 1 467 ? 17.974 0.944 -29.930 1.00 90.56 467 ALA A C 1
ATOM 3601 O O . ALA A 1 467 ? 17.865 2.095 -30.344 1.00 90.56 467 ALA A O 1
ATOM 3602 N N . ALA A 1 468 ? 18.835 0.623 -28.958 1.00 91.81 468 ALA A N 1
ATOM 3603 C CA . ALA A 1 468 ? 19.700 1.602 -28.300 1.00 91.81 468 ALA A CA 1
ATOM 3604 C C . ALA A 1 468 ? 20.759 2.205 -29.243 1.00 91.81 468 ALA A C 1
ATOM 3606 O O . ALA A 1 468 ? 21.042 3.396 -29.148 1.00 91.81 468 ALA A O 1
ATOM 3607 N N . LEU A 1 469 ? 21.309 1.418 -30.176 1.00 90.25 469 LEU A N 1
ATOM 3608 C CA . LEU A 1 469 ? 22.242 1.908 -31.202 1.00 90.25 469 LEU A CA 1
ATOM 3609 C C . LEU A 1 469 ? 21.571 2.819 -32.240 1.00 90.25 469 LEU A C 1
ATOM 3611 O O . LEU A 1 469 ? 22.222 3.708 -32.780 1.00 90.25 469 LEU A O 1
ATOM 3615 N N . LEU A 1 470 ? 20.283 2.606 -32.523 1.00 89.12 470 LEU A N 1
ATOM 3616 C CA . LEU A 1 470 ? 19.516 3.435 -33.456 1.00 89.12 470 LEU A CA 1
ATOM 3617 C C . LEU A 1 470 ? 19.045 4.760 -32.842 1.00 89.12 470 LEU A C 1
ATOM 3619 O O . LEU A 1 470 ? 18.715 5.681 -33.586 1.00 89.12 470 LEU A O 1
ATOM 3623 N N . GLU A 1 471 ? 19.005 4.868 -31.513 1.00 91.38 471 GLU A N 1
ATOM 3624 C CA . GLU A 1 471 ? 18.553 6.070 -30.815 1.00 91.38 471 GLU A CA 1
ATOM 3625 C C . GLU A 1 471 ? 19.730 7.041 -30.570 1.00 91.38 471 GLU A C 1
ATOM 3627 O O . GLU A 1 471 ? 20.597 6.765 -29.732 1.00 91.38 471 GLU A O 1
ATOM 3632 N N . PRO A 1 472 ? 19.779 8.209 -31.249 1.00 88.12 472 PRO A N 1
ATOM 3633 C CA . PRO A 1 472 ? 20.965 9.072 -31.259 1.00 88.12 472 PRO A CA 1
ATOM 3634 C C . PRO A 1 472 ? 21.407 9.555 -29.876 1.00 88.12 472 PRO A C 1
ATOM 3636 O O . PRO A 1 472 ? 22.598 9.724 -29.630 1.00 88.12 472 PRO A O 1
ATOM 3639 N N . ALA A 1 473 ? 20.455 9.761 -28.962 1.00 87.81 473 ALA A N 1
ATOM 3640 C CA . ALA A 1 473 ? 20.738 10.247 -27.615 1.00 87.81 473 ALA A CA 1
ATOM 3641 C C . ALA A 1 473 ? 21.472 9.223 -26.726 1.00 87.81 473 ALA A C 1
ATOM 3643 O O . ALA A 1 473 ? 22.018 9.608 -25.694 1.00 87.81 473 ALA A O 1
ATOM 3644 N N . VAL A 1 474 ? 21.470 7.936 -27.095 1.00 90.12 474 VAL A N 1
ATOM 3645 C CA . VAL A 1 474 ? 22.008 6.836 -26.272 1.00 90.12 474 VAL A CA 1
ATOM 3646 C C . VAL A 1 474 ? 22.986 5.922 -27.015 1.00 90.12 474 VAL A C 1
ATOM 3648 O O . VAL A 1 474 ? 23.659 5.125 -26.366 1.00 90.12 474 VAL A O 1
ATOM 3651 N N . ALA A 1 475 ? 23.150 6.070 -28.332 1.00 89.88 475 ALA A N 1
ATOM 3652 C CA . ALA A 1 475 ? 24.010 5.214 -29.152 1.00 89.88 475 ALA A CA 1
ATOM 3653 C C . ALA A 1 475 ? 25.477 5.134 -28.671 1.00 89.88 475 ALA A C 1
ATOM 3655 O O . ALA A 1 475 ? 26.040 4.043 -28.582 1.00 89.88 475 ALA A O 1
ATOM 3656 N N . GLU A 1 476 ? 26.098 6.260 -28.301 1.00 89.62 476 GLU A N 1
ATOM 3657 C CA . GLU A 1 476 ? 27.481 6.281 -27.780 1.00 89.62 476 GLU A CA 1
ATOM 3658 C C . GLU A 1 476 ? 27.602 5.577 -26.418 1.00 89.62 476 GLU A C 1
ATOM 3660 O O . GLU A 1 476 ? 28.554 4.828 -26.171 1.00 89.62 476 GLU A O 1
ATOM 3665 N N . ALA A 1 477 ? 26.609 5.759 -25.540 1.00 90.12 477 ALA A N 1
ATOM 3666 C CA . ALA A 1 477 ? 26.546 5.040 -24.270 1.00 90.12 477 ALA A CA 1
ATOM 3667 C C . ALA A 1 477 ? 26.373 3.532 -24.512 1.00 90.12 477 ALA A C 1
ATOM 3669 O O . ALA A 1 477 ? 27.071 2.733 -23.895 1.00 90.12 477 ALA A O 1
ATOM 3670 N N . ALA A 1 478 ? 25.538 3.143 -25.482 1.00 90.81 478 ALA A N 1
ATOM 3671 C CA . ALA A 1 478 ? 25.339 1.748 -25.859 1.00 90.81 478 ALA A CA 1
ATOM 3672 C C . ALA A 1 478 ? 26.632 1.085 -26.362 1.00 90.81 478 ALA A C 1
ATOM 3674 O O . ALA A 1 478 ? 26.971 -0.019 -25.936 1.00 90.81 478 ALA A O 1
ATOM 3675 N N . LEU A 1 479 ? 27.395 1.766 -27.224 1.00 89.44 479 LEU A N 1
ATOM 3676 C CA . LEU A 1 479 ? 28.696 1.278 -27.693 1.00 89.44 479 LEU A CA 1
ATOM 3677 C C . LEU A 1 479 ? 29.707 1.141 -26.550 1.00 89.44 479 LEU A C 1
ATOM 3679 O O . LEU A 1 479 ? 30.463 0.170 -26.513 1.00 89.44 479 LEU A O 1
ATOM 3683 N N . THR A 1 480 ? 29.703 2.085 -25.608 1.00 89.56 480 THR A N 1
ATOM 3684 C CA . THR A 1 480 ? 30.571 2.047 -24.424 1.00 89.56 480 THR A CA 1
ATOM 3685 C C . THR A 1 480 ? 30.228 0.857 -23.528 1.00 89.56 480 THR A C 1
ATOM 3687 O O . THR A 1 480 ? 31.122 0.109 -23.130 1.00 89.56 480 THR A O 1
ATOM 3690 N N . SER A 1 481 ? 28.941 0.613 -23.273 1.00 89.94 481 SER A N 1
ATOM 3691 C CA . SER A 1 481 ? 28.488 -0.542 -22.495 1.00 89.94 481 SER A CA 1
ATOM 3692 C C . SER A 1 481 ? 28.798 -1.870 -23.201 1.00 89.94 481 SER A C 1
ATOM 3694 O O . SER A 1 481 ? 29.299 -2.789 -22.558 1.00 89.94 481 SER A O 1
ATOM 3696 N N . LEU A 1 482 ? 28.618 -1.976 -24.525 1.00 89.75 482 LEU A N 1
ATOM 3697 C CA . LEU A 1 482 ? 29.034 -3.164 -25.291 1.00 89.75 482 LEU A CA 1
ATOM 3698 C C . LEU A 1 482 ? 30.552 -3.397 -25.242 1.00 89.75 482 LEU A C 1
ATOM 3700 O O . LEU A 1 482 ? 31.001 -4.544 -25.206 1.00 89.75 482 LEU A O 1
ATOM 3704 N N . ALA A 1 483 ? 31.356 -2.332 -25.233 1.00 89.25 483 ALA A N 1
ATOM 3705 C CA . ALA A 1 483 ? 32.801 -2.456 -25.065 1.00 89.25 483 ALA A CA 1
ATOM 3706 C C . ALA A 1 483 ? 33.143 -3.017 -23.678 1.00 89.25 483 ALA A C 1
ATOM 3708 O O . ALA A 1 483 ? 33.930 -3.958 -23.592 1.00 89.25 483 ALA A O 1
ATOM 3709 N N . ALA A 1 484 ? 32.485 -2.523 -22.623 1.00 88.62 484 ALA A N 1
ATOM 3710 C CA . ALA A 1 484 ? 32.630 -3.059 -21.272 1.00 88.62 484 ALA A CA 1
ATOM 3711 C C . ALA A 1 484 ? 32.231 -4.546 -21.190 1.00 88.62 484 ALA A C 1
ATOM 3713 O O . ALA A 1 484 ? 32.913 -5.320 -20.522 1.00 88.62 484 ALA A O 1
ATOM 3714 N N . TRP A 1 485 ? 31.196 -4.979 -21.925 1.00 89.00 485 TRP A N 1
ATOM 3715 C CA . TRP A 1 485 ? 30.814 -6.397 -22.040 1.00 89.00 485 TRP A CA 1
ATOM 3716 C C . TRP A 1 485 ? 31.914 -7.263 -22.628 1.00 89.00 485 TRP A C 1
ATOM 3718 O O . TRP A 1 485 ? 32.191 -8.349 -22.118 1.00 89.00 485 TRP A O 1
ATOM 3728 N N . LEU A 1 486 ? 32.574 -6.782 -23.677 1.00 88.75 486 LEU A N 1
ATOM 3729 C CA . LEU A 1 486 ? 33.705 -7.497 -24.254 1.00 88.75 486 LEU A CA 1
ATOM 3730 C C . LEU A 1 486 ? 34.892 -7.536 -23.287 1.00 88.75 486 LEU A C 1
ATOM 3732 O O . LEU A 1 486 ? 35.560 -8.563 -23.211 1.00 88.75 486 LEU A O 1
ATOM 3736 N N . ASP A 1 487 ? 35.135 -6.462 -22.538 1.00 88.25 487 ASP A N 1
ATOM 37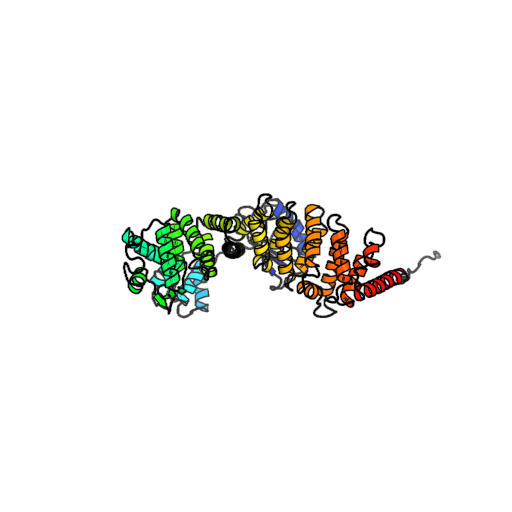37 C CA . ASP A 1 487 ? 36.286 -6.338 -21.640 1.00 88.25 487 ASP A CA 1
ATOM 3738 C C . ASP A 1 487 ? 36.102 -7.030 -20.265 1.00 88.25 487 ASP A C 1
ATOM 3740 O O . ASP A 1 487 ? 37.106 -7.286 -19.596 1.00 88.25 487 ASP A O 1
ATOM 3744 N N . SER A 1 488 ? 34.868 -7.370 -19.861 1.00 85.88 488 SER A N 1
ATOM 3745 C CA . SER A 1 488 ? 34.539 -7.945 -18.542 1.00 85.88 488 SER A CA 1
ATOM 3746 C C . SER A 1 488 ? 34.822 -9.446 -18.418 1.00 85.88 488 SER A C 1
ATOM 3748 O O . SER A 1 488 ? 34.383 -10.250 -19.240 1.00 85.88 488 SER A O 1
ATOM 3750 N N . SER A 1 489 ? 35.489 -9.852 -17.336 1.00 83.56 489 SER A N 1
ATOM 3751 C CA . SER A 1 489 ? 35.726 -11.262 -16.993 1.00 83.56 489 SER A CA 1
ATOM 3752 C C . SER A 1 489 ? 34.522 -11.970 -16.365 1.00 83.56 489 SER A C 1
ATOM 3754 O O . SER A 1 489 ? 34.533 -13.192 -16.272 1.00 83.56 489 SER A O 1
ATOM 3756 N N . GLU A 1 490 ? 33.503 -11.230 -15.922 1.00 80.38 490 GLU A N 1
ATOM 3757 C CA . GLU A 1 490 ? 32.334 -11.792 -15.226 1.00 80.38 490 GLU A CA 1
ATOM 3758 C C . GLU A 1 490 ? 31.345 -12.471 -16.184 1.00 80.38 490 GLU A C 1
ATOM 3760 O O . GLU A 1 490 ? 30.568 -13.337 -15.786 1.00 80.38 490 GLU A O 1
ATOM 3765 N N . LEU A 1 491 ? 31.384 -12.106 -17.467 1.00 80.19 491 LEU A N 1
ATOM 3766 C CA . LEU A 1 491 ? 30.487 -12.649 -18.479 1.00 80.19 491 LEU A CA 1
ATOM 3767 C C . LEU A 1 491 ? 31.185 -13.764 -19.277 1.00 80.19 491 LEU A C 1
ATOM 3769 O O . LEU A 1 491 ? 32.279 -13.525 -19.785 1.00 80.19 491 LEU A O 1
ATOM 3773 N N . PRO A 1 492 ? 30.587 -14.957 -19.458 1.00 82.62 492 PRO A N 1
ATOM 3774 C CA . PRO A 1 492 ? 31.203 -16.043 -20.223 1.00 82.62 492 PRO A CA 1
ATOM 3775 C C . PRO A 1 492 ? 31.181 -15.805 -21.744 1.00 82.62 492 PRO A C 1
ATOM 3777 O O . PRO A 1 492 ? 30.242 -15.219 -22.294 1.00 82.62 492 PRO A O 1
ATOM 3780 N N . ASP A 1 493 ? 32.203 -16.314 -22.443 1.00 83.81 493 ASP A N 1
ATOM 3781 C CA . ASP A 1 493 ? 32.371 -16.169 -23.901 1.00 83.81 493 ASP A CA 1
ATOM 3782 C C . ASP A 1 493 ? 31.155 -16.694 -24.688 1.00 83.81 493 ASP A C 1
ATOM 3784 O O . ASP A 1 493 ? 30.704 -16.030 -25.625 1.00 83.81 493 ASP A O 1
ATOM 3788 N N . ASP A 1 494 ? 30.579 -17.825 -24.261 1.00 80.69 494 ASP A N 1
ATOM 3789 C CA . ASP A 1 494 ? 29.428 -18.499 -24.897 1.00 80.69 494 ASP A CA 1
ATOM 3790 C C . ASP A 1 494 ? 28.128 -17.679 -24.860 1.00 80.69 494 ASP A C 1
ATOM 3792 O O . ASP A 1 494 ? 27.139 -17.993 -25.531 1.00 80.69 494 ASP A O 1
ATOM 3796 N N . THR A 1 495 ? 28.136 -16.598 -24.088 1.00 78.00 495 THR A N 1
ATOM 3797 C CA . THR A 1 495 ? 26.998 -15.715 -23.868 1.00 78.00 495 THR A CA 1
ATOM 3798 C C . THR A 1 495 ? 27.240 -14.348 -24.503 1.00 78.00 495 THR A C 1
ATOM 3800 O O . THR A 1 495 ? 26.388 -13.856 -25.247 1.00 78.00 495 THR A O 1
ATOM 3803 N N . VAL A 1 496 ? 28.413 -13.746 -24.273 1.00 84.81 496 VAL A N 1
ATOM 3804 C CA . VAL A 1 496 ? 28.746 -12.411 -24.801 1.00 84.81 496 VAL A CA 1
ATOM 3805 C C . VAL A 1 496 ? 28.920 -12.438 -26.315 1.00 84.81 496 VAL A C 1
ATOM 3807 O O . VAL A 1 496 ? 28.322 -11.618 -27.013 1.00 84.81 496 VAL A O 1
ATOM 3810 N N . LEU A 1 497 ? 29.714 -13.377 -26.842 1.00 86.94 497 LEU A N 1
ATOM 3811 C CA . LEU A 1 497 ? 30.070 -13.379 -28.263 1.00 86.94 497 LEU A CA 1
ATOM 3812 C C . LEU A 1 497 ? 28.841 -13.554 -29.172 1.00 86.94 497 LEU A C 1
ATOM 3814 O O . LEU A 1 497 ? 28.696 -12.746 -30.092 1.00 86.94 497 LEU A O 1
ATOM 3818 N N . PRO A 1 498 ? 27.900 -14.493 -28.920 1.00 86.25 498 PRO A N 1
ATOM 3819 C CA . PRO A 1 498 ? 26.717 -14.633 -29.769 1.00 86.25 498 PRO A CA 1
ATOM 3820 C C . PRO A 1 498 ? 25.804 -13.404 -29.752 1.00 86.25 498 PRO A C 1
ATOM 3822 O O . PRO A 1 498 ? 25.264 -13.034 -30.796 1.00 86.25 498 PRO A O 1
ATOM 3825 N N . VAL A 1 499 ? 25.635 -12.758 -28.590 1.00 86.19 499 VAL A N 1
ATOM 3826 C CA . VAL A 1 499 ? 24.806 -11.549 -28.467 1.00 86.19 499 VAL A CA 1
ATOM 3827 C C . VAL A 1 499 ? 25.446 -10.396 -29.231 1.00 86.19 499 VAL A C 1
ATOM 3829 O O . VAL A 1 499 ? 24.798 -9.818 -30.102 1.00 86.19 499 VAL A O 1
ATOM 3832 N N . VAL A 1 500 ? 26.723 -10.096 -28.979 1.00 88.75 500 VAL A N 1
ATOM 3833 C CA . VAL A 1 500 ? 27.422 -8.982 -29.638 1.00 88.75 500 VAL A CA 1
ATOM 3834 C C . VAL A 1 500 ? 27.519 -9.211 -31.152 1.00 88.75 500 VAL A C 1
ATOM 3836 O O . VAL A 1 500 ? 27.250 -8.292 -31.929 1.00 88.75 500 VAL A O 1
ATOM 3839 N N . ALA A 1 501 ? 27.807 -10.441 -31.593 1.00 89.00 501 ALA A N 1
ATOM 3840 C CA . ALA A 1 501 ? 27.822 -10.798 -33.012 1.00 89.00 501 ALA A CA 1
ATOM 3841 C C . ALA A 1 501 ? 26.459 -10.558 -33.670 1.00 89.00 501 ALA A C 1
ATOM 3843 O O . ALA A 1 501 ? 26.384 -9.979 -34.756 1.00 89.00 501 ALA A O 1
ATOM 3844 N N . ALA A 1 502 ? 25.370 -10.968 -33.012 1.00 87.88 502 ALA A N 1
ATOM 3845 C CA . ALA A 1 502 ? 24.020 -10.747 -33.513 1.00 87.88 502 ALA A CA 1
ATOM 3846 C C . ALA A 1 502 ? 23.652 -9.255 -33.546 1.00 87.88 502 ALA A C 1
ATOM 3848 O O . ALA A 1 502 ? 23.043 -8.811 -34.518 1.00 87.88 502 ALA A O 1
ATOM 3849 N N . VAL A 1 503 ? 24.045 -8.463 -32.545 1.00 88.94 503 VAL A N 1
ATOM 3850 C CA . VAL A 1 503 ? 23.794 -7.011 -32.501 1.00 88.94 503 VAL A CA 1
ATOM 3851 C C . VAL A 1 503 ? 24.478 -6.297 -33.666 1.00 88.94 503 VAL A C 1
ATOM 3853 O O . VAL A 1 503 ? 23.814 -5.582 -34.418 1.00 88.94 503 VAL A O 1
ATOM 3856 N N . ILE A 1 504 ? 25.777 -6.543 -33.855 1.00 87.50 504 ILE A N 1
ATOM 3857 C CA . ILE A 1 504 ? 26.602 -5.873 -34.871 1.00 87.50 504 ILE A CA 1
ATOM 3858 C C . ILE A 1 504 ? 26.236 -6.324 -36.291 1.00 87.50 504 ILE A C 1
ATOM 3860 O O . ILE A 1 504 ? 26.395 -5.563 -37.250 1.00 87.50 504 ILE A O 1
ATOM 3864 N N . ARG A 1 505 ? 25.694 -7.538 -36.456 1.00 83.50 505 ARG A N 1
ATOM 3865 C CA . ARG A 1 505 ? 25.205 -8.024 -37.752 1.00 83.50 505 ARG A CA 1
ATOM 3866 C C . ARG A 1 505 ? 24.133 -7.069 -38.298 1.00 83.50 505 ARG A C 1
ATOM 3868 O O . ARG A 1 505 ? 23.090 -6.877 -37.677 1.00 83.50 505 ARG A O 1
ATOM 3875 N N . GLY A 1 506 ? 24.407 -6.476 -39.462 1.00 72.44 506 GLY A N 1
ATOM 3876 C CA . GLY A 1 506 ? 23.558 -5.460 -40.103 1.00 72.44 506 GLY A CA 1
ATOM 3877 C C . GLY A 1 506 ? 23.909 -4.001 -39.773 1.00 72.44 506 GLY A C 1
ATOM 3878 O O . GLY A 1 506 ? 23.363 -3.106 -40.404 1.00 72.44 506 GLY A O 1
ATOM 3879 N N . HIS A 1 507 ? 24.847 -3.758 -38.850 1.00 75.56 507 HIS A N 1
ATOM 3880 C CA . HIS A 1 507 ? 25.343 -2.423 -38.467 1.00 75.56 507 HIS A CA 1
ATOM 3881 C C . HIS A 1 507 ? 26.827 -2.224 -38.846 1.00 75.56 507 HIS A C 1
ATOM 3883 O O . HIS A 1 507 ? 27.456 -1.234 -38.469 1.00 75.56 507 HIS A O 1
ATOM 3889 N N . LEU A 1 508 ? 27.396 -3.168 -39.608 1.00 71.38 508 LEU A N 1
ATOM 3890 C CA . LEU A 1 508 ? 28.753 -3.104 -40.150 1.00 71.38 508 LEU A CA 1
ATOM 3891 C C . LEU A 1 508 ? 28.856 -1.914 -41.117 1.00 71.38 508 LEU A C 1
ATOM 3893 O O . LEU A 1 508 ? 28.312 -1.957 -42.215 1.00 71.38 508 LEU A O 1
ATOM 3897 N N . GLY A 1 509 ? 29.518 -0.841 -40.681 1.00 68.12 509 GLY A N 1
ATOM 3898 C CA . GLY A 1 509 ? 29.665 0.410 -41.438 1.00 68.12 509 GLY A CA 1
ATOM 3899 C C . GLY A 1 509 ? 29.134 1.653 -40.721 1.00 68.12 509 GLY A C 1
ATOM 3900 O O . GLY A 1 509 ? 29.445 2.767 -41.136 1.00 68.12 509 GLY A O 1
ATOM 3901 N N . GLN A 1 510 ? 28.391 1.497 -39.621 1.00 73.56 510 GLN A N 1
ATOM 3902 C CA . GLN A 1 510 ? 28.011 2.634 -38.782 1.00 73.56 510 GLN A CA 1
ATOM 3903 C C . GLN A 1 510 ? 29.219 3.178 -38.005 1.00 73.56 510 GLN A C 1
ATOM 3905 O O . GLN A 1 510 ? 30.084 2.419 -37.545 1.00 73.56 510 GLN A O 1
ATOM 3910 N N . GLN A 1 511 ? 29.278 4.505 -37.849 1.00 66.94 511 GLN A N 1
ATOM 3911 C CA . GLN A 1 511 ? 30.294 5.149 -37.016 1.00 66.94 511 GLN A CA 1
ATOM 3912 C C . GLN A 1 511 ? 30.205 4.604 -35.580 1.00 66.94 511 GLN A C 1
ATOM 3914 O O . GLN A 1 511 ? 29.120 4.436 -35.037 1.00 66.94 511 GLN A O 1
ATOM 3919 N N . GLY A 1 512 ? 31.353 4.258 -34.991 1.00 75.12 512 GLY A N 1
ATOM 3920 C CA . GLY A 1 512 ? 31.441 3.705 -33.633 1.00 75.12 512 GLY A CA 1
ATOM 3921 C C . GLY A 1 512 ? 31.537 2.174 -33.552 1.00 75.12 512 GLY A C 1
ATOM 3922 O O . GLY A 1 512 ? 32.328 1.671 -32.757 1.00 75.12 512 GLY A O 1
ATOM 3923 N N . VAL A 1 513 ? 30.882 1.417 -34.442 1.00 81.62 513 VAL A N 1
ATOM 3924 C CA . VAL A 1 513 ? 31.000 -0.061 -34.475 1.00 81.62 513 VAL A CA 1
ATOM 3925 C C . VAL A 1 513 ? 32.428 -0.503 -34.817 1.00 81.62 513 VAL A C 1
ATOM 3927 O O . VAL A 1 513 ? 32.957 -1.437 -34.219 1.00 81.62 513 VAL A O 1
ATOM 3930 N N . ALA A 1 514 ? 33.103 0.215 -35.719 1.00 81.69 514 ALA A N 1
ATOM 3931 C CA . ALA A 1 514 ? 34.516 -0.030 -36.013 1.00 81.69 514 ALA A CA 1
ATOM 3932 C C . ALA A 1 514 ? 35.410 0.187 -34.777 1.00 81.69 514 ALA A C 1
ATOM 3934 O O . ALA A 1 514 ? 36.316 -0.602 -34.527 1.00 81.69 514 ALA A O 1
ATOM 3935 N N . ARG A 1 515 ? 35.120 1.212 -33.958 1.00 83.06 515 ARG A N 1
ATOM 3936 C CA . ARG A 1 515 ? 35.845 1.466 -32.699 1.00 83.06 515 ARG A CA 1
ATOM 3937 C C . ARG A 1 515 ? 35.595 0.354 -31.680 1.00 83.06 515 ARG A C 1
ATOM 3939 O O . ARG A 1 515 ? 36.529 -0.060 -31.003 1.00 83.06 515 ARG A O 1
ATOM 3946 N N . LEU A 1 516 ? 34.367 -0.165 -31.609 1.00 86.19 516 LEU A N 1
ATOM 3947 C CA . LEU A 1 516 ? 34.025 -1.305 -30.757 1.00 86.19 516 LEU A CA 1
ATOM 3948 C C . LEU A 1 516 ? 34.824 -2.564 -31.136 1.00 86.19 516 LEU A C 1
ATOM 3950 O O . LEU A 1 516 ? 35.346 -3.233 -30.244 1.00 86.19 516 LEU A O 1
ATOM 3954 N N . LEU A 1 517 ? 34.947 -2.860 -32.437 1.00 85.19 517 LEU A N 1
ATOM 3955 C CA . LEU A 1 517 ? 35.666 -4.032 -32.956 1.00 85.19 517 LEU A CA 1
ATOM 3956 C C . LEU A 1 517 ? 37.191 -3.911 -32.836 1.00 85.19 517 LEU A C 1
ATOM 3958 O O . LEU A 1 517 ? 37.847 -4.892 -32.507 1.00 85.19 517 LEU A O 1
ATOM 3962 N N . VAL A 1 518 ? 37.759 -2.725 -33.072 1.00 83.50 518 VAL A N 1
ATOM 3963 C CA . VAL A 1 518 ? 39.210 -2.490 -32.936 1.00 83.50 518 VAL A CA 1
ATOM 3964 C C . VAL A 1 518 ? 39.631 -2.434 -31.462 1.00 83.50 518 VAL A C 1
ATOM 3966 O O . VAL A 1 518 ? 40.738 -2.842 -31.115 1.00 83.50 518 VAL A O 1
ATOM 3969 N N . GLY A 1 519 ? 38.738 -1.981 -30.580 1.00 78.12 519 GLY A N 1
ATOM 3970 C CA . GLY A 1 519 ? 39.053 -1.724 -29.180 1.00 78.12 519 GLY A CA 1
ATOM 3971 C C . GLY A 1 519 ? 39.761 -0.383 -28.980 1.00 78.12 519 GLY A C 1
ATOM 3972 O O . GLY A 1 519 ? 39.958 0.400 -29.911 1.00 78.12 519 GLY A O 1
ATOM 3973 N N . SER A 1 520 ? 40.116 -0.095 -27.731 1.00 79.81 520 SER A N 1
ATOM 3974 C CA . SER A 1 520 ? 40.848 1.118 -27.348 1.00 79.81 520 SER A CA 1
ATOM 3975 C C . SER A 1 520 ? 42.153 0.756 -26.641 1.00 79.81 520 SER A C 1
ATOM 3977 O O . SER A 1 520 ? 42.369 -0.401 -26.278 1.00 79.81 520 SER A O 1
ATOM 3979 N N . SER A 1 521 ? 43.010 1.746 -26.380 1.00 76.75 521 SER A N 1
ATOM 3980 C CA . SER A 1 521 ? 44.224 1.557 -25.568 1.00 76.75 521 SER A CA 1
ATOM 3981 C C . SER A 1 521 ? 43.941 0.978 -24.177 1.00 76.75 521 SER A C 1
ATOM 3983 O O . SER A 1 521 ? 44.829 0.384 -23.576 1.00 76.75 521 SER A O 1
ATOM 3985 N N . ASN A 1 522 ? 42.708 1.125 -23.684 1.00 80.50 522 ASN A N 1
ATOM 3986 C CA . ASN A 1 522 ? 42.285 0.680 -22.359 1.00 80.50 522 ASN A CA 1
ATOM 3987 C C . ASN A 1 522 ? 41.621 -0.712 -22.377 1.00 80.50 522 ASN A C 1
ATOM 3989 O O . ASN A 1 522 ? 41.156 -1.171 -21.338 1.00 80.50 522 ASN A O 1
ATOM 3993 N N . SER A 1 523 ? 41.541 -1.383 -23.533 1.00 85.81 523 SER A N 1
ATOM 3994 C CA . SER A 1 523 ? 40.919 -2.708 -23.641 1.00 85.81 523 SER A CA 1
ATOM 3995 C C . SER A 1 523 ? 41.762 -3.799 -22.973 1.00 85.81 523 SER A C 1
ATOM 3997 O O . SER A 1 523 ? 42.984 -3.886 -23.169 1.00 85.81 523 SER A O 1
ATOM 3999 N N . THR A 1 524 ? 41.093 -4.672 -22.218 1.00 88.44 524 THR A N 1
ATOM 4000 C CA . THR A 1 524 ? 41.733 -5.780 -21.495 1.00 88.44 524 THR A CA 1
ATOM 4001 C C . THR A 1 524 ? 42.289 -6.818 -22.476 1.00 88.44 524 THR A C 1
ATOM 4003 O O . THR A 1 524 ? 41.890 -6.871 -23.642 1.00 88.44 524 THR A O 1
ATOM 4006 N N . GLU A 1 525 ? 43.233 -7.660 -22.042 1.00 88.12 525 GLU A N 1
ATOM 4007 C CA . GLU A 1 525 ? 43.748 -8.748 -22.894 1.00 88.12 525 GLU A CA 1
ATOM 4008 C C . GLU A 1 525 ? 42.635 -9.719 -23.309 1.00 88.12 525 GLU A C 1
ATOM 4010 O O . GLU A 1 525 ? 42.538 -10.088 -24.481 1.00 88.12 525 GLU A O 1
ATOM 4015 N N . LEU A 1 526 ? 41.734 -10.045 -22.373 1.00 88.75 526 LEU A N 1
ATOM 4016 C CA . LEU A 1 526 ? 40.528 -10.830 -22.635 1.00 88.75 526 LEU A CA 1
ATOM 4017 C C . LEU A 1 526 ? 39.635 -10.155 -23.684 1.00 88.75 526 LEU A C 1
ATOM 4019 O O . LEU A 1 526 ? 39.221 -10.791 -24.655 1.00 88.75 526 LEU A O 1
ATOM 4023 N N . GLY A 1 527 ? 39.372 -8.857 -23.529 1.00 88.06 527 GLY A N 1
ATOM 4024 C CA . GLY A 1 527 ? 38.555 -8.110 -24.474 1.00 88.06 527 GLY A CA 1
ATOM 4025 C C . GLY A 1 527 ? 39.184 -7.992 -25.860 1.00 88.06 527 GLY A C 1
ATOM 4026 O O . GLY A 1 527 ? 38.461 -8.002 -26.858 1.00 88.06 527 GLY A O 1
ATOM 4027 N N . ARG A 1 528 ? 40.518 -7.921 -25.963 1.00 89.56 528 ARG A N 1
ATOM 4028 C CA . ARG A 1 528 ? 41.235 -7.997 -27.249 1.00 89.56 528 ARG A CA 1
ATOM 4029 C C . ARG A 1 528 ? 41.054 -9.367 -27.907 1.00 89.56 528 ARG A C 1
ATOM 4031 O O . ARG A 1 528 ? 40.706 -9.430 -29.085 1.00 89.56 528 ARG A O 1
ATOM 4038 N N . ALA A 1 529 ? 41.196 -10.454 -27.146 1.00 89.44 529 ALA A N 1
ATOM 4039 C CA . ALA A 1 529 ? 40.975 -11.810 -27.649 1.00 89.44 529 ALA A CA 1
ATOM 4040 C C . ALA A 1 529 ? 39.526 -12.029 -28.129 1.00 89.44 529 ALA A C 1
ATOM 4042 O O . ALA A 1 529 ? 39.303 -12.589 -29.203 1.00 89.44 529 ALA A O 1
ATOM 4043 N N . ARG A 1 530 ? 38.531 -11.536 -27.381 1.00 91.69 530 ARG A N 1
ATOM 4044 C CA . ARG A 1 530 ? 37.109 -11.606 -27.763 1.00 91.69 530 ARG A CA 1
ATOM 4045 C C . ARG A 1 530 ? 36.794 -10.838 -29.036 1.00 91.69 530 ARG A C 1
ATOM 4047 O O . ARG A 1 530 ? 36.072 -11.354 -29.880 1.00 91.69 530 ARG A O 1
ATOM 4054 N N . ARG A 1 531 ? 37.351 -9.637 -29.202 1.00 92.25 531 ARG A N 1
ATOM 4055 C CA . ARG A 1 531 ? 37.195 -8.844 -30.431 1.00 92.25 531 ARG A CA 1
ATOM 4056 C C . ARG A 1 531 ? 37.788 -9.552 -31.649 1.00 92.25 531 ARG A C 1
ATOM 4058 O O . ARG A 1 531 ? 37.144 -9.566 -32.690 1.00 92.25 531 ARG A O 1
ATOM 4065 N N . HIS A 1 532 ? 38.941 -10.209 -31.504 1.00 88.94 532 HIS A N 1
ATOM 4066 C CA . HIS A 1 532 ? 39.515 -11.031 -32.576 1.00 88.94 532 HIS A CA 1
ATOM 4067 C C . HIS A 1 532 ? 38.582 -12.188 -32.962 1.00 88.94 532 HIS A C 1
ATOM 4069 O O . HIS A 1 532 ? 38.183 -12.290 -34.118 1.00 88.94 532 HIS A O 1
ATOM 4075 N N . LYS A 1 533 ? 38.121 -12.978 -31.976 1.00 89.19 533 LYS A N 1
ATOM 4076 C CA . LYS A 1 533 ? 37.132 -14.052 -32.202 1.00 89.19 533 LYS A CA 1
ATOM 4077 C C . LYS A 1 533 ? 35.856 -13.532 -32.876 1.00 89.19 533 LYS A C 1
ATOM 4079 O O . LYS A 1 533 ? 35.302 -14.194 -33.746 1.00 89.19 533 LYS A O 1
ATOM 4084 N N . LEU A 1 534 ? 35.379 -12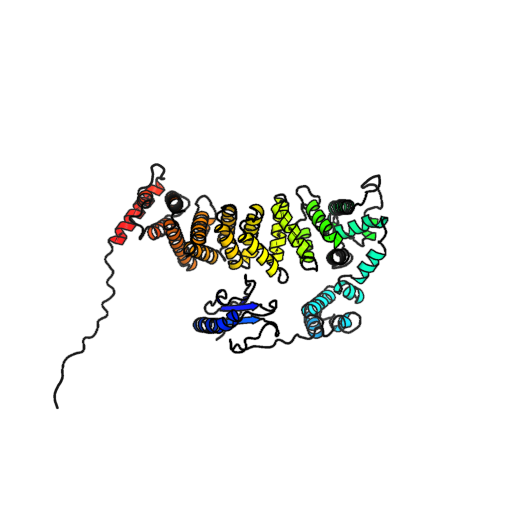.357 -32.467 1.00 88.56 534 LEU A N 1
ATOM 4085 C CA . LEU A 1 534 ? 34.177 -11.726 -33.006 1.00 88.56 534 LEU A CA 1
ATOM 4086 C C . LEU A 1 534 ? 34.355 -11.327 -34.479 1.00 88.56 534 LEU A C 1
ATOM 4088 O O . LEU A 1 534 ? 33.460 -11.568 -35.286 1.00 88.56 534 LEU A O 1
ATOM 4092 N N . VAL A 1 535 ? 35.506 -10.753 -34.840 1.00 87.25 535 VAL A N 1
ATOM 4093 C CA . VAL A 1 535 ? 35.849 -10.427 -36.233 1.00 87.25 535 VAL A CA 1
ATOM 4094 C C . VAL A 1 535 ? 35.932 -11.700 -37.076 1.00 87.25 535 VAL A C 1
ATOM 4096 O O . VAL A 1 535 ? 35.292 -11.759 -38.126 1.00 87.25 535 VAL A O 1
ATOM 4099 N N . ASP A 1 536 ? 36.612 -12.740 -36.588 1.00 85.75 536 ASP A N 1
ATOM 4100 C CA . ASP A 1 536 ? 36.708 -14.036 -37.274 1.00 85.75 536 ASP A CA 1
ATOM 4101 C C . ASP A 1 536 ? 35.317 -14.647 -37.522 1.00 85.75 536 ASP A C 1
ATOM 4103 O O . ASP A 1 536 ? 35.006 -15.076 -38.635 1.00 85.75 536 ASP A O 1
ATOM 4107 N N . GLN A 1 537 ? 34.433 -14.620 -36.516 1.00 84.62 537 GLN A N 1
ATOM 4108 C CA . GLN A 1 537 ? 33.047 -15.090 -36.638 1.00 84.62 537 GLN A CA 1
ATOM 4109 C C . GLN A 1 537 ? 32.246 -14.292 -37.675 1.00 84.62 537 GLN A C 1
ATOM 4111 O O . GLN A 1 537 ? 31.489 -14.875 -38.458 1.00 84.62 537 GLN A O 1
ATOM 4116 N N . LEU A 1 538 ? 32.389 -12.965 -37.693 1.00 82.75 538 LEU A N 1
ATOM 4117 C CA . LEU A 1 538 ? 31.678 -12.098 -38.634 1.00 82.75 538 LEU A CA 1
ATOM 4118 C C . LEU A 1 538 ? 32.148 -12.319 -40.081 1.00 82.75 538 LEU A C 1
ATOM 4120 O O . LEU A 1 538 ? 31.307 -12.354 -40.979 1.00 82.75 538 LEU A O 1
ATOM 4124 N N . ILE A 1 539 ? 33.451 -12.536 -40.295 1.00 81.06 539 ILE A N 1
ATOM 4125 C CA . ILE A 1 539 ? 34.036 -12.844 -41.611 1.00 81.06 539 ILE A CA 1
ATOM 4126 C C . ILE A 1 539 ? 33.604 -14.239 -42.083 1.00 81.06 539 ILE A C 1
ATOM 4128 O O . ILE A 1 539 ? 33.119 -14.389 -43.204 1.00 81.06 539 ILE A O 1
ATOM 4132 N N . TYR A 1 540 ? 33.711 -15.258 -41.224 1.00 70.56 540 TYR A N 1
ATOM 4133 C CA . TYR A 1 540 ? 33.373 -16.642 -41.577 1.00 70.56 540 TYR A CA 1
ATOM 4134 C C . TYR A 1 540 ? 31.887 -16.810 -41.931 1.00 70.56 540 TYR A C 1
ATOM 4136 O O . TYR A 1 540 ? 31.540 -17.524 -42.868 1.00 70.56 540 TYR A O 1
ATOM 4144 N N . THR A 1 541 ? 30.997 -16.095 -41.237 1.00 60.16 541 THR A N 1
ATOM 4145 C CA . THR A 1 541 ? 29.549 -16.156 -41.507 1.00 60.16 541 THR A CA 1
ATOM 4146 C C . THR A 1 541 ? 29.164 -15.464 -42.823 1.00 60.16 541 THR A C 1
ATOM 4148 O O . THR A 1 541 ? 28.175 -15.850 -43.437 1.00 60.16 541 THR A O 1
ATOM 4151 N N . GLN A 1 542 ? 29.928 -14.465 -43.285 1.00 56.69 542 GLN A N 1
ATOM 4152 C CA . GLN A 1 542 ? 29.735 -13.862 -44.615 1.00 56.69 542 GLN A CA 1
ATOM 4153 C C . GLN A 1 542 ? 30.280 -14.738 -45.754 1.00 56.69 542 GLN A C 1
ATOM 4155 O O . GLN A 1 542 ? 29.833 -14.597 -46.889 1.00 56.69 542 GLN A O 1
ATOM 4160 N N . ALA A 1 543 ? 31.220 -15.640 -45.457 1.00 45.41 543 ALA A N 1
ATOM 4161 C CA . ALA A 1 543 ? 31.833 -16.551 -46.424 1.00 45.41 543 ALA A CA 1
ATOM 4162 C C . ALA A 1 543 ? 31.081 -17.889 -46.596 1.00 45.41 543 ALA A C 1
ATOM 4164 O O . ALA A 1 543 ? 31.446 -18.683 -47.463 1.00 45.41 543 ALA A O 1
ATOM 4165 N N . ALA A 1 544 ? 30.043 -18.160 -45.795 1.00 33.62 544 ALA A N 1
ATOM 4166 C CA . ALA A 1 544 ? 29.222 -19.359 -45.944 1.00 33.62 544 ALA A CA 1
ATOM 4167 C C . ALA A 1 544 ? 28.341 -19.254 -47.212 1.00 33.62 544 ALA A C 1
ATOM 4169 O O . ALA A 1 544 ? 27.587 -18.285 -47.342 1.00 33.62 544 ALA A O 1
ATOM 4170 N N . PRO A 1 545 ? 28.405 -20.217 -48.153 1.00 35.50 545 PRO A N 1
ATOM 4171 C CA . PRO A 1 545 ? 27.554 -20.201 -49.340 1.00 35.50 545 PRO A CA 1
ATOM 4172 C C . PRO A 1 545 ? 26.079 -20.369 -48.937 1.00 35.50 545 PRO A C 1
ATOM 4174 O O . PRO A 1 545 ? 25.798 -21.025 -47.927 1.00 35.50 545 PRO A O 1
ATOM 4177 N N . PRO A 1 546 ? 25.121 -19.812 -49.704 1.00 35.50 546 PRO A N 1
ATOM 4178 C CA . PRO A 1 546 ? 23.708 -20.059 -49.458 1.00 35.50 546 PRO A CA 1
ATOM 4179 C C . PRO A 1 546 ? 23.474 -21.566 -49.549 1.00 35.50 546 PRO A C 1
ATOM 4181 O O . PRO A 1 546 ? 23.706 -22.180 -50.587 1.00 35.50 546 PRO A O 1
ATOM 4184 N N . THR A 1 547 ? 23.070 -22.174 -48.437 1.00 35.22 547 THR A N 1
ATOM 4185 C CA . THR A 1 547 ? 22.662 -23.574 -48.409 1.00 35.22 547 THR A CA 1
ATOM 4186 C C . THR A 1 547 ? 21.505 -23.727 -49.388 1.00 35.22 547 THR A C 1
ATOM 4188 O O . THR A 1 547 ? 20.493 -23.039 -49.253 1.00 35.22 547 THR A O 1
ATOM 4191 N N . GLU A 1 548 ? 21.697 -24.573 -50.398 1.00 34.12 548 GLU A N 1
ATOM 4192 C CA . GLU A 1 548 ? 20.699 -24.904 -51.405 1.00 34.12 548 GLU A CA 1
ATOM 4193 C C . GLU A 1 548 ? 19.387 -25.293 -50.715 1.00 34.12 548 GLU A C 1
ATOM 4195 O O . GLU A 1 548 ? 19.249 -26.363 -50.120 1.00 34.12 548 GLU A O 1
ATOM 4200 N N . LEU A 1 549 ? 18.409 -24.389 -50.781 1.00 35.25 549 LEU A N 1
ATOM 4201 C CA . LEU A 1 549 ? 17.007 -24.743 -50.659 1.00 35.25 549 LEU A CA 1
ATOM 4202 C C . LEU A 1 549 ? 16.737 -25.761 -51.760 1.00 35.25 549 LEU A C 1
ATOM 4204 O O . LEU A 1 549 ? 16.837 -25.438 -52.943 1.00 35.25 549 LEU A O 1
ATOM 4208 N N . GLY A 1 550 ? 16.454 -26.993 -51.334 1.00 33.25 550 GLY A N 1
ATOM 4209 C CA . GLY A 1 550 ? 16.142 -28.111 -52.204 1.00 33.25 550 GLY A CA 1
ATOM 4210 C C . GLY A 1 550 ? 15.200 -27.681 -53.318 1.00 33.25 550 GLY A C 1
ATOM 4211 O O . GLY A 1 550 ? 14.091 -27.202 -53.076 1.00 33.25 550 GLY A O 1
ATOM 4212 N N . THR A 1 551 ? 15.673 -27.863 -54.543 1.00 32.91 551 THR A N 1
ATOM 4213 C CA . THR A 1 551 ? 14.888 -27.813 -55.765 1.00 32.91 551 THR A CA 1
ATOM 4214 C C . THR A 1 551 ? 13.802 -28.881 -55.676 1.00 32.91 551 THR A C 1
ATOM 4216 O O . THR A 1 551 ? 13.979 -30.047 -56.028 1.00 32.91 551 THR A O 1
ATOM 4219 N N . GLY A 1 552 ? 12.649 -28.468 -55.151 1.00 32.62 552 GLY A N 1
ATOM 4220 C CA . GLY A 1 552 ? 11.382 -29.152 -55.327 1.00 32.62 552 GLY A CA 1
ATOM 4221 C C . GLY A 1 552 ? 11.103 -29.245 -56.820 1.00 32.62 552 GLY A C 1
ATOM 4222 O O . GLY A 1 552 ? 10.778 -28.263 -57.474 1.00 32.62 552 GLY A O 1
ATOM 4223 N N . ARG A 1 553 ? 11.315 -30.447 -57.340 1.00 30.75 553 ARG A N 1
ATOM 4224 C CA . ARG A 1 553 ? 11.018 -30.914 -58.688 1.00 30.75 553 ARG A CA 1
ATOM 4225 C C . ARG A 1 553 ? 9.572 -30.545 -59.062 1.00 30.75 553 ARG A C 1
ATOM 4227 O O . ARG A 1 553 ? 8.640 -31.201 -58.604 1.00 30.75 553 ARG A O 1
ATOM 4234 N N . GLU A 1 554 ? 9.381 -29.519 -59.887 1.00 30.88 554 GLU A N 1
ATOM 4235 C CA . GLU A 1 554 ? 8.138 -29.336 -60.645 1.00 30.88 554 GLU A CA 1
ATOM 4236 C C . GLU A 1 554 ? 8.075 -30.419 -61.736 1.00 30.88 554 GLU A C 1
ATOM 4238 O O . GLU A 1 554 ? 9.031 -30.561 -62.506 1.00 30.88 554 GLU A O 1
ATOM 4243 N N . PRO A 1 555 ? 7.001 -31.222 -61.829 1.00 35.50 555 PRO A N 1
ATOM 4244 C CA . PRO A 1 555 ? 6.793 -32.075 -62.983 1.00 35.50 555 PRO A CA 1
ATOM 4245 C C . PRO A 1 555 ? 6.217 -31.229 -64.121 1.00 35.50 555 PRO A C 1
ATOM 4247 O O . PRO A 1 555 ? 5.056 -30.825 -64.105 1.00 35.50 555 PRO A O 1
ATOM 4250 N N . THR A 1 556 ? 7.045 -30.994 -65.132 1.00 32.81 556 THR A N 1
ATOM 4251 C CA . THR A 1 556 ? 6.633 -30.579 -66.472 1.00 32.81 556 THR A CA 1
ATOM 4252 C C . THR A 1 556 ? 5.665 -31.613 -67.043 1.00 32.81 556 THR A C 1
ATOM 4254 O O . THR A 1 556 ? 6.058 -32.751 -67.306 1.00 32.81 556 THR A O 1
ATOM 4257 N N . GLY A 1 557 ? 4.406 -31.228 -67.229 1.00 35.28 557 GLY A N 1
ATOM 4258 C CA . GLY A 1 557 ? 3.428 -31.985 -67.996 1.00 35.28 557 GLY A CA 1
ATOM 4259 C C . GLY A 1 557 ? 2.926 -31.139 -69.154 1.00 35.28 557 GLY A C 1
ATOM 4260 O O . GLY A 1 557 ? 1.953 -30.418 -68.980 1.00 35.28 557 GLY A O 1
ATOM 4261 N N . GLU A 1 558 ? 3.569 -31.234 -70.318 1.00 33.84 558 GLU A N 1
ATOM 4262 C CA . GLU A 1 558 ? 2.939 -30.856 -71.585 1.00 33.84 558 GLU A CA 1
ATOM 4263 C C . GLU A 1 558 ? 3.636 -31.529 -72.777 1.00 33.84 558 GLU A C 1
ATOM 4265 O O . GLU A 1 558 ? 4.745 -31.166 -73.139 1.00 33.84 558 GLU A O 1
ATOM 4270 N N . GLU A 1 559 ? 2.979 -32.544 -73.344 1.00 33.62 559 GLU A N 1
ATOM 4271 C CA . GLU A 1 559 ? 3.094 -33.077 -74.715 1.00 33.62 559 GLU A CA 1
ATOM 4272 C C . GLU A 1 559 ? 2.106 -34.268 -74.775 1.00 33.62 559 GLU A C 1
ATOM 4274 O O . GLU A 1 559 ? 2.086 -35.087 -73.866 1.00 33.62 559 GLU A O 1
ATOM 4279 N N . THR A 1 560 ? 1.202 -34.474 -75.731 1.00 34.97 560 THR A N 1
ATOM 4280 C CA . THR A 1 560 ? 0.813 -33.786 -76.964 1.00 34.97 560 THR A CA 1
ATOM 4281 C C . THR A 1 560 ? -0.566 -34.353 -77.366 1.00 34.97 560 THR A C 1
ATOM 4283 O O . THR A 1 560 ? -0.948 -35.456 -76.975 1.00 34.97 560 THR A O 1
ATOM 4286 N N . ARG A 1 561 ? -1.333 -33.595 -78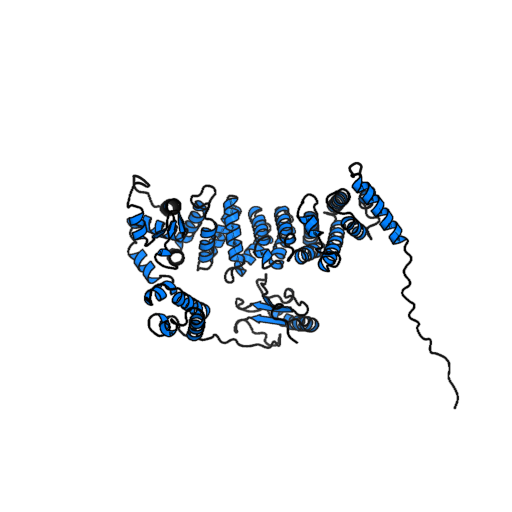.155 1.00 37.69 561 ARG A N 1
ATOM 4287 C CA . ARG A 1 561 ? -2.623 -33.994 -78.747 1.00 37.69 561 ARG A CA 1
ATOM 4288 C C . ARG A 1 561 ? -2.492 -35.116 -79.794 1.00 37.69 561 ARG A C 1
ATOM 4290 O O . ARG A 1 561 ? -1.540 -35.113 -80.565 1.00 37.69 561 ARG A O 1
ATOM 4297 N N . SER A 1 562 ? -3.605 -35.852 -79.946 1.00 33.72 562 SER A N 1
ATOM 4298 C CA . SER A 1 562 ? -4.232 -36.321 -81.206 1.00 33.72 562 SER A CA 1
ATOM 4299 C C . SER A 1 562 ? -4.149 -37.819 -81.539 1.00 33.72 562 SER A C 1
ATOM 4301 O O . SER A 1 562 ? -3.115 -38.282 -82.005 1.00 33.72 562 SER A O 1
ATOM 4303 N N . ALA A 1 563 ? -5.289 -38.526 -81.461 1.00 37.41 563 ALA A N 1
ATOM 4304 C CA . ALA A 1 563 ? -5.957 -39.160 -82.614 1.00 37.41 563 ALA A CA 1
ATOM 4305 C C . ALA A 1 563 ? -7.236 -39.926 -82.199 1.00 37.41 563 ALA A C 1
ATOM 4307 O O . ALA A 1 563 ? -7.189 -40.705 -81.252 1.00 37.41 563 ALA A O 1
ATOM 4308 N N . ALA A 1 564 ? -8.287 -39.740 -83.015 1.00 36.41 564 ALA A N 1
ATOM 4309 C CA . ALA A 1 564 ? -9.552 -40.488 -83.142 1.00 36.41 564 ALA A CA 1
ATOM 4310 C C . ALA A 1 564 ? -10.608 -40.362 -82.029 1.00 36.41 564 ALA A C 1
ATOM 4312 O O . ALA A 1 564 ? -10.396 -40.870 -80.908 1.00 36.41 564 ALA A O 1
#

Radius of gyration: 31.86 Å; Cα contacts (8 Å, |Δi|>4): 715; chains: 1; bounding box: 77×62×121 Å

pLDDT: mean 83.69, std 13.29, range [30.75, 98.06]

Organism: NCBI:txid1520580